Protein 9VK0 (pdb70)

B-factor: mean 62.37, std 23.05, range [13.87, 136.38]

Foldseek 3Di:
DDDPCLVVVLVVVCVVDDLVDLQDPHDRPGVDHPDQADDDCDPLLPVLVVVLVVLVVLLVVLVVLQVQPDVHPHHDVRSVVSLVVSLVCLQPVLLCVLQVRQHAQNSLLVSLLLSLLSSLLSVQVSPADDGVPDDPCQSVVSSLAQASHGPPPADLPDDQDPPPLVVLVVVLVNLVVVLVVLCVPQQVVLFCVCVLVSNLVSLVVSVVSVLCNPQVRVNQSSCRVSVVPSDQQFDPLLLPLAVLSNVCGSGVRVNVSLCCQADDVNCVVPDDDCSRQNVSLLSVLVSQQSSQPSSLNHRPSLSSVLSVVCSVRRVVLVVVCVVDDSVVSSVVVSVCCRNRHDSVSNVVSVSVSSD/DDDPCLVVVLVVVCVVDDLVDLQPPHDRPGVDHPDQADDDCDPLLPVLVVVLVVLVVLLVVLVVLQVCACVHPHHDVRNVVSLVVSLVCLQPPLLCVLQVRQHAQNSLLVSLLLSLVSSLLSVQVSPADDGVPDPPCQSVDSSLAQASHGPPPADLPDDQDPPPLVVLVVVLVNLVSVLVVLCVPQQVVLFCVCVLVSNLVSLLVSVVSVLCNPQVRVNQSSCRVSVRPSDQQFDPLLLQLFVLSNVCGSGVRVNVSLCCQADDVNCPVPDDDCSRQNVSQLSVLVSQQSNQVSSLNDRPSLSSVLSVVVRCSRVVLVVVCVVDDSVVSSVVRSVCCRNRHDSVSNVVSVSVSSD

InterPro domains:
  IPR004299 Membrane bound O-acyl transferase, MBOAT [PF03062] (276-506)
  IPR014371 Sterol O-acyltransferase, ACAT/DAG/ARE types [PIRSF000439] (41-518)
  IPR014371 Sterol O-acyltransferase, ACAT/DAG/ARE types [PTHR10408] (94-516)
  IPR027251 Diacylglycerol O-acyltransferase 1 [PIRSF500231] (1-520)

Sequence (710 aa):
SHAGLFNLCVVVLIAVNSRLIIENLMKYGWLIRTDFWFSSRSLRDWPLFMCCISLSIFPLAAFTVEKLVLQKYISEPVVIFLHIIITMTEVLYPVYVTLRCDSAFLSGVTLMLLTCIVWLKLVSYAHTSYDYYVSLKSLAYFMVAPTLCYQPSYPRSACIRKGWVARQFAKLVIFTGFMGFIIEQYINPIVRIERVLKLSVPNLYVWLCMFYCFFHLWLNILAELLCFGDREFYKDWWNAKSVGDYWRMWNMPVHKWMVRHIYFPCLRSKIPKTLAIIIAFLVSAVFHELCIAVPCRLFKLWAFLGIMFQVPLVFITNYLQERFGSTVGNMIFWFIFCIFGQPMCVLLYYHDLMNSHAGLFNLCVVVLIAVNSRLIIENLMKYGWLIRTDFWFSSRSLRDWPLFMCCISLSIFPLAAFTVEKLVLQKYISEPVVIFLHIIITMTEVLYPVYVTLRCDSAFLSGVTLMLLTCIVWLKLVSYAHTSYDYYVSLKSLAYFMVAPTLCYQPSYPRSACIRKGWVARQFAKLVIFTGFMGFIIEQYINPIVRIERVLKLSVPNLYVWLCMFYCFFHLWLNILAELLCFGDREFYKDWWNAKSVGDYWRMWNMPVHKWMVRHIYFPCLRSKIPKTLAIIIAFLVSAVFHELCIAVPCRLFKLWAFLGIMFQVPLVFITNYLQERFGSTVGNMIFWFIFCIFGQPMCVLLYYHDLMN

GO terms:
  GO:0004144 diacylglycerol O-acyltransferase activity (F, EXP)
  GO:0005515 protein binding (F, IPI)
  GO:0005811 lipid droplet (C, IDA)
  GO:0009941 chloroplast envelope (C, IDA)
  GO:0016020 membrane (C, IDA)
  GO:0004144 diacylglycerol O-acyltransferase activity (F, IDA)
  GO:0019432 triglyceride biosynthetic process (P, IDA)
  GO:0009793 embryo development ending in seed dormancy (P, TAS)
  GO:0019432 triglyceride biosynthetic process (P, TAS)
  GO:0009409 response to cold (P, IMP)
  GO:0009651 response to salt stress (P, IMP)
  GO:0009737 response to abscisic acid (P, IMP)
  GO:0009749 response to glucose (P, IMP)
  GO:0010029 regulation of seed germination (P, IMP)
  GO:0010030 positive regulation of seed germination (P, IMP)
  GO:0019432 triglyceride biosynthetic process (P, IMP)
  GO:0045995 regulation of embryonic development (P, IMP)
  GO:0005975 carbohydrate metabolic process (P, IMP)
  GO:0016020 membrane (C, TAS)
  GO:0004144 diacylglycerol O-acyltransferase activity (F, IMP)

Organism: Arabidopsis thaliana (NCBI:txid3702)

Secondary structure (DSSP, 8-state):
----HHHHHHHHHHHHSS--SS-SSSS-SSSS-S-SS-S-S-SSSHHHHHHHHHTTHHHHHHHHHHTS-TTSS--HHHHHHHHHHHHHHHHHHHHHHHHHS---SHHHHHHHHHHHHHHHHHHHHHSSS----S-SSSHHHHTTSS--SS-------S---HHHHHHHHHHHHHHHHHHHHHIIIIITTT---HHHHHHHHHHHHHHHHHHIIIIIIIHHHHHHHTT----------TT-SSHHHHHTTS-HHHHHHHHHHHSTTSTTS--SSIIIIIHHHHHHHHHHHHHHHHHHT----HHHHHHHHHHHHHHHHHHHHHHS-HHHHHHHHHHHHHSSSTTHHHHHHHHHH--/----HHHHHHHHHHHHSS--SS-SSSS-SSSS-S-SS-S-S-SSSHHHHHHHHHTTHHHHHHHHHHTS-TTSS--HHHHHHHHHHHHHHHHHHHHHHHHHS---SHHHHHHHHHHHHHHHHHHHHHTSS----S-SSSHHHHTTSS--SS-------S----TTHHHHHHHHHHHHHHHHHHIIIIITTT---HHHHHHHHHHHHHHHHHHIIIIIIIHHHHHHHTT----------TT-SSHHHHTTTS-HHHHHHHHHHHSTTSTTS--SSIIIIIHHHHHHHHHHHHHHHHHHT----HHHHHHHHHSHHHHHHHHHHHHS-HHHHHHHHHHHHHSSSTTHHHHHHHHHH--

Nearest PDB structures (foldseek):
  8esm-assembly1_A  TM=8.417E-01  e=1.592E-18  Homo sapiens
  6vz1-assembly1_B  TM=8.465E-01  e=3.439E-18  Homo sapiens
  6vp0-assembly1_E  TM=8.362E-01  e=5.275E-18  Homo sapiens
  6l47-assembly1_B  TM=7.386E-01  e=1.914E-11  Homo sapiens
  7n6q-assembly1_A  TM=7.799E-01  e=3.666E-10  Homo sapiens

Radius of gyration: 30.83 Å; Cα contacts (8 Å, |Δi|>4): 857; chains: 2; bounding box: 68×94×54 Å

Solvent-accessible surface area: 37508 Å² total; per-residue (Å²): 147,106,44,0,34,17,4,12,25,6,17,30,34,58,5,39,18,58,102,99,112,83,102,30,144,143,191,49,61,161,35,12,113,41,44,34,167,126,74,92,225,48,146,127,28,153,46,0,120,102,4,23,120,36,2,38,102,16,11,122,31,0,30,52,7,47,71,50,89,56,182,122,224,23,56,116,99,64,10,70,134,63,5,95,85,16,6,90,60,0,16,96,95,0,17,120,2,0,78,130,21,105,10,22,36,56,7,0,34,46,0,0,69,75,0,6,45,14,34,17,9,2,35,0,24,16,94,46,89,219,126,239,162,142,52,90,155,40,14,42,50,4,68,62,4,10,23,8,37,14,122,50,115,108,90,128,119,66,124,68,115,131,43,89,7,63,78,4,110,52,16,20,80,91,5,37,14,6,19,0,4,2,20,54,56,57,2,37,90,92,13,238,153,38,141,47,3,106,41,0,34,14,6,3,22,2,31,20,1,60,13,32,13,67,16,54,0,105,12,18,9,35,0,8,86,59,12,5,43,34,71,114,6,44,94,57,5,78,15,0,69,2,1,8,21,1,26,114,28,26,11,38,11,33,54,80,4,24,36,38,41,46,117,161,86,17,83,174,57,159,83,118,102,44,13,28,27,48,68,3,22,62,30,21,0,60,21,25,8,20,13,19,0,0,2,11,55,45,97,107,75,68,0,53,94,11,2,43,89,12,6,63,10,12,97,98,4,76,157,53,13,134,174,113,21,48,27,59,2,5,28,60,1,0,54,34,9,5,26,107,9,5,0,23,7,25,5,49,0,38,68,51,68,81,120,149,106,45,0,34,18,4,13,26,7,16,30,33,56,5,38,18,56,100,98,110,83,101,30,144,141,191,52,57,150,33,9,113,44,43,36,165,130,76,94,229,48,147,123,29,154,47,0,118,102,4,23,125,36,4,37,99,16,10,121,31,0,31,54,7,47,69,50,80,55,183,118,223,24,56,115,97,66,9,68,133,63,5,92,84,18,6,89,63,0,15,96,95,0,18,123,2,0,78,132,21,107,10,20,35,53,8,0,34,47,0,0,70,73,0,5,46,15,33,18,10,4,37,0,25,16,91,44,89,219,131,240,158,141,54,89,154,40,14,43,48,4,67,66,4,10,23,7,37,13,122,48,116,104,87,134,119,63,122,64,120,134,45,84,8,65,78,4,108,53,17,20,77,89,5,35,14,4,15,0,4,2,19,42,49,55,4,40,92,96,14,238,153,39,140,48,3,106,37,0,32,16,6,4,21,2,32,19,1,61,12,31,12,65,15,52,0,108,12,18,4,33,0,10,96,46,14,4,46,32,72,105,5,42,89,55,5,77,20,0,74,2,0,9,18,0,23,111,30,27,12,39,10,32,52,77,3,23,35,34,42,44,117,163,94,20,79,168,58,161,75,120,100,42,13,28,25,50,71,4,21,64,26,19,0,60,22,24,8,19,13,19,0,0,2,13,56,48,98,107,72,69,0,54,96,12,0,41,103,1,4,63,12,14,99,98,5,80,159,52,16,139,170,111,23,50,26,59,2,6,31,61,0,0,56,36,0,6,26,112,4,2,0,21,6,24,6,50,0,40,68,49,66,79,123

Structure (mmCIF, N/CA/C/O backbone):
data_9VK0
#
_entry.id   9VK0
#
_cell.length_a   1.00
_cell.length_b   1.00
_cell.length_c   1.00
_cell.angle_alpha   90.00
_cell.angle_beta   90.00
_cell.angle_gamma   90.00
#
_symmetry.space_group_name_H-M   'P 1'
#
loop_
_entity.id
_entity.type
_entity.pdbx_description
1 polymer 'Diacylglycerol O-acyltransferase 1'
2 non-polymer 'OLEIC ACID'
3 non-polymer '2,3-bis[[(Z)-octadec-9-enoyl]oxy]propyl (Z)-octadec-9-enoate'
#
loop_
_atom_site.group_PDB
_atom_site.id
_atom_site.type_symbol
_atom_site.label_atom_id
_atom_site.label_alt_id
_atom_site.label_comp_id
_atom_site.label_asym_id
_atom_site.label_entity_id
_atom_site.label_seq_id
_atom_site.pdbx_PDB_ins_code
_atom_site.Cartn_x
_atom_site.Cartn_y
_atom_site.Cartn_z
_atom_site.occupancy
_atom_site.B_iso_or_equiv
_atom_site.auth_seq_id
_atom_site.auth_comp_id
_atom_site.auth_asym_id
_atom_site.auth_atom_id
_atom_site.pdbx_PDB_model_num
ATOM 1 N N . SER A 1 131 ? 129.349 135.530 141.534 1.00 84.44 131 SER A N 1
ATOM 2 C CA . SER A 1 131 ? 128.039 135.165 142.058 1.00 88.97 131 SER A CA 1
ATOM 3 C C . SER A 1 131 ? 127.011 135.060 140.939 1.00 91.33 131 SER A C 1
ATOM 4 O O . SER A 1 131 ? 126.240 134.104 140.881 1.00 87.60 131 SER A O 1
ATOM 7 N N . HIS A 1 132 ? 127.007 136.046 140.049 1.00 83.31 132 HIS A N 1
ATOM 8 C CA . HIS A 1 132 ? 126.061 136.089 138.945 1.00 80.06 132 HIS A CA 1
ATOM 9 C C . HIS A 1 132 ? 126.587 135.257 137.779 1.00 80.10 132 HIS A C 1
ATOM 10 O O . HIS A 1 132 ? 127.571 134.523 137.900 1.00 79.54 132 HIS A O 1
ATOM 17 N N . ALA A 1 133 ? 125.928 135.372 136.625 1.00 70.41 133 ALA A N 1
ATOM 18 C CA . ALA A 1 133 ? 126.385 134.667 135.433 1.00 64.55 133 ALA A CA 1
ATOM 19 C C . ALA A 1 133 ? 127.647 135.308 134.876 1.00 65.97 133 ALA A C 1
ATOM 20 O O . ALA A 1 133 ? 128.700 134.666 134.788 1.00 71.52 133 ALA A O 1
ATOM 22 N N . GLY A 1 134 ? 127.564 136.578 134.494 1.00 59.22 134 GLY A N 1
ATOM 23 C CA . GLY A 1 134 ? 128.736 137.274 134.013 1.00 54.78 134 GLY A CA 1
ATOM 24 C C . GLY A 1 134 ? 129.002 137.035 132.544 1.00 57.56 134 GLY A C 1
ATOM 25 O O . GLY A 1 134 ? 128.385 137.663 131.681 1.00 59.83 134 GLY A O 1
ATOM 26 N N . LEU A 1 135 ? 129.927 136.119 132.252 1.00 53.11 135 LEU A N 1
ATOM 27 C CA . LEU A 1 135 ? 130.373 135.880 130.886 1.00 57.25 135 LEU A CA 1
ATOM 28 C C . LEU A 1 135 ? 129.351 135.129 130.040 1.00 56.68 135 LEU A C 1
ATOM 29 O O . LEU A 1 135 ? 129.450 135.156 128.808 1.00 57.59 135 LEU A O 1
ATOM 34 N N . PHE A 1 136 ? 128.376 134.462 130.663 1.00 52.97 136 PHE A N 1
ATOM 35 C CA . PHE A 1 136 ? 127.349 133.773 129.886 1.00 58.46 136 PHE A CA 1
ATOM 36 C C . PHE A 1 136 ? 126.445 134.759 129.157 1.00 59.74 136 PHE A C 1
ATOM 37 O O . PHE A 1 136 ? 126.086 134.535 127.995 1.00 57.88 136 PHE A O 1
ATOM 45 N N . ASN A 1 137 ? 126.074 135.858 129.823 1.00 54.78 137 ASN A N 1
ATOM 46 C CA . ASN A 1 137 ? 125.306 136.909 129.164 1.00 50.24 137 ASN A CA 1
ATOM 47 C C . ASN A 1 137 ? 126.114 137.575 128.059 1.00 54.57 137 ASN A C 1
ATOM 48 O O . ASN A 1 137 ? 125.549 137.973 127.032 1.00 62.23 137 ASN A O 1
ATOM 53 N N . LEU A 1 138 ? 127.431 137.680 128.254 1.00 46.04 138 LEU A N 1
ATOM 54 C CA . LEU A 1 138 ? 128.328 138.170 127.213 1.00 52.60 138 LEU A CA 1
ATOM 55 C C . LEU A 1 138 ? 128.304 137.264 125.991 1.00 54.06 138 LEU A C 1
ATOM 56 O O . LEU A 1 138 ? 128.242 137.746 124.855 1.00 50.50 138 LEU A O 1
ATOM 61 N N . CYS A 1 139 ? 128.360 135.947 126.210 1.00 53.64 139 CYS A N 1
ATOM 62 C CA . CYS A 1 139 ? 128.329 134.998 125.098 1.00 49.97 139 CYS A CA 1
ATOM 63 C C . CYS A 1 139 ? 126.993 135.041 124.364 1.00 51.03 139 CYS A C 1
ATOM 64 O O . CYS A 1 139 ? 126.960 134.997 123.125 1.00 59.79 139 CYS A O 1
ATOM 67 N N . VAL A 1 140 ? 125.891 135.160 125.116 1.00 51.14 140 VAL A N 1
ATOM 68 C CA . VAL A 1 140 ? 124.558 135.238 124.516 1.00 53.71 140 VAL A CA 1
ATOM 69 C C . VAL A 1 140 ? 124.423 136.493 123.661 1.00 54.21 140 VAL A C 1
ATOM 70 O O . VAL A 1 140 ? 123.991 136.432 122.501 1.00 48.88 140 VAL A O 1
ATOM 74 N N . VAL A 1 141 ? 124.834 137.645 124.202 1.00 57.29 141 VAL A N 1
ATOM 75 C CA . VAL A 1 141 ? 124.675 138.887 123.454 1.00 54.27 141 VAL A CA 1
ATOM 76 C C . VAL A 1 141 ? 125.674 138.969 122.301 1.00 54.15 141 VAL A C 1
ATOM 77 O O . VAL A 1 141 ? 125.378 139.577 121.267 1.00 54.05 141 VAL A O 1
ATOM 81 N N . VAL A 1 142 ? 126.821 138.289 122.397 1.00 56.14 142 VAL A N 1
ATOM 82 C CA . VAL A 1 142 ? 127.771 138.387 121.298 1.00 56.92 142 V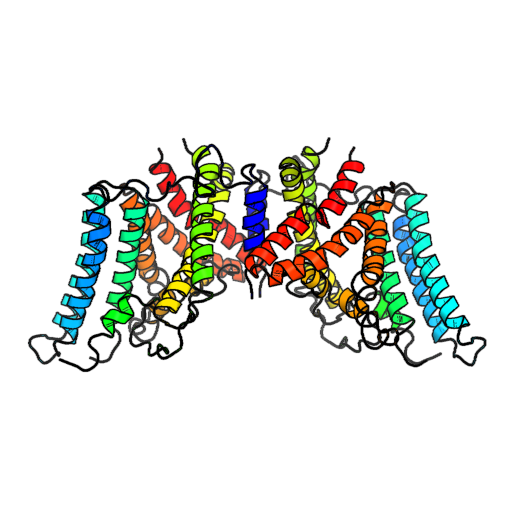AL A CA 1
ATOM 83 C C . VAL A 1 142 ? 127.389 137.435 120.165 1.00 55.68 142 VAL A C 1
ATOM 84 O O . VAL A 1 142 ? 127.641 137.738 118.992 1.00 57.87 142 VAL A O 1
ATOM 88 N N . LEU A 1 143 ? 126.722 136.314 120.468 1.00 56.83 143 LEU A N 1
ATOM 89 C CA . LEU A 1 143 ? 126.208 135.480 119.391 1.00 58.98 143 LEU A CA 1
ATOM 90 C C . LEU A 1 143 ? 124.877 135.985 118.862 1.00 61.55 143 LEU A C 1
ATOM 91 O O . LEU A 1 143 ? 124.461 135.572 117.776 1.00 59.83 143 LEU A O 1
ATOM 96 N N . ILE A 1 144 ? 124.201 136.863 119.603 1.00 67.69 144 ILE A N 1
ATOM 97 C CA . ILE A 1 144 ? 123.128 137.651 119.008 1.00 71.38 144 ILE A CA 1
ATOM 98 C C . ILE A 1 144 ? 123.710 138.681 118.043 1.00 69.24 144 ILE A C 1
ATOM 99 O O . ILE A 1 144 ? 123.214 138.862 116.923 1.00 68.84 144 ILE A O 1
ATOM 104 N N . ALA A 1 145 ? 124.800 139.336 118.447 1.00 59.43 145 ALA A N 1
ATOM 105 C CA . ALA A 1 145 ? 125.370 140.426 117.669 1.00 62.00 145 ALA A CA 1
ATOM 106 C C . ALA A 1 145 ? 126.120 139.961 116.428 1.00 68.42 145 ALA A C 1
ATOM 107 O O . ALA A 1 145 ? 126.263 140.750 115.489 1.00 77.08 145 ALA A O 1
ATOM 109 N N . VAL A 1 146 ? 126.625 138.724 116.410 1.00 62.98 146 VAL A N 1
ATOM 110 C CA . VAL A 1 146 ? 127.376 138.244 115.248 1.00 62.02 146 VAL A CA 1
ATOM 111 C C . VAL A 1 146 ? 126.454 138.081 114.041 1.00 61.90 146 VAL A C 1
ATOM 112 O O . VAL A 1 146 ? 126.772 138.525 112.931 1.00 61.45 146 VAL A O 1
ATOM 116 N N . ASN A 1 147 ? 125.286 137.487 114.247 1.00 70.83 147 ASN A N 1
ATOM 117 C CA . ASN A 1 147 ? 124.371 137.197 113.155 1.00 73.98 147 ASN A CA 1
ATOM 118 C C . ASN A 1 147 ? 123.352 138.318 112.973 1.00 74.10 147 ASN A C 1
ATOM 119 O O . ASN A 1 147 ? 123.106 139.127 113.871 1.00 71.06 147 ASN A O 1
ATOM 124 N N . SER A 1 148 ? 122.753 138.348 111.781 1.00 90.53 148 SER A N 1
ATOM 125 C CA . SER A 1 148 ? 121.935 139.471 111.342 1.00 91.17 148 SER A CA 1
ATOM 126 C C . SER A 1 148 ? 120.500 139.427 111.855 1.00 92.03 148 SER A C 1
ATOM 127 O O . SER A 1 148 ? 119.769 140.404 111.666 1.00 93.02 148 SER A O 1
ATOM 130 N N . ARG A 1 149 ? 120.074 138.337 112.494 1.00 100.88 149 ARG A N 1
ATOM 131 C CA . ARG A 1 149 ? 118.705 138.235 113.001 1.00 101.04 149 ARG A CA 1
ATOM 132 C C . ARG A 1 149 ? 118.637 138.928 114.360 1.00 104.14 149 ARG A C 1
ATOM 133 O O . ARG A 1 149 ? 118.638 138.299 115.421 1.00 104.67 149 ARG A O 1
ATOM 141 N N . LEU A 1 150 ? 118.569 140.261 114.317 1.00 109.13 150 LEU A N 1
ATOM 142 C CA . LEU A 1 150 ? 118.475 141.064 115.530 1.00 109.78 150 LEU A CA 1
ATOM 143 C C . LEU A 1 150 ? 117.057 141.140 116.083 1.00 110.49 150 LEU A C 1
ATOM 144 O O . LEU A 1 150 ? 116.861 141.703 117.166 1.00 109.23 150 LEU A O 1
ATOM 149 N N . ILE A 1 151 ? 116.072 140.590 115.375 1.00 114.27 151 ILE A N 1
ATOM 150 C CA . ILE A 1 151 ? 114.687 140.583 115.820 1.00 112.66 151 ILE A CA 1
ATOM 151 C C . ILE A 1 151 ? 114.166 139.151 115.730 1.00 112.27 151 ILE A C 1
ATOM 152 O O . ILE A 1 151 ? 114.756 138.290 115.073 1.00 110.77 151 ILE A O 1
ATOM 157 N N . ILE A 1 152 ? 113.060 138.896 116.437 1.00 112.94 152 ILE A N 1
ATOM 158 C CA . ILE A 1 152 ? 112.495 137.553 116.502 1.00 112.36 152 ILE A CA 1
ATOM 159 C C . ILE A 1 152 ? 111.872 137.123 115.179 1.00 112.29 152 ILE A C 1
ATOM 160 O O . ILE A 1 152 ? 111.744 135.921 114.923 1.00 111.31 152 ILE A O 1
ATOM 165 N N . GLU A 1 153 ? 111.475 138.069 114.331 1.00 115.68 153 GLU A N 1
ATOM 166 C CA . GLU A 1 153 ? 110.936 137.752 113.010 1.00 116.08 153 GLU A CA 1
ATOM 167 C C . GLU A 1 153 ? 112.107 137.609 112.046 1.00 117.47 153 GLU A C 1
ATOM 168 O O . GLU A 1 153 ? 112.582 138.582 111.459 1.00 117.40 153 GLU A O 1
ATOM 174 N N . ASN A 1 154 ? 112.581 136.372 111.881 1.00 123.47 154 ASN A N 1
ATOM 175 C CA . ASN A 1 154 ? 113.728 136.131 111.011 1.00 122.56 154 ASN A CA 1
ATOM 176 C C . ASN A 1 154 ? 113.331 136.240 109.545 1.00 123.29 154 ASN A C 1
ATOM 177 O O . ASN A 1 154 ? 113.797 137.131 108.826 1.00 121.57 154 ASN A O 1
ATOM 182 N N . LEU A 1 155 ? 112.458 135.343 109.084 1.00 128.96 155 LEU A N 1
ATOM 183 C CA . LEU A 1 155 ? 111.949 135.395 107.718 1.00 128.66 155 LEU A CA 1
ATOM 184 C C . LEU A 1 155 ? 110.538 135.970 107.665 1.00 127.93 155 LEU A C 1
ATOM 185 O O . LEU A 1 155 ? 110.325 137.035 107.075 1.00 127.11 155 LEU A O 1
ATOM 190 N N . MET A 1 156 ? 109.583 135.304 108.317 1.00 134.80 156 MET A N 1
ATOM 191 C CA . MET A 1 156 ? 108.184 135.710 108.369 1.00 136.38 156 MET A CA 1
ATOM 192 C C . MET A 1 156 ? 107.464 134.884 109.426 1.00 135.31 156 MET A C 1
ATOM 193 O O . MET A 1 156 ? 107.708 133.681 109.547 1.00 133.54 156 MET A O 1
ATOM 198 N N . LYS A 1 157 ? 106.612 135.559 110.209 1.00 133.28 157 LYS A N 1
ATOM 199 C CA . LYS A 1 157 ? 105.601 134.941 111.079 1.00 132.72 157 LYS A CA 1
ATOM 200 C C . LYS A 1 157 ? 106.198 134.026 112.149 1.00 133.85 157 LYS A C 1
ATOM 201 O O . LYS A 1 157 ? 105.566 133.050 112.562 1.00 133.63 157 LYS A O 1
ATOM 207 N N . TYR A 1 158 ? 107.408 134.324 112.613 1.00 123.68 158 TYR A N 1
ATOM 208 C CA . TYR A 1 158 ? 108.053 133.525 113.651 1.00 121.27 158 TYR A CA 1
ATOM 209 C C . TYR A 1 158 ? 107.663 134.103 115.006 1.00 119.89 158 TYR A C 1
ATOM 210 O O . TYR A 1 158 ? 108.036 135.234 115.334 1.00 119.14 158 TYR A O 1
ATOM 219 N N . GLY A 1 159 ? 106.890 133.335 115.780 1.00 115.76 159 GLY A N 1
ATOM 220 C CA . GLY A 1 159 ? 106.476 133.797 117.097 1.00 118.20 159 GLY A CA 1
ATOM 221 C C . GLY A 1 159 ? 107.633 133.912 118.071 1.00 118.19 159 GLY A C 1
ATOM 222 O O . GLY A 1 159 ? 107.733 134.891 118.816 1.00 117.13 159 GLY A O 1
ATOM 223 N N . TRP A 1 160 ? 108.518 132.921 118.079 1.00 117.50 160 TRP A N 1
ATOM 224 C CA . TRP A 1 160 ? 109.755 132.978 118.836 1.00 116.18 160 TRP A CA 1
ATOM 225 C C . TRP A 1 160 ? 110.868 133.498 117.935 1.00 117.76 160 TRP A C 1
ATOM 226 O O . TRP A 1 160 ? 110.642 133.917 116.797 1.00 118.61 160 TRP A O 1
ATOM 237 N N . LEU A 1 161 ? 112.094 133.466 118.452 1.00 101.72 161 LEU A N 1
ATOM 238 C CA . LEU A 1 161 ? 113.251 133.848 117.656 1.00 100.38 161 LEU A CA 1
ATOM 239 C C . LEU A 1 161 ? 113.666 132.753 116.681 1.00 97.21 161 LEU A C 1
ATOM 240 O O . LEU A 1 161 ? 114.497 133.007 115.802 1.00 95.11 161 LEU A O 1
ATOM 245 N N . ILE A 1 162 ? 113.113 131.549 116.824 1.00 95.47 162 ILE A N 1
ATOM 246 C CA . ILE A 1 162 ? 113.214 130.489 115.833 1.00 97.45 162 ILE A CA 1
ATOM 247 C C . ILE A 1 162 ? 111.842 129.821 115.760 1.00 98.50 162 ILE A C 1
ATOM 248 O O . ILE A 1 162 ? 111.063 129.849 116.716 1.00 97.26 162 ILE A O 1
ATOM 253 N N . ARG A 1 163 ? 111.528 129.257 114.593 1.00 100.65 163 ARG A N 1
ATOM 254 C CA . ARG A 1 163 ? 110.362 128.399 114.458 1.00 99.40 163 ARG A CA 1
ATOM 255 C C . ARG A 1 163 ? 110.537 127.133 115.293 1.00 100.03 163 ARG A C 1
ATOM 256 O O . ARG A 1 163 ? 111.652 126.731 115.639 1.00 100.16 163 ARG A O 1
ATOM 264 N N . THR A 1 164 ? 109.411 126.505 115.617 1.00 95.70 164 THR A N 1
ATOM 265 C CA . THR A 1 164 ? 109.391 125.346 116.507 1.00 95.52 164 THR A CA 1
ATOM 266 C C . THR A 1 164 ? 109.987 124.143 115.786 1.00 95.96 164 THR A C 1
ATOM 267 O O . THR A 1 164 ? 109.335 123.512 114.952 1.00 94.92 164 THR A O 1
ATOM 271 N N . ASP A 1 165 ? 111.243 123.827 116.109 1.00 94.25 165 ASP A N 1
ATOM 272 C CA . ASP A 1 165 ? 111.961 122.731 115.481 1.00 93.96 165 ASP A CA 1
ATOM 273 C C . ASP A 1 165 ? 112.343 121.617 116.443 1.00 94.31 165 ASP A C 1
ATOM 274 O O . ASP A 1 165 ? 112.828 120.576 115.987 1.00 94.12 165 ASP A O 1
ATOM 279 N N . PHE A 1 166 ? 112.142 121.800 117.749 1.00 87.83 166 PHE A N 1
ATOM 280 C CA . PHE A 1 166 ? 112.577 120.799 118.718 1.00 86.16 166 PHE A CA 1
ATOM 281 C C . PHE A 1 166 ? 111.652 119.588 118.710 1.00 86.54 166 PHE A C 1
ATOM 282 O O . PHE A 1 166 ? 112.091 118.459 118.464 1.00 86.42 166 PHE A O 1
ATOM 290 N N . TRP A 1 167 ? 110.363 119.801 118.973 1.00 95.69 167 TRP A N 1
ATOM 291 C CA . TRP A 1 167 ? 109.381 118.727 118.897 1.00 97.69 167 TRP A CA 1
ATOM 292 C C . TRP A 1 167 ? 108.444 118.901 117.708 1.00 98.05 167 TRP A C 1
ATOM 293 O O . TRP A 1 167 ? 108.335 117.992 116.879 1.00 97.81 167 TRP A O 1
ATOM 304 N N . PHE A 1 168 ? 107.783 120.053 117.606 1.00 110.63 168 PHE A N 1
ATOM 305 C CA . PHE A 1 168 ? 106.799 120.439 116.579 1.00 111.10 168 PHE A CA 1
ATOM 306 C C . PHE A 1 168 ? 105.654 119.417 116.562 1.00 111.49 168 PHE A C 1
ATOM 307 O O . PHE A 1 168 ? 105.360 118.794 117.592 1.00 110.21 168 PHE A O 1
ATOM 315 N N . SER A 1 169 ? 105.014 119.266 115.404 1.00 119.27 169 SER A N 1
ATOM 316 C CA . SER A 1 169 ? 103.876 118.375 115.125 1.00 119.22 169 SER A CA 1
ATOM 317 C C . SER A 1 169 ? 102.729 118.718 116.082 1.00 118.71 169 SER A C 1
ATOM 318 O O . SER A 1 169 ? 102.522 119.888 116.430 1.00 119.20 169 SER A O 1
ATOM 321 N N . SER A 1 170 ? 101.980 117.710 116.509 1.00 118.22 170 SER A N 1
ATOM 322 C CA . SER A 1 170 ? 100.895 117.888 117.466 1.00 119.84 170 SER A CA 1
ATOM 323 C C . SER A 1 170 ? 100.772 116.597 118.268 1.00 120.56 170 SER A C 1
ATOM 324 O O . SER A 1 170 ? 101.690 115.770 118.279 1.00 119.48 170 SER A O 1
ATOM 327 N N . ARG A 1 171 ? 99.637 116.419 118.945 1.00 120.19 171 ARG A N 1
ATOM 328 C CA . ARG A 1 171 ? 99.355 115.184 119.677 1.00 118.18 171 ARG A CA 1
ATOM 329 C C . ARG A 1 171 ? 98.975 114.106 118.666 1.00 117.15 171 ARG A C 1
ATOM 330 O O . ARG A 1 171 ? 97.803 113.793 118.442 1.00 117.21 171 ARG A O 1
ATOM 338 N N . SER A 1 172 ? 99.997 113.527 118.046 1.00 115.48 172 SER A N 1
ATOM 339 C CA . SER A 1 172 ? 99.843 112.528 116.998 1.00 117.85 172 SER A CA 1
ATOM 340 C C . SER A 1 172 ? 100.439 111.204 117.461 1.00 117.59 172 SER A C 1
ATOM 341 O O . SER A 1 172 ? 101.030 111.103 118.537 1.00 115.91 172 SER A O 1
ATOM 344 N N . LEU A 1 173 ? 100.293 110.183 116.615 1.00 108.46 173 LEU A N 1
ATOM 345 C CA . LEU A 1 173 ? 100.726 108.833 116.951 1.00 106.17 173 LEU A CA 1
ATOM 346 C C . LEU A 1 173 ? 102.227 108.626 116.791 1.00 105.48 173 LEU A C 1
ATOM 347 O O . LEU A 1 173 ? 102.721 107.543 117.121 1.00 105.16 173 LEU A O 1
ATOM 352 N N . ARG A 1 174 ? 102.956 109.621 116.282 1.00 92.98 174 ARG A N 1
ATOM 353 C CA . ARG A 1 174 ? 104.403 109.488 116.149 1.00 93.88 174 ARG A CA 1
ATOM 354 C C . ARG A 1 174 ? 105.087 109.552 117.510 1.00 92.88 174 ARG A C 1
ATOM 355 O O . ARG A 1 174 ? 105.978 108.749 117.806 1.00 91.98 174 ARG A O 1
ATOM 363 N N . ASP A 1 175 ? 104.681 110.501 118.352 1.00 93.58 175 ASP A N 1
ATOM 364 C CA . ASP A 1 175 ? 105.258 110.678 119.678 1.00 92.30 175 ASP A CA 1
ATOM 365 C C . ASP A 1 175 ? 104.317 110.229 120.787 1.00 92.07 175 ASP A C 1
ATOM 366 O O . ASP A 1 175 ? 104.582 110.509 121.961 1.00 91.72 175 ASP A O 1
ATOM 371 N N . TRP A 1 176 ? 103.206 109.569 120.437 1.00 95.89 176 TRP A N 1
ATOM 372 C CA . TRP A 1 176 ? 102.244 109.133 121.451 1.00 96.53 176 TRP A CA 1
ATOM 373 C C . TRP A 1 176 ? 102.779 108.071 122.416 1.00 94.16 176 TRP A C 1
ATOM 374 O O . TRP A 1 176 ? 102.607 108.254 123.634 1.00 92.00 176 TRP A O 1
ATOM 385 N N . PRO A 1 177 ? 103.405 106.954 121.985 1.00 83.21 177 PRO A N 1
ATOM 386 C CA . PRO A 1 177 ? 103.858 105.981 122.994 1.00 81.91 177 PRO A CA 1
ATOM 387 C C . PRO A 1 177 ? 105.100 106.409 123.754 1.00 79.09 177 PRO A C 1
ATOM 388 O O . PRO A 1 177 ? 105.383 105.827 124.809 1.00 81.28 177 PRO A O 1
ATOM 392 N N . LEU A 1 178 ? 105.847 107.394 123.255 1.00 64.19 178 LEU A N 1
ATOM 393 C CA . LEU A 1 178 ? 107.080 107.800 123.919 1.00 65.82 178 LEU A CA 1
ATOM 394 C C . LEU A 1 178 ? 106.791 108.596 125.186 1.00 65.50 178 LEU A C 1
ATOM 395 O O . LEU A 1 178 ? 107.401 108.356 126.233 1.00 61.76 178 LEU A O 1
ATOM 400 N N . PHE A 1 179 ? 105.861 109.547 125.115 1.00 81.23 179 PHE A N 1
ATOM 401 C CA . PHE A 1 179 ? 105.515 110.330 126.294 1.00 79.16 179 PHE A CA 1
ATOM 402 C C . PHE A 1 179 ? 104.542 109.606 127.212 1.00 77.30 179 PHE A C 1
ATOM 403 O O . PHE A 1 179 ? 104.417 109.987 128.380 1.00 74.40 179 PHE A O 1
ATOM 411 N N . MET A 1 180 ? 103.849 108.584 126.714 1.00 76.09 180 MET A N 1
ATOM 412 C CA . MET A 1 180 ? 103.024 107.741 127.568 1.00 72.38 180 MET A CA 1
ATOM 413 C C . MET A 1 180 ? 103.835 106.676 128.290 1.00 71.29 180 MET A C 1
ATOM 414 O O . MET A 1 180 ? 103.330 106.071 129.241 1.00 73.15 180 MET A O 1
ATOM 419 N N . CYS A 1 181 ? 105.074 106.435 127.857 1.00 65.82 181 CYS A N 1
ATOM 420 C CA . CYS A 1 181 ? 105.946 105.488 128.537 1.00 66.25 181 CYS A CA 1
ATOM 421 C C . CYS A 1 181 ? 106.529 106.066 129.821 1.00 64.54 181 CYS A C 1
ATOM 422 O O . CYS A 1 181 ? 106.747 105.316 130.780 1.00 64.08 181 CYS A O 1
ATOM 425 N N . CYS A 1 182 ? 106.773 107.384 129.853 1.00 51.85 182 CYS A N 1
ATOM 426 C CA . CYS A 1 182 ? 107.324 108.037 131.040 1.00 49.32 182 CYS A CA 1
ATOM 427 C C . CYS A 1 182 ? 106.379 107.927 132.227 1.00 55.38 182 CYS A C 1
ATOM 428 O O . CYS A 1 182 ? 106.823 107.733 133.366 1.00 61.48 182 CYS A O 1
ATOM 431 N N . ILE A 1 183 ? 105.072 108.042 131.973 1.00 58.16 183 ILE A N 1
ATOM 432 C CA . ILE A 1 183 ? 104.063 107.808 133.005 1.00 57.51 183 ILE A CA 1
ATOM 433 C C . ILE A 1 183 ? 104.148 106.373 133.509 1.00 56.59 183 ILE A C 1
ATOM 434 O O . ILE A 1 183 ? 104.000 106.110 134.711 1.00 58.49 183 ILE A O 1
ATOM 439 N N . SER A 1 184 ? 104.447 105.430 132.602 1.00 55.25 184 SER A N 1
ATOM 440 C CA . SER A 1 184 ? 104.661 104.038 132.987 1.00 57.73 184 SER A CA 1
ATOM 441 C C . SER A 1 184 ? 105.867 103.883 133.901 1.00 60.44 184 SER A C 1
ATOM 442 O O . SER A 1 184 ? 105.895 102.973 134.738 1.00 65.47 184 SER A O 1
ATOM 445 N N . LEU A 1 185 ? 106.833 104.806 133.822 1.00 51.41 185 LEU A N 1
ATOM 446 C CA . LEU A 1 185 ? 107.972 104.778 134.731 1.00 44.83 185 LEU A CA 1
ATOM 447 C C . LEU A 1 185 ? 107.594 105.118 136.165 1.00 46.28 185 LEU A C 1
ATOM 448 O O . LEU A 1 185 ? 108.443 104.993 137.049 1.00 45.24 185 LEU A O 1
ATOM 453 N N . SER A 1 186 ? 106.360 105.564 136.416 1.00 53.13 186 SER A N 1
ATOM 454 C CA . SER A 1 186 ? 105.893 105.692 137.786 1.00 51.62 186 SER A CA 1
ATOM 455 C C . SER A 1 186 ? 105.608 104.344 138.436 1.00 49.32 186 SER A C 1
ATOM 456 O O . SER A 1 186 ? 105.597 104.267 139.668 1.00 48.59 186 SER A O 1
ATOM 459 N N . ILE A 1 187 ? 105.379 103.282 137.655 1.00 50.80 187 ILE A N 1
ATOM 460 C CA . ILE A 1 187 ? 104.937 102.035 138.280 1.00 51.07 187 ILE A CA 1
ATOM 461 C C . ILE A 1 187 ? 106.084 101.255 138.912 1.00 48.58 187 ILE A C 1
ATOM 462 O O . ILE A 1 187 ? 105.833 100.360 139.728 1.00 52.03 187 ILE A O 1
ATOM 467 N N . PHE A 1 188 ? 107.332 101.566 138.566 1.00 47.24 188 PHE A N 1
ATOM 468 C CA . PHE A 1 188 ? 108.500 100.876 139.110 1.00 42.32 188 PHE A CA 1
ATOM 469 C C . PHE A 1 188 ? 108.923 101.359 140.505 1.00 42.85 188 PHE A C 1
ATOM 470 O O . PHE A 1 188 ? 109.388 100.527 141.292 1.00 42.66 188 PHE A O 1
ATOM 478 N N . PRO A 1 189 ? 108.835 102.657 140.863 1.00 45.80 189 PRO A N 1
ATOM 479 C CA . PRO A 1 189 ? 108.823 102.977 142.302 1.00 40.77 189 PRO A CA 1
ATOM 480 C C . PRO A 1 189 ? 107.675 102.321 143.041 1.00 44.18 189 PRO A C 1
ATOM 481 O O . PRO A 1 189 ? 107.856 101.845 144.169 1.00 49.46 189 PRO A O 1
ATOM 485 N N . LEU A 1 190 ? 106.499 102.263 142.404 1.00 45.31 190 LEU A N 1
ATOM 486 C CA . LEU A 1 190 ? 105.319 101.663 143.018 1.00 44.77 190 LEU A CA 1
ATOM 487 C C . LEU A 1 190 ? 105.498 100.170 143.238 1.00 52.89 190 LEU A C 1
ATOM 488 O O . LEU A 1 190 ? 104.866 99.599 144.132 1.00 59.89 190 LEU A O 1
ATOM 493 N N . ALA A 1 191 ? 106.340 99.521 142.434 1.00 48.05 191 ALA A N 1
ATOM 494 C CA . ALA A 1 191 ? 106.727 98.151 142.742 1.00 50.21 191 ALA A CA 1
ATOM 495 C C . ALA A 1 191 ? 107.671 98.104 143.937 1.00 54.77 191 ALA A C 1
ATOM 496 O O . ALA A 1 191 ? 107.485 97.284 144.845 1.00 52.78 191 ALA A O 1
ATOM 498 N N . ALA A 1 192 ? 108.660 99.011 143.972 1.00 51.84 192 ALA A N 1
ATOM 499 C CA . ALA A 1 192 ? 109.767 98.892 144.920 1.00 45.75 192 ALA A CA 1
ATOM 500 C C . ALA A 1 192 ? 109.321 99.160 146.346 1.00 46.72 192 ALA A C 1
ATOM 501 O O . ALA A 1 192 ? 109.809 98.513 147.280 1.00 56.62 192 ALA A O 1
ATOM 503 N N . PHE A 1 193 ? 108.392 100.104 146.530 1.00 47.81 193 PHE A N 1
ATOM 504 C CA . PHE A 1 193 ? 107.781 100.298 147.840 1.00 48.59 193 PHE A CA 1
ATOM 505 C C . PHE A 1 193 ? 107.051 99.043 148.286 1.00 53.84 193 PHE A C 1
ATOM 506 O O . PHE A 1 193 ? 107.171 98.633 149.443 1.00 59.86 193 PHE A O 1
ATOM 514 N N . THR A 1 194 ? 106.383 98.356 147.357 1.00 53.51 194 THR A N 1
ATOM 515 C CA . THR A 1 194 ? 105.748 97.083 147.675 1.00 56.18 194 THR A CA 1
ATOM 516 C C . THR A 1 194 ? 106.737 95.922 147.785 1.00 54.21 194 THR A C 1
ATOM 517 O O . THR A 1 194 ? 106.296 94.771 147.854 1.00 60.68 194 THR A O 1
ATOM 521 N N . VAL A 1 195 ? 108.045 96.182 147.786 1.00 48.28 195 VAL A N 1
ATOM 522 C CA . VAL A 1 195 ? 109.021 95.190 148.218 1.00 50.56 195 VAL A CA 1
ATOM 523 C C . VAL A 1 195 ? 109.411 95.535 149.652 1.00 51.04 195 VAL A C 1
ATOM 524 O O . VAL A 1 195 ? 109.674 94.648 150.471 1.00 51.96 195 VAL A O 1
ATOM 528 N N . GLU A 1 196 ? 109.404 96.827 149.978 1.00 60.34 196 GLU A N 1
ATOM 529 C CA . GLU A 1 196 ? 109.786 97.287 151.308 1.00 59.61 196 GLU A CA 1
ATOM 530 C C . GLU A 1 196 ? 108.608 97.547 152.238 1.00 57.50 196 GLU A C 1
ATOM 531 O O . GLU A 1 196 ? 108.745 97.336 153.447 1.00 58.23 196 GLU A O 1
ATOM 537 N N . LYS A 1 197 ? 107.458 98.007 151.730 1.00 63.77 197 LYS A N 1
ATOM 538 C CA . LYS A 1 197 ? 106.279 98.101 152.587 1.00 66.26 197 LYS A CA 1
ATOM 539 C C . LYS A 1 197 ? 105.697 96.732 152.894 1.00 68.74 197 LYS A C 1
ATOM 540 O O . LYS A 1 197 ? 104.986 96.586 153.893 1.00 69.26 197 LYS A O 1
ATOM 546 N N . LEU A 1 198 ? 105.980 95.735 152.061 1.00 70.61 198 LEU A N 1
ATOM 547 C CA . LEU A 1 198 ? 105.836 94.349 152.478 1.00 72.64 198 LEU A CA 1
ATOM 548 C C . LEU A 1 198 ? 106.913 94.085 153.519 1.00 75.07 198 LEU A C 1
ATOM 549 O O . LEU A 1 198 ? 108.106 94.189 153.216 1.00 75.35 198 LEU A O 1
ATOM 554 N N . VAL A 1 199 ? 106.499 93.797 154.758 1.00 79.61 199 VAL A N 1
ATOM 555 C CA . VAL A 1 199 ? 107.473 93.625 155.828 1.00 79.52 199 VAL A CA 1
ATOM 556 C C . VAL A 1 199 ? 108.249 92.330 155.614 1.00 83.37 199 VAL A C 1
ATOM 557 O O . VAL A 1 199 ? 107.808 91.403 154.922 1.00 82.16 199 VAL A O 1
ATOM 561 N N . LEU A 1 200 ? 109.449 92.285 156.188 1.00 86.08 200 LEU A N 1
ATOM 562 C CA . LEU A 1 200 ? 110.414 91.267 155.798 1.00 85.11 200 LEU A CA 1
ATOM 563 C C . LEU A 1 200 ? 110.129 89.906 156.420 1.00 84.09 200 LEU A C 1
ATOM 564 O O . LEU A 1 200 ? 110.792 88.926 156.062 1.00 83.21 200 LEU A O 1
ATOM 569 N N . GLN A 1 201 ? 109.165 89.823 157.333 1.00 86.24 201 GLN A N 1
ATOM 570 C CA . GLN A 1 201 ? 108.646 88.555 157.820 1.00 88.06 201 GLN A CA 1
ATOM 571 C C . GLN A 1 201 ? 107.395 88.116 157.069 1.00 90.33 201 GLN A C 1
ATOM 572 O O . GLN A 1 201 ? 106.762 87.132 157.465 1.00 89.99 201 GLN A O 1
ATOM 578 N N . LYS A 1 202 ? 107.024 88.821 156.001 1.00 93.02 202 LYS A N 1
ATOM 579 C CA . LYS A 1 202 ? 105.803 88.551 155.245 1.00 91.30 202 LYS A CA 1
ATOM 580 C C . LYS A 1 202 ? 106.181 88.092 153.839 1.00 92.31 202 LYS A C 1
ATOM 581 O O . LYS A 1 202 ? 106.285 88.906 152.919 1.00 91.88 202 LYS A O 1
ATOM 587 N N . TYR A 1 203 ? 106.415 86.785 153.699 1.00 96.60 203 TYR A N 1
ATOM 588 C CA . TYR A 1 203 ? 106.527 86.050 152.439 1.00 96.25 203 TYR A CA 1
ATOM 589 C C . TYR A 1 203 ? 107.719 86.473 151.579 1.00 95.34 203 TYR A C 1
ATOM 590 O O . TYR A 1 203 ? 107.776 86.116 150.397 1.00 94.04 203 TYR A O 1
ATOM 599 N N . ILE A 1 204 ? 108.682 87.211 152.130 1.00 95.14 204 ILE A N 1
ATOM 600 C CA . ILE A 1 204 ? 109.877 87.602 151.389 1.00 96.30 204 ILE A CA 1
ATOM 601 C C . ILE A 1 204 ? 111.100 87.333 152.251 1.00 93.91 204 ILE A C 1
ATOM 602 O O . ILE A 1 204 ? 111.059 87.495 153.476 1.00 91.18 204 ILE A O 1
ATOM 607 N N . SER A 1 205 ? 112.188 86.923 151.609 1.00 87.19 205 SER A N 1
ATOM 608 C CA . SER A 1 205 ? 113.443 86.620 152.279 1.00 86.54 205 SER A CA 1
ATOM 609 C C . SER A 1 205 ? 114.540 87.552 151.772 1.00 85.44 205 SER A C 1
ATOM 610 O O . SER A 1 205 ? 114.290 88.503 151.027 1.00 85.04 205 SER A O 1
ATOM 613 N N . GLU A 1 206 ? 115.772 87.269 152.192 1.00 80.69 206 GLU A N 1
ATOM 614 C CA . GLU A 1 206 ? 116.866 88.207 151.953 1.00 81.36 206 GLU A CA 1
ATOM 615 C C . GLU A 1 206 ? 117.416 88.222 150.521 1.00 80.41 206 GLU A C 1
ATOM 616 O O . GLU A 1 206 ? 117.711 89.327 150.036 1.00 83.16 206 GLU A O 1
ATOM 622 N N . PRO A 1 207 ? 117.607 87.102 149.798 1.00 76.18 207 PRO A N 1
ATOM 623 C CA . PRO A 1 207 ? 117.949 87.253 148.371 1.00 75.14 207 PRO A CA 1
ATOM 624 C C . PRO A 1 207 ? 116.762 87.613 147.495 1.00 76.62 207 PRO A C 1
ATOM 625 O O . PRO A 1 207 ? 116.969 88.150 146.397 1.00 78.94 207 PRO A O 1
ATOM 629 N N . VAL A 1 208 ? 115.535 87.340 147.948 1.00 78.58 208 VAL A N 1
ATOM 630 C CA . VAL A 1 208 ? 114.350 87.578 147.128 1.00 79.21 208 VAL A CA 1
ATOM 631 C C . VAL A 1 208 ? 114.129 89.069 146.911 1.00 78.70 208 VAL A C 1
ATOM 632 O O . VAL A 1 208 ? 113.788 89.498 145.804 1.00 84.41 208 VAL A O 1
ATOM 636 N N . VAL A 1 209 ? 114.344 89.883 147.949 1.00 70.62 209 VAL A N 1
ATOM 637 C CA . VAL A 1 209 ? 114.127 91.322 147.826 1.00 70.82 209 VAL A CA 1
ATOM 638 C C . VAL A 1 209 ? 115.165 91.952 146.897 1.00 67.62 209 VAL A C 1
ATOM 639 O O . VAL A 1 209 ? 114.840 92.842 146.099 1.00 71.20 209 VAL A O 1
ATOM 643 N N . ILE A 1 210 ? 116.406 91.458 146.936 1.00 61.32 210 ILE A N 1
ATOM 644 C CA . ILE A 1 210 ? 117.439 91.951 146.030 1.00 64.16 210 ILE A CA 1
ATOM 645 C C . ILE A 1 210 ? 117.143 91.520 144.598 1.00 63.95 210 ILE A C 1
ATOM 646 O O . ILE A 1 210 ? 117.366 92.283 143.649 1.00 65.99 210 ILE A O 1
ATOM 651 N N . PHE A 1 211 ? 116.624 90.299 144.420 1.00 65.05 211 PHE A N 1
ATOM 652 C CA . PHE A 1 211 ? 116.261 89.829 143.085 1.00 67.11 211 PHE A CA 1
ATOM 653 C C . PHE A 1 211 ? 115.092 90.621 142.506 1.00 70.03 211 PHE A C 1
ATOM 654 O O . PHE A 1 211 ? 115.082 90.935 141.309 1.00 70.24 211 PHE A O 1
ATOM 662 N N . LEU A 1 212 ? 114.105 90.958 143.342 1.00 64.33 212 LEU A N 1
ATOM 663 C CA . LEU A 1 212 ? 113.008 91.803 142.882 1.00 55.42 212 LEU A CA 1
ATOM 664 C C . LEU A 1 212 ? 113.495 93.201 142.533 1.00 55.12 212 LEU A C 1
ATOM 665 O O . LEU A 1 212 ? 113.018 93.794 141.561 1.00 58.98 212 LEU A O 1
ATOM 670 N N . HIS A 1 213 ? 114.448 93.739 143.306 1.00 54.21 213 HIS A N 1
ATOM 671 C CA . HIS A 1 213 ? 115.015 95.050 142.989 1.00 53.80 213 HIS A CA 1
ATOM 672 C C . HIS A 1 213 ? 115.756 95.043 141.655 1.00 55.23 213 HIS A C 1
ATOM 673 O O . HIS A 1 213 ? 115.582 95.959 140.836 1.00 59.75 213 HIS A O 1
ATOM 680 N N . ILE A 1 214 ? 116.551 93.996 141.406 1.00 47.93 214 ILE A N 1
ATOM 681 C CA . ILE A 1 214 ? 117.281 93.876 140.144 1.00 41.40 214 ILE A CA 1
ATOM 682 C C . ILE A 1 214 ? 116.316 93.723 138.973 1.00 48.65 214 ILE A C 1
ATOM 683 O O . ILE A 1 214 ? 116.497 94.348 137.919 1.00 57.95 214 ILE A O 1
ATOM 688 N N . ILE A 1 215 ? 115.247 92.939 139.157 1.00 53.80 215 ILE A N 1
ATOM 689 C CA . ILE A 1 215 ? 114.286 92.714 138.077 1.00 54.83 215 ILE A CA 1
ATOM 690 C C . ILE A 1 215 ? 113.499 93.987 137.765 1.00 48.49 215 ILE A C 1
ATOM 691 O O . ILE A 1 215 ? 113.338 94.355 136.593 1.00 45.01 215 ILE A O 1
ATOM 696 N N . ILE A 1 216 ? 113.029 94.702 138.794 1.00 41.17 216 ILE A N 1
ATOM 697 C CA . ILE A 1 216 ? 112.254 95.914 138.538 1.00 40.43 216 ILE A CA 1
ATOM 698 C C . ILE A 1 216 ? 113.115 97.096 138.131 1.00 41.25 216 ILE A C 1
ATOM 699 O O . ILE A 1 216 ? 112.568 98.121 137.711 1.00 50.18 216 ILE A O 1
ATOM 704 N N . THR A 1 217 ? 114.438 97.004 138.253 1.00 49.26 217 THR A N 1
ATOM 705 C CA . THR A 1 217 ? 115.270 97.984 137.565 1.00 57.03 217 THR A CA 1
ATOM 706 C C . THR A 1 217 ? 115.580 97.581 136.125 1.00 54.66 217 THR A C 1
ATOM 707 O O . THR A 1 217 ? 115.659 98.450 135.241 1.00 53.38 217 THR A O 1
ATOM 711 N N . MET A 1 218 ? 115.725 96.280 135.859 1.00 51.84 218 MET A N 1
ATOM 712 C CA . MET A 1 218 ? 116.087 95.848 134.514 1.00 47.68 218 MET A CA 1
ATOM 713 C C . MET A 1 218 ? 114.929 96.005 133.538 1.00 50.68 218 MET A C 1
ATOM 714 O O . MET A 1 218 ? 115.142 96.410 132.390 1.00 54.12 218 MET A O 1
ATOM 719 N N . THR A 1 219 ? 113.693 95.711 133.964 1.00 46.95 219 THR A N 1
ATOM 720 C CA . THR A 1 219 ? 112.576 95.955 133.049 1.00 49.17 219 THR A CA 1
ATOM 721 C C . THR A 1 219 ? 112.317 97.447 132.887 1.00 49.25 219 THR A C 1
ATOM 722 O O . THR A 1 219 ? 111.862 97.882 131.821 1.00 52.38 219 THR A O 1
ATOM 726 N N . GLU A 1 220 ? 112.659 98.236 133.910 1.00 43.32 220 GLU A N 1
ATOM 727 C CA . GLU A 1 220 ? 112.553 99.687 133.835 1.00 41.37 220 GLU A CA 1
ATOM 728 C C . GLU A 1 220 ? 113.506 100.258 132.796 1.00 37.71 220 GLU A C 1
ATOM 729 O O . GLU A 1 220 ? 113.184 101.250 132.139 1.00 39.24 220 GLU A O 1
ATOM 735 N N . VAL A 1 221 ? 114.701 99.683 132.664 1.00 45.11 221 VAL A N 1
ATOM 736 C CA . VAL A 1 221 ? 115.579 100.100 131.570 1.00 48.47 221 VAL A CA 1
ATOM 737 C C . VAL A 1 221 ? 115.074 99.557 130.235 1.00 50.24 221 VAL A C 1
ATOM 738 O O . VAL A 1 221 ? 114.961 100.300 129.253 1.00 49.86 221 VAL A O 1
ATOM 742 N N . LEU A 1 222 ? 114.727 98.266 130.183 1.00 49.06 222 LEU A N 1
ATOM 743 C CA . LEU A 1 222 ? 114.515 97.596 128.902 1.00 46.95 222 LEU A CA 1
ATOM 744 C C . LEU A 1 222 ? 113.195 97.939 128.219 1.00 53.24 222 LEU A C 1
ATOM 745 O O . LEU A 1 222 ? 113.082 97.731 127.007 1.00 55.36 222 LEU A O 1
ATOM 750 N N . TYR A 1 223 ? 112.199 98.448 128.939 1.00 51.12 223 TYR A N 1
ATOM 751 C CA . TYR A 1 223 ? 110.950 98.763 128.248 1.00 51.70 223 TYR A CA 1
ATOM 752 C C . TYR A 1 223 ? 110.994 100.046 127.400 1.00 56.45 223 TYR A C 1
ATOM 753 O O . TYR A 1 223 ? 110.521 99.997 126.255 1.00 62.25 223 TYR A O 1
ATOM 762 N N . PRO A 1 224 ? 111.516 101.201 127.868 1.00 44.32 224 PRO A N 1
ATOM 763 C CA . PRO A 1 224 ? 111.574 102.363 126.966 1.00 44.28 224 PRO A CA 1
ATOM 764 C C . PRO A 1 224 ? 112.556 102.220 125.819 1.00 44.95 224 PRO A C 1
ATOM 765 O O . PRO A 1 224 ? 112.370 102.890 124.799 1.00 51.62 224 PRO A O 1
ATOM 769 N N . VAL A 1 225 ? 113.579 101.370 125.942 1.00 42.99 225 VAL A N 1
ATOM 770 C CA . VAL A 1 225 ? 114.457 101.089 124.808 1.00 49.61 225 VAL A CA 1
ATOM 771 C C . VAL A 1 225 ? 113.682 100.394 123.698 1.00 49.83 225 VAL A C 1
ATOM 772 O O . VAL A 1 225 ? 113.799 100.754 122.519 1.00 56.46 225 VAL A O 1
ATOM 776 N N . TYR A 1 226 ? 112.852 99.411 124.062 1.00 49.54 226 TYR A N 1
ATOM 777 C CA . TYR A 1 226 ? 112.005 98.739 123.081 1.00 56.57 226 TYR A CA 1
ATOM 778 C C . TYR A 1 226 ? 110.951 99.680 122.513 1.00 60.94 226 TYR A C 1
ATOM 779 O O . TYR A 1 226 ? 110.626 99.602 121.322 1.00 58.58 226 TYR A O 1
ATOM 788 N N . VAL A 1 227 ? 110.410 100.572 123.349 1.00 61.83 227 VAL A N 1
ATOM 789 C CA . VAL A 1 227 ? 109.416 101.540 122.883 1.00 55.55 227 VAL A CA 1
ATOM 790 C C . VAL A 1 227 ? 110.031 102.504 121.870 1.00 55.87 227 VAL A C 1
ATOM 791 O O . VAL A 1 227 ? 109.447 102.769 120.813 1.00 62.45 227 VAL A O 1
ATOM 795 N N . THR A 1 228 ? 111.234 103.005 122.154 1.00 51.23 228 THR A N 1
ATOM 796 C CA . THR A 1 228 ? 111.873 103.961 121.255 1.00 54.62 228 THR A CA 1
ATOM 797 C C . THR A 1 228 ? 112.369 103.292 119.979 1.00 55.91 228 THR A C 1
ATOM 798 O O . THR A 1 228 ? 112.320 103.895 118.902 1.00 61.15 228 THR A O 1
ATOM 802 N N . LEU A 1 229 ? 112.858 102.054 120.072 1.00 57.04 229 LEU A N 1
ATOM 803 C CA . LEU A 1 229 ? 113.375 101.386 118.883 1.00 58.14 229 LEU A CA 1
ATOM 804 C C . LEU A 1 229 ? 112.257 100.880 117.979 1.00 61.88 229 LEU A C 1
ATOM 805 O O . LEU A 1 229 ? 112.372 100.959 116.751 1.00 63.56 229 LEU A O 1
ATOM 810 N N . ARG A 1 230 ? 111.180 100.347 118.560 1.00 72.95 230 ARG A N 1
ATOM 811 C CA . ARG A 1 230 ? 110.080 99.833 117.750 1.00 74.89 230 ARG A CA 1
ATOM 812 C C . ARG A 1 230 ? 109.296 100.966 117.098 1.00 76.26 230 ARG A C 1
ATOM 813 O O . ARG A 1 230 ? 109.018 100.930 115.894 1.00 75.78 230 ARG A O 1
ATOM 821 N N . CYS A 1 231 ? 108.949 101.990 117.873 1.00 81.78 231 CYS A N 1
ATOM 822 C CA . CYS A 1 231 ? 108.158 103.111 117.378 1.00 80.66 231 CYS A CA 1
ATOM 823 C C . CYS A 1 231 ? 109.098 104.169 116.813 1.00 80.90 231 CYS A C 1
ATOM 824 O O . CYS A 1 231 ? 109.816 104.835 117.565 1.00 79.19 231 CYS A O 1
ATOM 827 N N . ASP A 1 232 ? 109.097 104.317 115.489 1.00 85.08 232 ASP A N 1
ATOM 828 C CA . ASP A 1 232 ? 109.906 105.342 114.840 1.00 85.32 232 ASP A CA 1
ATOM 829 C C . ASP A 1 232 ? 109.343 106.722 115.154 1.00 88.34 232 ASP A C 1
ATOM 830 O O . ASP A 1 232 ? 108.155 106.981 114.942 1.00 87.85 232 ASP A O 1
ATOM 835 N N . SER A 1 233 ? 110.194 107.609 115.655 1.00 81.52 233 SER A N 1
ATOM 836 C CA . SER A 1 233 ? 109.730 108.906 116.131 1.00 81.33 233 SER A CA 1
ATOM 837 C C . SER A 1 233 ? 110.841 109.930 115.925 1.00 78.48 233 SER A C 1
ATOM 838 O O . SER A 1 233 ? 111.816 109.674 115.212 1.00 76.48 233 SER A O 1
ATOM 841 N N . ALA A 1 234 ? 110.695 111.090 116.559 1.00 74.00 234 ALA A N 1
ATOM 842 C CA . ALA A 1 234 ? 111.629 112.195 116.400 1.00 72.65 234 ALA A CA 1
ATOM 843 C C . ALA A 1 234 ? 112.828 112.003 117.327 1.00 70.35 234 ALA A C 1
ATOM 844 O O . ALA A 1 234 ? 113.028 110.941 117.921 1.00 72.30 234 ALA A O 1
ATOM 846 N N . PHE A 1 235 ? 113.645 113.045 117.461 1.00 61.28 235 PHE A N 1
ATOM 847 C CA . PHE A 1 235 ? 114.861 112.963 118.258 1.00 60.96 235 PHE A CA 1
ATOM 848 C C . PHE A 1 235 ? 114.638 113.360 119.713 1.00 63.46 235 PHE A C 1
ATOM 849 O O . PHE A 1 235 ? 115.037 112.623 120.618 1.00 65.01 235 PHE A O 1
ATOM 857 N N . LEU A 1 236 ? 114.002 114.508 119.958 1.00 64.09 236 LEU A N 1
ATOM 858 C CA . LEU A 1 236 ? 113.953 115.039 121.319 1.00 65.17 236 LEU A CA 1
ATOM 859 C C . LEU A 1 236 ? 112.980 114.282 122.212 1.00 60.95 236 LEU A C 1
ATOM 860 O O . LEU A 1 236 ? 113.183 114.241 123.429 1.00 60.43 236 LEU A O 1
ATOM 865 N N . SER A 1 237 ? 111.924 113.696 121.643 1.00 54.16 237 SER A N 1
ATOM 866 C CA . SER A 1 237 ? 110.993 112.908 122.447 1.00 54.83 237 SER A CA 1
ATOM 867 C C . SER A 1 237 ? 111.654 111.641 122.976 1.00 58.97 237 SER A C 1
ATOM 868 O O . SER A 1 237 ? 111.487 111.286 124.152 1.00 62.70 237 SER A O 1
ATOM 871 N N . GLY A 1 238 ? 112.431 110.964 122.128 1.00 52.28 238 GLY A N 1
ATOM 872 C CA . GLY A 1 238 ? 113.212 109.834 122.597 1.00 49.52 238 GLY A CA 1
ATOM 873 C C . GLY A 1 238 ? 114.275 110.240 123.596 1.00 44.35 238 GLY A C 1
ATOM 874 O O . GLY A 1 238 ? 114.562 109.499 124.538 1.00 46.66 238 GLY A O 1
ATOM 875 N N . VAL A 1 239 ? 114.863 111.426 123.408 1.00 42.63 239 VAL A N 1
ATOM 876 C CA . VAL A 1 239 ? 115.899 111.920 124.313 1.00 43.52 239 VAL A CA 1
ATOM 877 C C . VAL A 1 239 ? 115.323 112.165 125.702 1.00 49.22 239 VAL A C 1
ATOM 878 O O . VAL A 1 239 ? 115.903 111.742 126.709 1.00 51.18 239 VAL A O 1
ATOM 882 N N . THR A 1 240 ? 114.149 112.805 125.781 1.00 48.17 240 THR A N 1
ATOM 883 C CA . THR A 1 240 ? 113.586 113.072 127.102 1.00 46.19 240 THR A CA 1
ATOM 884 C C . THR A 1 240 ? 113.020 111.811 127.747 1.00 41.54 240 THR A C 1
ATOM 885 O O . THR A 1 240 ? 113.129 111.662 128.970 1.00 49.82 240 THR A O 1
ATOM 889 N N . LEU A 1 241 ? 112.473 110.873 126.954 1.00 32.75 241 LEU A N 1
ATOM 890 C CA . LEU A 1 241 ? 112.038 109.596 127.518 1.00 36.33 241 LEU A CA 1
ATOM 891 C C . LEU A 1 241 ? 113.216 108.801 128.063 1.00 35.80 241 LEU A C 1
ATOM 892 O O . LEU A 1 241 ? 113.141 108.248 129.168 1.00 37.84 241 LEU A O 1
ATOM 897 N N . MET A 1 242 ? 114.325 108.771 127.325 1.00 35.68 242 MET A N 1
ATOM 898 C CA . MET A 1 242 ? 115.469 107.992 127.767 1.00 32.66 242 MET A CA 1
ATOM 899 C C . MET A 1 242 ? 116.154 108.646 128.960 1.00 35.64 242 MET A C 1
ATOM 900 O O . MET A 1 242 ? 116.577 107.949 129.883 1.00 36.42 242 MET A O 1
ATOM 905 N N . LEU A 1 243 ? 116.222 109.981 128.982 1.00 36.65 243 LEU A N 1
ATOM 906 C CA . LEU A 1 243 ? 116.769 110.696 130.131 1.00 29.78 243 LEU A CA 1
ATOM 907 C C . LEU A 1 243 ? 115.934 110.466 131.382 1.00 26.84 243 LEU A C 1
ATOM 908 O O . LEU A 1 243 ? 116.485 110.264 132.473 1.00 40.68 243 LEU A O 1
ATOM 913 N N . LEU A 1 244 ? 114.605 110.468 131.240 1.00 27.80 244 LEU A N 1
ATOM 914 C CA . LEU A 1 244 ? 113.742 110.158 132.373 1.00 25.38 244 LEU A CA 1
ATOM 915 C C . LEU A 1 244 ? 113.931 108.723 132.837 1.00 36.26 244 LEU A C 1
ATOM 916 O O . LEU A 1 244 ? 113.906 108.454 134.040 1.00 43.59 244 LEU A O 1
ATOM 921 N N . THR A 1 245 ? 114.144 107.797 131.897 1.00 30.58 245 THR A N 1
ATOM 922 C CA . THR A 1 245 ? 114.390 106.400 132.252 1.00 18.85 245 THR A CA 1
ATOM 923 C C . THR A 1 245 ? 115.675 106.240 133.056 1.00 23.87 245 THR A C 1
ATOM 924 O O . THR A 1 245 ? 115.694 105.534 134.073 1.00 33.52 245 THR A O 1
ATOM 928 N N . CYS A 1 246 ? 116.743 106.927 132.641 1.00 26.81 246 CYS A N 1
ATOM 929 C CA . CYS A 1 246 ? 118.012 106.857 133.365 1.00 19.33 246 CYS A CA 1
ATOM 930 C C . CYS A 1 246 ? 117.905 107.469 134.758 1.00 15.49 246 CYS A C 1
ATOM 931 O O . CYS A 1 246 ? 118.406 106.891 135.732 1.00 34.21 246 CYS A O 1
ATOM 934 N N . ILE A 1 247 ? 117.231 108.620 134.873 1.00 22.96 247 ILE A N 1
ATOM 935 C CA . ILE A 1 247 ? 117.064 109.279 136.170 1.00 13.87 247 ILE A CA 1
ATOM 936 C C . ILE A 1 247 ? 116.227 108.420 137.116 1.00 16.63 247 ILE A C 1
ATOM 937 O O . ILE A 1 247 ? 116.568 108.261 138.298 1.00 20.52 247 ILE A O 1
ATOM 942 N N . VAL A 1 248 ? 115.142 107.826 136.602 1.00 18.80 248 VAL A N 1
ATOM 943 C CA . VAL A 1 248 ? 114.280 106.976 137.420 1.00 18.75 248 VAL A CA 1
ATOM 944 C C . VAL A 1 248 ? 115.021 105.712 137.852 1.00 34.16 248 VAL A C 1
ATOM 945 O O . VAL A 1 248 ? 114.865 105.251 138.991 1.00 44.59 248 VAL A O 1
ATOM 949 N N . TRP A 1 249 ? 115.896 105.178 136.988 1.00 31.30 249 TRP A N 1
ATOM 950 C CA . TRP A 1 249 ? 116.729 104.034 137.365 1.00 25.84 249 TRP A CA 1
ATOM 951 C C . TRP A 1 249 ? 117.684 104.368 138.510 1.00 32.58 249 TRP A C 1
ATOM 952 O O . TRP A 1 249 ? 117.828 103.580 139.459 1.00 28.94 249 TRP A O 1
ATOM 963 N N . LEU A 1 250 ? 118.378 105.512 138.414 1.00 35.52 250 LEU A N 1
ATOM 964 C CA . LEU A 1 250 ? 119.310 105.905 139.472 1.00 18.86 250 LEU A CA 1
ATOM 965 C C . LEU A 1 250 ? 118.579 106.143 140.787 1.00 21.10 250 LEU A C 1
ATOM 966 O O . LEU A 1 250 ? 119.071 105.760 141.858 1.00 31.81 250 LEU A O 1
ATOM 971 N N . LYS A 1 251 ? 117.386 106.743 140.713 1.00 26.91 251 LYS A N 1
ATOM 972 C CA . LYS A 1 251 ? 116.548 106.924 141.896 1.00 22.40 251 LYS A CA 1
ATOM 973 C C . LYS A 1 251 ? 116.136 105.588 142.505 1.00 32.37 251 LYS A C 1
ATOM 974 O O . LYS A 1 251 ? 116.131 105.431 143.732 1.00 40.68 251 LYS A O 1
ATOM 980 N N . LEU A 1 252 ? 115.808 104.610 141.654 1.00 29.00 252 LEU A N 1
ATOM 981 C CA . LEU A 1 252 ? 115.379 103.296 142.125 1.00 25.22 252 LEU A CA 1
ATOM 982 C C . LEU A 1 252 ? 116.506 102.552 142.826 1.00 35.02 252 LEU A C 1
ATOM 983 O O . LEU A 1 252 ? 116.291 101.942 143.883 1.00 39.45 252 LEU A O 1
ATOM 988 N N . VAL A 1 253 ? 117.712 102.590 142.249 1.00 35.14 253 VAL A N 1
ATOM 989 C CA . VAL A 1 253 ? 118.858 101.917 142.859 1.00 25.38 253 VAL A CA 1
ATOM 990 C C . VAL A 1 253 ? 119.245 102.592 144.172 1.00 27.00 253 VAL A C 1
ATOM 991 O O . VAL A 1 253 ? 119.559 101.920 145.161 1.00 25.48 253 VAL A O 1
ATOM 995 N N . SER A 1 254 ? 119.171 103.926 144.224 1.00 42.77 254 SER A N 1
ATOM 996 C CA . SER A 1 254 ? 119.409 104.625 145.481 1.00 30.86 254 SER A CA 1
ATOM 997 C C . SER A 1 254 ? 118.323 104.380 146.519 1.00 32.17 254 SER A C 1
ATOM 998 O O . SER A 1 254 ? 118.593 104.525 147.712 1.00 36.76 254 SER A O 1
ATOM 1001 N N . TYR A 1 255 ? 117.096 104.061 146.106 1.00 39.21 255 TYR A N 1
ATOM 1002 C CA . TYR A 1 255 ? 116.100 103.703 147.110 1.00 37.86 255 TYR A CA 1
ATOM 1003 C C . TYR A 1 255 ? 116.311 102.287 147.623 1.00 39.24 255 TYR A C 1
ATOM 1004 O O . TYR A 1 255 ? 116.115 102.030 148.817 1.00 39.05 255 TYR A O 1
ATOM 1013 N N . ALA A 1 256 ? 116.710 101.369 146.735 1.00 54.05 256 ALA A N 1
ATOM 1014 C CA . ALA A 1 256 ? 116.712 99.945 147.063 1.00 60.91 256 ALA A CA 1
ATOM 1015 C C . ALA A 1 256 ? 117.693 99.610 148.180 1.00 62.05 256 ALA A C 1
ATOM 1016 O O . ALA A 1 256 ? 117.363 98.842 149.091 1.00 62.69 256 ALA A O 1
ATOM 1018 N N . HIS A 1 257 ? 118.889 100.205 148.156 1.00 62.15 257 HIS A N 1
ATOM 1019 C CA . HIS A 1 257 ? 119.929 99.905 149.143 1.00 61.32 257 HIS A CA 1
ATOM 1020 C C . HIS A 1 257 ? 120.366 101.207 149.805 1.00 55.65 257 HIS A C 1
ATOM 1021 O O . HIS A 1 257 ? 121.367 101.807 149.411 1.00 48.43 257 HIS A O 1
ATOM 1028 N N . THR A 1 258 ? 119.600 101.640 150.815 1.00 62.11 258 THR A N 1
ATOM 1029 C CA . THR A 1 258 ? 119.915 102.867 151.535 1.00 64.44 258 THR A CA 1
ATOM 1030 C C . THR A 1 258 ? 119.600 102.854 153.027 1.00 63.64 258 THR A C 1
ATOM 1031 O O . THR A 1 258 ? 119.758 103.896 153.670 1.00 57.82 258 THR A O 1
ATOM 1035 N N . SER A 1 259 ? 119.150 101.742 153.600 1.00 81.02 259 SER A N 1
ATOM 1036 C CA . SER A 1 259 ? 118.669 101.760 154.976 1.00 82.79 259 SER A CA 1
ATOM 1037 C C . SER A 1 259 ? 119.064 100.458 155.664 1.00 83.22 259 SER A C 1
ATOM 1038 O O . SER A 1 259 ? 119.882 99.683 155.160 1.00 81.07 259 SER A O 1
ATOM 1041 N N . TYR A 1 260 ? 118.472 100.232 156.838 1.00 94.79 260 TYR A N 1
ATOM 1042 C CA . TYR A 1 260 ? 118.762 99.041 157.629 1.00 96.49 260 TYR A CA 1
ATOM 1043 C C . TYR A 1 260 ? 117.967 97.839 157.126 1.00 96.67 260 TYR A C 1
ATOM 1044 O O . TYR A 1 260 ? 118.545 96.839 156.688 1.00 94.37 260 TYR A O 1
ATOM 1053 N N . ASP A 1 261 ? 116.640 97.921 157.183 1.00 98.57 261 ASP A N 1
ATOM 1054 C CA . ASP A 1 261 ? 115.782 96.870 156.636 1.00 97.99 261 ASP A CA 1
ATOM 1055 C C . ASP A 1 261 ? 114.480 97.464 156.105 1.00 97.99 261 ASP A C 1
ATOM 1056 O O . ASP A 1 261 ? 113.770 96.832 155.323 1.00 95.94 261 ASP A O 1
ATOM 1061 N N . TYR A 1 278 ? 101.002 99.025 155.214 1.00 89.62 278 TYR A N 1
ATOM 1062 C CA . TYR A 1 278 ? 100.593 100.153 156.043 1.00 90.99 278 TYR A CA 1
ATOM 1063 C C . TYR A 1 278 ? 101.756 100.650 156.894 1.00 90.96 278 TYR A C 1
ATOM 1064 O O . TYR A 1 278 ? 102.336 99.894 157.672 1.00 91.43 278 TYR A O 1
ATOM 1073 N N . TYR A 1 279 ? 102.091 101.927 156.737 1.00 87.95 279 TYR A N 1
ATOM 1074 C CA . TYR A 1 279 ? 103.200 102.536 157.458 1.00 88.25 279 TYR A CA 1
ATOM 1075 C C . TYR A 1 279 ? 102.874 104.009 157.676 1.00 88.16 279 TYR A C 1
ATOM 1076 O O . TYR A 1 279 ? 101.736 104.447 157.484 1.00 87.98 279 TYR A O 1
ATOM 1085 N N . VAL A 1 280 ? 103.883 104.778 158.077 1.00 88.97 280 VAL A N 1
ATOM 1086 C CA . VAL A 1 280 ? 103.729 106.211 158.303 1.00 88.48 280 VAL A CA 1
ATOM 1087 C C . VAL A 1 280 ? 104.383 107.052 157.218 1.00 86.88 280 VAL A C 1
ATOM 1088 O O . VAL A 1 280 ? 104.151 108.272 157.180 1.00 85.77 280 VAL A O 1
ATOM 1092 N N . SER A 1 281 ? 105.186 106.453 156.339 1.00 75.75 281 SER A N 1
ATOM 1093 C CA . SER A 1 281 ? 105.840 107.163 155.240 1.00 71.88 281 SER A CA 1
ATOM 1094 C C . SER A 1 281 ? 105.537 106.399 153.954 1.00 70.01 281 SER A C 1
ATOM 1095 O O . SER A 1 281 ? 106.324 105.556 153.518 1.00 68.30 281 SER A O 1
ATOM 1098 N N . LEU A 1 282 ? 104.392 106.705 153.346 1.00 65.12 282 LEU A N 1
ATOM 1099 C CA . LEU A 1 282 ? 103.974 106.080 152.103 1.00 61.30 282 LEU A CA 1
ATOM 1100 C C . LEU A 1 282 ? 104.099 107.004 150.902 1.00 59.13 282 LEU A C 1
ATOM 1101 O O . LEU A 1 282 ? 104.000 106.530 149.766 1.00 55.88 282 LEU A O 1
ATOM 1106 N N . LYS A 1 283 ? 104.299 108.302 151.122 1.00 56.09 283 LYS A N 1
ATOM 1107 C CA . LYS A 1 283 ? 104.463 109.272 150.049 1.00 54.38 283 LYS A CA 1
ATOM 1108 C C . LYS A 1 283 ? 105.873 109.846 150.004 1.00 48.10 283 LYS A C 1
ATOM 1109 O O . LYS A 1 283 ? 106.099 110.868 149.349 1.00 45.43 283 LYS A O 1
ATOM 1115 N N . SER A 1 284 ? 106.822 109.221 150.699 1.00 56.54 284 SER A N 1
ATOM 1116 C CA . SER A 1 284 ? 108.209 109.658 150.609 1.00 58.41 284 SER A CA 1
ATOM 1117 C C . SER A 1 284 ? 108.822 109.265 149.273 1.00 55.64 284 SER A C 1
ATOM 1118 O O . SER A 1 284 ? 109.641 110.005 148.720 1.00 63.88 284 SER A O 1
ATOM 1121 N N . LEU A 1 285 ? 108.443 108.101 148.741 1.00 44.79 285 LEU A N 1
ATOM 1122 C CA . LEU A 1 285 ? 108.938 107.692 147.430 1.00 48.28 285 LEU A CA 1
ATOM 1123 C C . LEU A 1 285 ? 108.291 108.495 146.309 1.00 49.69 285 LEU A C 1
ATOM 1124 O O . LEU A 1 285 ? 108.880 108.637 145.232 1.00 54.90 285 LEU A O 1
ATOM 1129 N N . ALA A 1 286 ? 107.090 109.025 146.535 1.00 43.80 286 ALA A N 1
ATOM 1130 C CA . ALA A 1 286 ? 106.438 109.853 145.532 1.00 46.33 286 ALA A CA 1
ATOM 1131 C C . ALA A 1 286 ? 106.935 111.291 145.540 1.00 46.07 286 ALA A C 1
ATOM 1132 O O . ALA A 1 286 ? 106.575 112.056 144.639 1.00 45.51 286 ALA A O 1
ATOM 1134 N N . TYR A 1 287 ? 107.731 111.680 146.536 1.00 47.07 287 TYR A N 1
ATOM 1135 C CA . TYR A 1 287 ? 108.441 112.951 146.498 1.00 49.68 287 TYR A CA 1
ATOM 1136 C C . TYR A 1 287 ? 109.874 112.806 146.019 1.00 48.80 287 TYR A C 1
ATOM 1137 O O . TYR A 1 287 ? 110.385 113.713 145.359 1.00 49.70 287 TYR A O 1
ATOM 1146 N N . PHE A 1 288 ? 110.525 111.682 146.332 1.00 43.49 288 PHE A N 1
ATOM 1147 C CA . PHE A 1 288 ? 111.858 111.391 145.820 1.00 30.75 288 PHE A CA 1
ATOM 1148 C C . PHE A 1 288 ? 111.863 111.188 144.317 1.00 36.65 288 PHE A C 1
ATOM 1149 O O . PHE A 1 288 ? 112.899 111.402 143.680 1.00 41.34 288 PHE A O 1
ATOM 1157 N N . MET A 1 289 ? 110.730 110.783 143.741 1.00 43.45 289 MET A N 1
ATOM 1158 C CA . MET A 1 289 ? 110.640 110.590 142.298 1.00 47.96 289 MET A CA 1
ATOM 1159 C C . MET A 1 289 ? 110.782 111.913 141.549 1.00 48.83 289 MET A C 1
ATOM 1160 O O . MET A 1 289 ? 111.380 111.961 140.467 1.00 49.53 289 MET A O 1
ATOM 1165 N N . VAL A 1 290 ? 110.275 113.006 142.119 1.00 35.88 290 VAL A N 1
ATOM 1166 C CA . VAL A 1 290 ? 110.298 114.286 141.422 1.00 38.16 290 VAL A CA 1
ATOM 1167 C C . VAL A 1 290 ? 111.194 115.204 142.271 1.00 42.47 290 VAL A C 1
ATOM 1168 O O . VAL A 1 290 ? 110.973 116.414 142.386 1.00 47.52 290 VAL A O 1
ATOM 1172 N N . ALA A 1 291 ? 112.209 114.618 142.914 1.00 45.63 291 ALA A N 1
ATOM 1173 C CA . ALA A 1 291 ? 113.208 115.412 143.625 1.00 42.38 291 ALA A CA 1
ATOM 1174 C C . ALA A 1 291 ? 114.552 115.344 142.902 1.00 45.42 291 ALA A C 1
ATOM 1175 O O . ALA A 1 291 ? 114.879 114.320 142.294 1.00 44.34 291 ALA A O 1
ATOM 1177 N N . PRO A 1 292 ? 115.345 116.421 142.933 1.00 35.75 292 PRO A N 1
ATOM 1178 C CA . PRO A 1 292 ? 116.602 116.420 142.171 1.00 26.81 292 PRO A CA 1
ATOM 1179 C C . PRO A 1 292 ? 117.659 115.481 142.708 1.00 33.19 292 PRO A C 1
ATOM 1180 O O . PRO A 1 292 ? 118.501 115.024 141.927 1.00 39.57 292 PRO A O 1
ATOM 1184 N N . THR A 1 293 ? 117.654 115.181 144.003 1.00 46.17 293 THR A N 1
ATOM 1185 C CA . THR A 1 293 ? 118.704 114.347 144.566 1.00 45.79 293 THR A CA 1
ATOM 1186 C C . THR A 1 293 ? 118.509 112.886 144.176 1.00 43.28 293 THR A C 1
ATOM 1187 O O . THR A 1 293 ? 117.422 112.455 143.786 1.00 48.89 293 THR A O 1
ATOM 1191 N N . LEU A 1 294 ? 119.600 112.132 144.257 1.00 33.37 294 LEU A N 1
ATOM 1192 C CA . LEU A 1 294 ? 119.558 110.692 144.061 1.00 32.77 294 LEU A CA 1
ATOM 1193 C C . LEU A 1 294 ? 120.060 110.010 145.327 1.00 35.94 294 LEU A C 1
ATOM 1194 O O . LEU A 1 294 ? 120.880 109.092 145.269 1.00 37.45 294 LEU A O 1
ATOM 1199 N N . CYS A 1 295 ? 119.600 110.483 146.476 1.00 48.60 295 CYS A N 1
ATOM 1200 C CA . CYS A 1 295 ? 119.910 109.869 147.755 1.00 52.88 295 CYS A CA 1
ATOM 1201 C C . CYS A 1 295 ? 118.641 109.876 148.586 1.00 54.31 295 CYS A C 1
ATOM 1202 O O . CYS A 1 295 ? 117.903 110.864 148.584 1.00 53.18 295 CYS A O 1
ATOM 1205 N N . TYR A 1 296 ? 118.378 108.779 149.283 1.00 53.39 296 TYR A N 1
ATOM 1206 C CA . TYR A 1 296 ? 117.105 108.636 149.969 1.00 49.75 296 TYR A CA 1
ATOM 1207 C C . TYR A 1 296 ? 117.193 109.124 151.410 1.00 52.98 296 TYR A C 1
ATOM 1208 O O . TYR A 1 296 ? 118.271 109.263 151.991 1.00 60.93 296 TYR A O 1
ATOM 1217 N N . GLN A 1 297 ? 116.008 109.365 151.982 1.00 64.29 297 GLN A N 1
ATOM 1218 C CA . GLN A 1 297 ? 115.729 110.052 153.238 1.00 68.18 297 GLN A CA 1
ATOM 1219 C C . GLN A 1 297 ? 116.476 111.380 153.310 1.00 72.20 297 GLN A C 1
ATOM 1220 O O . GLN A 1 297 ? 117.424 111.507 154.096 1.00 71.16 297 GLN A O 1
ATOM 1226 N N . PRO A 1 298 ? 116.095 112.393 152.501 1.00 82.02 298 PRO A N 1
ATOM 1227 C CA . PRO A 1 298 ? 116.836 113.661 152.523 1.00 81.08 298 PRO A CA 1
ATOM 1228 C C . PRO A 1 298 ? 116.574 114.468 153.783 1.00 81.47 298 PRO A C 1
ATOM 1229 O O . PRO A 1 298 ? 117.514 114.991 154.393 1.00 78.60 298 PRO A O 1
ATOM 1233 N N . SER A 1 299 ? 115.290 114.566 154.159 1.00 84.67 299 SER A N 1
ATOM 1234 C CA . SER A 1 299 ? 114.796 115.377 155.283 1.00 84.77 299 SER A CA 1
ATOM 1235 C C . SER A 1 299 ? 115.211 116.843 155.156 1.00 83.13 299 SER A C 1
ATOM 1236 O O . SER A 1 299 ? 115.432 117.533 156.153 1.00 83.45 299 SER A O 1
ATOM 1239 N N . TYR A 1 300 ? 115.314 117.321 153.920 1.00 70.41 300 TYR A N 1
ATOM 1240 C CA . TYR A 1 300 ? 115.624 118.700 153.595 1.00 71.49 300 TYR A CA 1
ATOM 1241 C C . TYR A 1 300 ? 114.331 119.513 153.613 1.00 70.42 300 TYR A C 1
ATOM 1242 O O . TYR A 1 300 ? 113.281 119.012 153.202 1.00 70.03 300 TYR A O 1
ATOM 1251 N N . PRO A 1 301 ? 114.373 120.777 154.095 1.00 79.22 301 PRO A N 1
ATOM 1252 C CA . PRO A 1 301 ? 113.140 121.447 154.540 1.00 83.78 301 PRO A CA 1
ATOM 1253 C C . PRO A 1 301 ? 112.224 121.836 153.389 1.00 83.34 301 PRO A C 1
ATOM 1254 O O . PRO A 1 301 ? 112.475 122.805 152.665 1.00 80.03 301 PRO A O 1
ATOM 1258 N N . ARG A 1 302 ? 111.148 121.068 153.222 1.00 70.36 302 ARG A N 1
ATOM 1259 C CA . ARG A 1 302 ? 110.058 121.438 152.334 1.00 69.26 302 ARG A CA 1
ATOM 1260 C C . ARG A 1 302 ? 109.149 122.496 152.946 1.00 70.53 302 ARG A C 1
ATOM 1261 O O . ARG A 1 302 ? 108.534 123.270 152.207 1.00 71.33 302 ARG A O 1
ATOM 1269 N N . SER A 1 303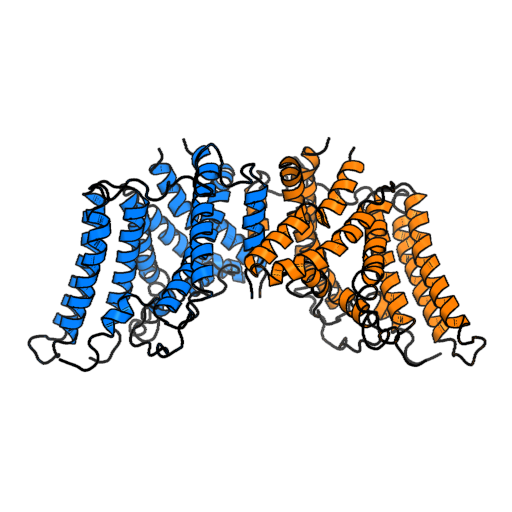 ? 109.057 122.552 154.275 1.00 75.71 303 SER A N 1
ATOM 1270 C CA . SER A 1 303 ? 108.160 123.479 154.966 1.00 78.18 303 SER A CA 1
ATOM 1271 C C . SER A 1 303 ? 108.765 124.880 154.916 1.00 78.10 303 SER A C 1
ATOM 1272 O O . SER A 1 303 ? 109.397 125.363 155.859 1.00 76.03 303 SER A O 1
ATOM 1275 N N . ALA A 1 304 ? 108.558 125.544 153.781 1.00 85.32 304 ALA A N 1
ATOM 1276 C CA . ALA A 1 304 ? 109.090 126.880 153.552 1.00 87.21 304 ALA A CA 1
ATOM 1277 C C . ALA A 1 304 ? 108.179 127.610 152.580 1.00 87.04 304 ALA A C 1
ATOM 1278 O O . ALA A 1 304 ? 107.392 126.978 151.870 1.00 83.99 304 ALA A O 1
ATOM 1280 N N . CYS A 1 305 ? 108.285 128.934 152.560 1.00 101.91 305 CYS A N 1
ATOM 1281 C CA . CYS A 1 305 ? 107.473 129.738 151.659 1.00 102.14 305 CYS A CA 1
ATOM 1282 C C . CYS A 1 305 ? 107.983 129.576 150.235 1.00 100.22 305 CYS A C 1
ATOM 1283 O O . CYS A 1 305 ? 109.146 129.879 149.949 1.00 97.70 305 CYS A O 1
ATOM 1286 N N . ILE A 1 306 ? 107.120 129.087 149.346 1.00 106.81 306 ILE A N 1
ATOM 1287 C CA . ILE A 1 306 ? 107.490 128.947 147.943 1.00 108.55 306 ILE A CA 1
ATOM 1288 C C . ILE A 1 306 ? 107.530 130.328 147.311 1.00 108.74 306 ILE A C 1
ATOM 1289 O O . ILE A 1 306 ? 106.555 131.085 147.378 1.00 107.67 306 ILE A O 1
ATOM 1294 N N . ARG A 1 307 ? 108.658 130.666 146.698 1.00 116.18 307 ARG A N 1
ATOM 1295 C CA . ARG A 1 307 ? 108.766 131.914 145.952 1.00 116.53 307 ARG A CA 1
ATOM 1296 C C . ARG A 1 307 ? 108.155 131.686 144.577 1.00 116.54 307 ARG A C 1
ATOM 1297 O O . ARG A 1 307 ? 108.791 131.118 143.687 1.00 114.18 307 ARG A O 1
ATOM 1305 N N . LYS A 1 308 ? 106.906 132.125 144.405 1.00 120.40 308 LYS A N 1
ATOM 1306 C CA . LYS A 1 308 ? 106.262 132.012 143.070 1.00 120.03 308 LYS A CA 1
ATOM 1307 C C . LYS A 1 308 ? 107.018 132.938 142.106 1.00 121.74 308 LYS A C 1
ATOM 1308 O O . LYS A 1 308 ? 106.893 132.744 140.876 1.00 122.97 308 LYS A O 1
ATOM 1314 N N . GLY A 1 309 ? 107.771 133.901 142.648 1.00 112.03 309 GLY A N 1
ATOM 1315 C CA . GLY A 1 309 ? 108.581 134.804 141.806 1.00 109.67 309 GLY A CA 1
ATOM 1316 C C . GLY A 1 309 ? 109.963 134.224 141.581 1.00 109.63 309 GLY A C 1
ATOM 1317 O O . GLY A 1 309 ? 110.234 133.139 142.139 1.00 107.79 309 GLY A O 1
ATOM 1318 N N . TRP A 1 310 ? 110.801 134.900 140.785 1.00 102.46 310 TRP A N 1
ATOM 1319 C CA . TRP A 1 310 ? 112.173 134.414 140.478 1.00 99.54 310 TRP A CA 1
ATOM 1320 C C . TRP A 1 310 ? 112.098 133.146 139.621 1.00 100.10 310 TRP A C 1
ATOM 1321 O O . TRP A 1 310 ? 112.677 133.137 138.516 1.00 97.78 310 TRP A O 1
ATOM 1332 N N . VAL A 1 311 ? 111.410 132.113 140.116 1.00 91.65 311 VAL A N 1
ATOM 1333 C CA . VAL A 1 311 ? 111.283 130.829 139.364 1.00 86.83 311 VAL A CA 1
ATOM 1334 C C . VAL A 1 311 ? 110.549 131.110 138.043 1.00 85.96 311 VAL A C 1
ATOM 1335 O O . VAL A 1 311 ? 110.903 130.475 137.026 1.00 87.14 311 VAL A O 1
ATOM 1339 N N . ALA A 1 312 ? 109.571 132.021 138.055 1.00 85.44 312 ALA A N 1
ATOM 1340 C CA . ALA A 1 312 ? 108.883 132.404 136.799 1.00 84.80 312 ALA A CA 1
ATOM 1341 C C . ALA A 1 312 ? 109.910 133.041 135.862 1.00 86.57 312 ALA A C 1
ATOM 1342 O O . ALA A 1 312 ? 109.951 132.673 134.668 1.00 88.56 312 ALA A O 1
ATOM 1344 N N . ARG A 1 313 ? 110.720 133.964 136.390 1.00 83.26 313 ARG A N 1
ATOM 1345 C CA . ARG A 1 313 ? 111.799 134.579 135.575 1.00 81.70 313 ARG A CA 1
ATOM 1346 C C . ARG A 1 313 ? 112.721 133.456 135.082 1.00 78.80 313 ARG A C 1
ATOM 1347 O O . ARG A 1 313 ? 113.148 133.506 133.908 1.00 81.38 313 ARG A O 1
ATOM 1355 N N . GLN A 1 314 ? 113.000 132.475 135.946 1.00 73.09 314 GLN A N 1
ATOM 1356 C CA . GLN A 1 314 ? 113.861 131.363 135.558 1.00 76.11 314 GLN A CA 1
ATOM 1357 C C . GLN A 1 314 ? 113.246 130.544 134.432 1.00 74.18 314 GLN A C 1
ATOM 1358 O O . GLN A 1 314 ? 113.970 130.055 133.559 1.00 73.67 314 GLN A O 1
ATOM 1364 N N . PHE A 1 315 ? 111.919 130.402 134.421 1.00 68.75 315 PHE A N 1
ATOM 1365 C CA . PHE A 1 315 ? 111.262 129.709 133.316 1.00 67.48 315 PHE A CA 1
ATOM 1366 C C . PHE A 1 315 ? 111.369 130.495 132.014 1.00 67.74 315 PHE A C 1
ATOM 1367 O O . PHE A 1 315 ? 111.530 129.899 130.942 1.00 68.54 315 PHE A O 1
ATOM 1375 N N . ALA A 1 316 ? 111.280 131.828 132.087 1.00 71.95 316 ALA A N 1
ATOM 1376 C CA . ALA A 1 316 ? 111.465 132.664 130.902 1.00 74.21 316 ALA A CA 1
ATOM 1377 C C . ALA A 1 316 ? 112.890 132.569 130.367 1.00 75.08 316 ALA A C 1
ATOM 1378 O O . ALA A 1 316 ? 113.101 132.488 129.146 1.00 74.57 316 ALA A O 1
ATOM 1380 N N . LYS A 1 317 ? 113.874 132.565 131.276 1.00 70.70 317 LYS A N 1
ATOM 1381 C CA . LYS A 1 317 ? 115.264 132.330 130.892 1.00 68.69 317 LYS A CA 1
ATOM 1382 C C . LYS A 1 317 ? 115.433 130.959 130.254 1.00 70.45 317 LYS A C 1
ATOM 1383 O O . LYS A 1 317 ? 116.171 130.809 129.276 1.00 66.12 317 LYS A O 1
ATOM 1389 N N . LEU A 1 318 ? 114.721 129.959 130.776 1.00 66.72 318 LEU A N 1
ATOM 1390 C CA . LEU A 1 318 ? 114.806 128.600 130.256 1.00 61.49 318 LEU A CA 1
ATOM 1391 C C . LEU A 1 318 ? 114.268 128.498 128.832 1.00 62.86 318 LEU A C 1
ATOM 1392 O O . LEU A 1 318 ? 114.910 127.890 127.966 1.00 67.55 318 LEU A O 1
ATOM 1397 N N . VAL A 1 319 ? 113.098 129.091 128.565 1.00 64.03 319 VAL A N 1
ATOM 1398 C CA . VAL A 1 319 ? 112.540 128.965 127.217 1.00 62.69 319 VAL A CA 1
ATOM 1399 C C . VAL A 1 319 ? 113.349 129.807 126.229 1.00 64.18 319 VAL A C 1
ATOM 1400 O O . VAL A 1 319 ? 113.599 129.369 125.095 1.00 65.44 319 VAL A O 1
ATOM 1404 N N . ILE A 1 320 ? 113.841 130.982 126.649 1.00 71.42 320 ILE A N 1
ATOM 1405 C CA . ILE A 1 320 ? 114.626 131.792 125.718 1.00 71.48 320 ILE A CA 1
ATOM 1406 C C . ILE A 1 320 ? 116.008 131.176 125.464 1.00 70.70 320 ILE A C 1
ATOM 1407 O O . ILE A 1 320 ? 116.537 131.276 124.350 1.00 72.20 320 ILE A O 1
ATOM 1412 N N . PHE A 1 321 ? 116.574 130.444 126.431 1.00 66.43 321 PHE A N 1
ATOM 1413 C CA . PHE A 1 321 ? 117.859 129.809 126.169 1.00 69.35 321 PHE A CA 1
ATOM 1414 C C . PHE A 1 321 ? 117.701 128.503 125.404 1.00 68.61 321 PHE A C 1
ATOM 1415 O O . PHE A 1 321 ? 118.608 128.122 124.658 1.00 66.96 321 PHE A O 1
ATOM 1423 N N . THR A 1 322 ? 116.558 127.825 125.538 1.00 71.45 322 THR A N 1
ATOM 1424 C CA . THR A 1 322 ? 116.272 126.701 124.652 1.00 68.27 322 THR A CA 1
ATOM 1425 C C . THR A 1 322 ? 116.066 127.170 123.215 1.00 72.98 322 THR A C 1
ATOM 1426 O O . THR A 1 322 ? 116.504 126.503 122.267 1.00 79.41 322 THR A O 1
ATOM 1430 N N . GLY A 1 323 ? 115.423 128.327 123.034 1.00 68.14 323 GLY A N 1
ATOM 1431 C CA . GLY A 1 323 ? 115.319 128.907 121.703 1.00 67.77 323 GLY A CA 1
ATOM 1432 C C . GLY A 1 323 ? 116.663 129.328 121.137 1.00 67.43 323 GLY A C 1
ATOM 1433 O O . GLY A 1 323 ? 116.916 129.180 119.936 1.00 72.23 323 GLY A O 1
ATOM 1434 N N . PHE A 1 324 ? 117.548 129.841 121.996 1.00 63.49 324 PHE A N 1
ATOM 1435 C CA . PHE A 1 324 ? 118.901 130.177 121.560 1.00 69.32 324 PHE A CA 1
ATOM 1436 C C . PHE A 1 324 ? 119.697 128.928 121.181 1.00 71.79 324 PHE A C 1
ATOM 1437 O O . PHE A 1 324 ? 120.481 128.956 120.222 1.00 72.15 324 PHE A O 1
ATOM 1445 N N . MET A 1 325 ? 119.504 127.832 121.926 1.00 72.39 325 MET A N 1
ATOM 1446 C CA . MET A 1 325 ? 120.081 126.537 121.564 1.00 68.37 325 MET A CA 1
ATOM 1447 C C . MET A 1 325 ? 119.612 126.090 120.189 1.00 65.74 325 MET A C 1
ATOM 1448 O O . MET A 1 325 ? 120.413 125.636 119.362 1.00 63.95 325 MET A O 1
ATOM 1453 N N . GLY A 1 326 ? 118.308 126.218 119.937 1.00 69.86 326 GLY A N 1
ATOM 1454 C CA . GLY A 1 326 ? 117.767 125.856 118.638 1.00 72.17 326 GLY A CA 1
ATOM 1455 C C . GLY A 1 326 ? 118.311 126.714 117.513 1.00 70.89 326 GLY A C 1
ATOM 1456 O O .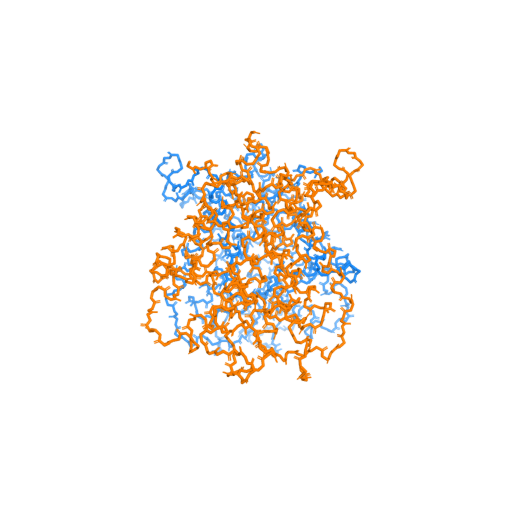 GLY A 1 326 ? 118.556 126.221 116.410 1.00 72.29 326 GLY A O 1
ATOM 1457 N N . PHE A 1 327 ? 118.541 128.001 117.787 1.00 70.75 327 PHE A N 1
ATOM 1458 C CA . PHE A 1 327 ? 119.057 128.896 116.754 1.00 73.34 327 PHE A CA 1
ATOM 1459 C C . PHE A 1 327 ? 120.504 128.553 116.418 1.00 75.92 327 PHE A C 1
ATOM 1460 O O . PHE A 1 327 ? 120.888 128.535 115.240 1.00 79.07 327 PHE A O 1
ATOM 1468 N N . ILE A 1 328 ? 121.324 128.292 117.444 1.00 68.42 328 ILE A N 1
ATOM 1469 C CA . ILE A 1 328 ? 122.723 127.937 117.210 1.00 66.60 328 ILE A CA 1
ATOM 1470 C C . ILE A 1 328 ? 122.821 126.598 116.485 1.00 71.70 328 ILE A C 1
ATOM 1471 O O . ILE A 1 328 ? 123.639 126.436 115.569 1.00 72.74 328 ILE A O 1
ATOM 1476 N N . ILE A 1 329 ? 121.949 125.644 116.838 1.00 72.04 329 ILE A N 1
ATOM 1477 C CA . ILE A 1 329 ? 121.914 124.348 116.160 1.00 68.54 329 ILE A CA 1
ATOM 1478 C C . ILE A 1 329 ? 121.501 124.506 114.699 1.00 70.12 329 ILE A C 1
ATOM 1479 O O . ILE A 1 329 ? 122.135 123.943 113.797 1.00 72.20 329 ILE A O 1
ATOM 1484 N N . GLU A 1 330 ? 120.465 125.308 114.437 1.00 74.85 330 GLU A N 1
ATOM 1485 C CA . GLU A 1 330 ? 119.922 125.405 113.087 1.00 76.45 330 GLU A CA 1
ATOM 1486 C C . GLU A 1 330 ? 120.839 126.181 112.151 1.00 80.13 330 GLU A C 1
ATOM 1487 O O . GLU A 1 330 ? 120.968 125.824 110.975 1.00 83.55 330 GLU A O 1
ATOM 1493 N N . GLN A 1 331 ? 121.481 127.249 112.633 1.00 76.79 331 GLN A N 1
ATOM 1494 C CA . GLN A 1 331 ? 122.257 128.092 111.729 1.00 75.07 331 GLN A CA 1
ATOM 1495 C C . GLN A 1 331 ? 123.748 128.107 112.048 1.00 75.18 331 GLN A C 1
ATOM 1496 O O . GLN A 1 331 ? 124.455 129.013 111.597 1.00 77.25 331 GLN A O 1
ATOM 1502 N N . TYR A 1 332 ? 124.256 127.132 112.802 1.00 71.78 332 TYR A N 1
ATOM 1503 C CA . TYR A 1 332 ? 125.699 127.061 112.991 1.00 70.14 332 TYR A CA 1
ATOM 1504 C C . TYR A 1 332 ? 126.241 125.657 112.747 1.00 70.39 332 TYR A C 1
ATOM 1505 O O . TYR A 1 332 ? 127.394 125.501 112.335 1.00 68.47 332 TYR A O 1
ATOM 1514 N N . ILE A 1 333 ? 125.428 124.633 112.997 1.00 74.75 333 ILE A N 1
ATOM 1515 C CA . ILE A 1 333 ? 125.840 123.246 112.838 1.00 72.56 333 ILE A CA 1
ATOM 1516 C C . ILE A 1 333 ? 125.183 122.595 111.627 1.00 71.28 333 ILE A C 1
ATOM 1517 O O . ILE A 1 333 ? 125.825 121.823 110.911 1.00 71.91 333 ILE A O 1
ATOM 1522 N N . ASN A 1 334 ? 123.900 122.877 111.399 1.00 72.73 334 ASN A N 1
ATOM 1523 C CA . ASN A 1 334 ? 123.190 122.307 110.254 1.00 72.44 334 ASN A CA 1
ATOM 1524 C C . ASN A 1 334 ? 123.736 122.706 108.878 1.00 72.10 334 ASN A C 1
ATOM 1525 O O . ASN A 1 334 ? 123.693 121.850 107.977 1.00 71.75 334 ASN A O 1
ATOM 1530 N N . PRO A 1 335 ? 124.202 123.943 108.613 1.00 84.38 335 PRO A N 1
ATOM 1531 C CA . PRO A 1 335 ? 124.903 124.167 107.334 1.00 87.48 335 PRO A CA 1
ATOM 1532 C C . PRO A 1 335 ? 126.199 123.385 107.175 1.00 85.40 335 PRO A C 1
ATOM 1533 O O . PRO A 1 335 ? 126.614 123.138 106.035 1.00 83.48 335 PRO A O 1
ATOM 1537 N N . ILE A 1 336 ? 126.859 123.006 108.273 1.00 81.45 336 ILE A N 1
ATOM 1538 C CA . ILE A 1 336 ? 128.131 122.292 108.168 1.00 84.08 336 ILE A CA 1
ATOM 1539 C C . ILE A 1 336 ? 127.911 120.871 107.662 1.00 81.34 336 ILE A C 1
ATOM 1540 O O . ILE A 1 336 ? 128.617 120.399 106.762 1.00 80.14 336 ILE A O 1
ATOM 1545 N N . VAL A 1 337 ? 126.924 120.172 108.219 1.00 82.95 337 VAL A N 1
ATOM 1546 C CA . VAL A 1 337 ? 126.589 118.845 107.723 1.00 83.66 337 VAL A CA 1
ATOM 1547 C C . VAL A 1 337 ? 125.778 118.967 106.437 1.00 88.16 337 VAL A C 1
ATOM 1548 O O . VAL A 1 337 ? 125.223 120.019 106.111 1.00 87.23 337 VAL A O 1
ATOM 1552 N N . ARG A 1 338 ? 125.726 117.874 105.686 1.00 95.47 338 ARG A N 1
ATOM 1553 C CA . ARG A 1 338 ? 125.018 117.869 104.413 1.00 93.11 338 ARG A CA 1
ATOM 1554 C C . ARG A 1 338 ? 123.732 117.055 104.502 1.00 93.70 338 ARG A C 1
ATOM 1555 O O . ARG A 1 338 ? 122.676 117.584 104.849 1.00 93.39 338 ARG A O 1
ATOM 1563 N N . ILE A 1 352 ? 141.485 117.373 110.637 1.00 92.99 352 ILE A N 1
ATOM 1564 C CA . ILE A 1 352 ? 142.428 118.042 111.524 1.00 98.27 352 ILE A CA 1
ATOM 1565 C C . ILE A 1 352 ? 141.750 119.234 112.193 1.00 99.58 352 ILE A C 1
ATOM 1566 O O . ILE A 1 352 ? 141.087 119.085 113.217 1.00 98.20 352 ILE A O 1
ATOM 1571 N N . GLU A 1 353 ? 141.919 120.420 111.607 1.00 98.38 353 GLU A N 1
ATOM 1572 C CA . GLU A 1 353 ? 141.268 121.618 112.119 1.00 95.19 353 GLU A CA 1
ATOM 1573 C C . GLU A 1 353 ? 139.811 121.729 111.691 1.00 96.56 353 GLU A C 1
ATOM 1574 O O . GLU A 1 353 ? 139.072 122.532 112.273 1.00 95.91 353 GLU A O 1
ATOM 1580 N N . ARG A 1 354 ? 139.384 120.946 110.694 1.00 91.92 354 ARG A N 1
ATOM 1581 C CA . ARG A 1 354 ? 137.983 120.955 110.286 1.00 90.93 354 ARG A CA 1
ATOM 1582 C C . ARG A 1 354 ? 137.091 120.338 111.352 1.00 90.49 354 ARG A C 1
ATOM 1583 O O . ARG A 1 354 ? 135.925 120.726 111.482 1.00 85.78 354 ARG A O 1
ATOM 1591 N N . VAL A 1 355 ? 137.627 119.395 112.131 1.00 83.01 355 VAL A N 1
ATOM 1592 C CA . VAL A 1 355 ? 136.888 118.834 113.258 1.00 82.04 355 VAL A CA 1
ATOM 1593 C C . VAL A 1 355 ? 136.648 119.897 114.325 1.00 81.43 355 VAL A C 1
ATOM 1594 O O . VAL A 1 355 ? 135.553 119.991 114.887 1.00 74.45 355 VAL A O 1
ATOM 1598 N N . LEU A 1 356 ? 137.655 120.731 114.601 1.00 81.78 356 LEU A N 1
ATOM 1599 C CA . LEU A 1 356 ? 137.476 121.815 115.564 1.00 78.47 356 LEU A CA 1
ATOM 1600 C C . LEU A 1 356 ? 136.570 122.913 115.020 1.00 76.26 356 LEU A C 1
ATOM 1601 O O . LEU A 1 356 ? 135.830 123.539 115.787 1.00 75.26 356 LEU A O 1
ATOM 1606 N N . LYS A 1 357 ? 136.602 123.150 113.705 1.00 80.16 357 LYS A N 1
ATOM 1607 C CA . LYS A 1 357 ? 135.651 124.072 113.090 1.00 79.28 357 LYS A CA 1
ATOM 1608 C C . LYS A 1 357 ? 134.224 123.531 113.147 1.00 81.92 357 LYS A C 1
ATOM 1609 O O . LYS A 1 357 ? 133.268 124.311 113.220 1.00 82.53 357 LYS A O 1
ATOM 1615 N N . LEU A 1 358 ? 134.062 122.207 113.108 1.00 72.79 358 LEU A N 1
ATOM 1616 C CA . LEU A 1 358 ? 132.747 121.600 113.280 1.00 71.83 358 LEU A CA 1
ATOM 1617 C C . LEU A 1 358 ? 132.317 121.623 114.744 1.00 69.93 358 LEU A C 1
ATOM 1618 O O . LEU A 1 358 ? 131.124 121.745 115.035 1.00 66.46 358 LEU A O 1
ATOM 1623 N N . SER A 1 359 ? 133.271 121.523 115.669 1.00 61.27 359 SER A N 1
ATOM 1624 C CA . SER A 1 359 ? 132.987 121.342 117.086 1.00 62.05 359 SER A CA 1
ATOM 1625 C C . SER A 1 359 ? 133.021 122.628 117.901 1.00 61.00 359 SER A C 1
ATOM 1626 O O . SER A 1 359 ? 132.779 122.575 119.109 1.00 58.27 359 SER A O 1
ATOM 1629 N N . VAL A 1 360 ? 133.357 123.770 117.295 1.00 63.26 360 VAL A N 1
ATOM 1630 C CA . VAL A 1 360 ? 133.220 125.047 118.007 1.00 58.20 360 VAL A CA 1
ATOM 1631 C C . VAL A 1 360 ? 131.787 125.424 118.391 1.00 55.94 360 VAL A C 1
ATOM 1632 O O . VAL A 1 360 ? 131.588 125.834 119.545 1.00 54.29 360 VAL A O 1
ATOM 1636 N N . PRO A 1 361 ? 130.734 125.282 117.548 1.00 55.97 361 PRO A N 1
ATOM 1637 C CA . PRO A 1 361 ? 129.413 125.694 118.047 1.00 56.41 361 PRO A CA 1
ATOM 1638 C C . PRO A 1 361 ? 128.775 124.702 119.003 1.00 55.50 361 PRO A C 1
ATOM 1639 O O . PRO A 1 361 ? 127.972 125.122 119.847 1.00 59.55 361 PRO A O 1
ATOM 1643 N N . ASN A 1 362 ? 129.108 123.411 118.923 1.00 47.78 362 ASN A N 1
ATOM 1644 C CA . ASN A 1 362 ? 128.481 122.448 119.818 1.00 48.20 362 ASN A CA 1
ATOM 1645 C C . ASN A 1 362 ? 128.995 122.536 121.245 1.00 53.86 362 ASN A C 1
ATOM 1646 O O . ASN A 1 362 ? 128.289 122.107 122.161 1.00 59.24 362 ASN A O 1
ATOM 1651 N N . LEU A 1 363 ? 130.186 123.091 121.463 1.00 42.72 363 LEU A N 1
ATOM 1652 C CA . LEU A 1 363 ? 130.611 123.368 122.830 1.00 35.01 363 LEU A CA 1
ATOM 1653 C C . LEU A 1 363 ? 129.752 124.456 123.459 1.00 42.77 363 LEU A C 1
ATOM 1654 O O . LEU A 1 363 ? 129.389 124.367 124.638 1.00 53.90 363 LEU A O 1
ATOM 1659 N N . TYR A 1 364 ? 129.395 125.478 122.682 1.00 45.97 364 TYR A N 1
ATOM 1660 C CA . TYR A 1 364 ? 128.458 126.476 123.178 1.00 44.32 364 TYR A CA 1
ATOM 1661 C C . TYR A 1 364 ? 127.060 125.898 123.345 1.00 44.89 364 TYR A C 1
ATOM 1662 O O . TYR A 1 364 ? 126.324 126.308 124.252 1.00 45.34 364 TYR A O 1
ATOM 1671 N N . VAL A 1 365 ? 126.686 124.947 122.485 1.00 42.10 365 VAL A N 1
ATOM 1672 C CA . VAL A 1 365 ? 125.404 124.259 122.628 1.00 42.94 365 VAL A CA 1
ATOM 1673 C C . VAL A 1 365 ? 125.364 123.462 123.931 1.00 52.82 365 VAL A C 1
ATOM 1674 O O . VAL A 1 365 ? 124.363 123.486 124.656 1.00 64.21 365 VAL A O 1
ATOM 1678 N N . TRP A 1 366 ? 126.466 122.790 124.280 1.00 33.11 366 TRP A N 1
ATOM 1679 C CA . TRP A 1 366 ? 126.521 122.064 125.548 1.00 32.39 366 TRP A CA 1
ATOM 1680 C C . TRP A 1 366 ? 126.556 123.008 126.742 1.00 34.41 366 TRP A C 1
ATOM 1681 O O . TRP A 1 366 ? 126.009 122.683 127.803 1.00 39.91 366 TRP A O 1
ATOM 1692 N N . LEU A 1 367 ? 127.227 124.156 126.607 1.00 40.72 367 LEU A N 1
ATOM 1693 C CA . LEU A 1 367 ? 127.233 125.145 127.684 1.00 41.27 367 LEU A CA 1
ATOM 1694 C C . LEU A 1 367 ? 125.832 125.678 127.948 1.00 42.99 367 LEU A C 1
ATOM 1695 O O . LEU A 1 367 ? 125.415 125.823 129.106 1.00 50.46 367 LEU A O 1
ATOM 1700 N N . CYS A 1 368 ? 125.080 125.940 126.880 1.00 49.94 368 CYS A N 1
ATOM 1701 C CA . CYS A 1 368 ? 123.696 126.364 127.030 1.00 49.78 368 CYS A CA 1
ATOM 1702 C C . CYS A 1 368 ? 122.809 125.235 127.547 1.00 47.53 368 CYS A C 1
ATOM 1703 O O . CYS A 1 368 ? 121.845 125.500 128.268 1.00 54.60 368 CYS A O 1
ATOM 1706 N N . MET A 1 369 ? 123.125 123.979 127.208 1.00 36.79 369 MET A N 1
ATOM 1707 C CA . MET A 1 369 ? 122.413 122.836 127.782 1.00 36.62 369 MET A CA 1
ATOM 1708 C C . MET A 1 369 ? 122.616 122.746 129.288 1.00 45.92 369 MET A C 1
ATOM 1709 O O . MET A 1 369 ? 121.665 122.486 130.033 1.00 55.33 369 MET A O 1
ATOM 1714 N N . PHE A 1 370 ? 123.860 122.923 129.748 1.00 28.48 370 PHE A N 1
ATOM 1715 C CA . PHE A 1 370 ? 124.137 122.889 131.182 1.00 23.77 370 PHE A CA 1
ATOM 1716 C C . PHE A 1 370 ? 123.480 124.060 131.895 1.00 38.03 370 PHE A C 1
ATOM 1717 O O . PHE A 1 370 ? 123.003 123.908 133.025 1.00 42.94 370 PHE A O 1
ATOM 1725 N N . TYR A 1 371 ? 123.469 125.238 131.270 1.00 49.43 371 TYR A N 1
ATOM 1726 C CA . TYR A 1 371 ? 122.768 126.360 131.883 1.00 44.42 371 TYR A CA 1
ATOM 1727 C C . TYR A 1 371 ? 121.264 126.130 131.917 1.00 49.99 371 TYR A C 1
ATOM 1728 O O . TYR A 1 371 ? 120.599 126.559 132.864 1.00 60.99 371 TYR A O 1
ATOM 1737 N N . CYS A 1 372 ? 120.719 125.439 130.915 1.00 44.84 372 CYS A N 1
ATOM 1738 C CA . CYS A 1 372 ? 119.287 125.172 130.880 1.00 33.93 372 CYS A CA 1
ATOM 1739 C C . CYS A 1 372 ? 118.881 124.140 131.927 1.00 34.01 372 CYS A C 1
ATOM 1740 O O . CYS A 1 372 ? 117.882 124.318 132.630 1.00 44.91 372 CYS A O 1
ATOM 1743 N N . PHE A 1 373 ? 119.641 123.054 132.051 1.00 25.74 373 PHE A N 1
ATOM 1744 C CA . PHE A 1 373 ? 119.204 121.968 132.922 1.00 30.06 373 PHE A CA 1
ATOM 1745 C C . PHE A 1 373 ? 119.583 122.212 134.378 1.00 34.75 373 PHE A C 1
ATOM 1746 O O . PHE A 1 373 ? 118.716 122.256 135.255 1.00 40.87 373 PHE A O 1
ATOM 1754 N N . PHE A 1 374 ? 120.875 122.370 134.656 1.00 31.47 374 PHE A N 1
ATOM 1755 C CA . PHE A 1 374 ? 121.336 122.315 136.038 1.00 27.58 374 PHE A CA 1
ATOM 1756 C C . PHE A 1 374 ? 121.139 123.619 136.789 1.00 41.45 374 PHE A C 1
ATOM 1757 O O . PHE A 1 374 ? 120.879 123.593 137.997 1.00 43.11 374 PHE A O 1
ATOM 1765 N N . HIS A 1 375 ? 121.274 124.758 136.120 1.00 38.75 375 HIS A N 1
ATOM 1766 C CA . HIS A 1 375 ? 121.025 126.002 136.830 1.00 35.15 375 HIS A CA 1
ATOM 1767 C C . HIS A 1 375 ? 119.575 126.450 136.726 1.00 40.81 375 HIS A C 1
ATOM 1768 O O . HIS A 1 375 ? 119.025 126.971 137.700 1.00 51.24 375 HIS A O 1
ATOM 1775 N N . LEU A 1 376 ? 118.933 126.258 135.575 1.00 34.16 376 LEU A N 1
ATOM 1776 C CA . LEU A 1 376 ? 117.585 126.786 135.400 1.00 33.37 376 LEU A CA 1
ATOM 1777 C C . LEU A 1 376 ? 116.512 125.756 135.742 1.00 45.08 376 LEU A C 1
ATOM 1778 O O . LEU A 1 376 ? 115.720 125.976 136.662 1.00 54.36 376 LEU A O 1
ATOM 1783 N N . TRP A 1 377 ? 116.483 124.628 135.018 1.00 36.56 377 TRP A N 1
ATOM 1784 C CA . TRP A 1 377 ? 115.441 123.618 135.219 1.00 39.64 377 TRP A CA 1
ATOM 1785 C C . TRP A 1 377 ? 115.512 122.971 136.590 1.00 36.43 377 TRP A C 1
ATOM 1786 O O . TRP A 1 377 ? 114.476 122.720 137.211 1.00 47.06 377 TRP A O 1
ATOM 1797 N N . LEU A 1 378 ? 116.713 122.676 137.075 1.00 24.07 378 LEU A N 1
ATOM 1798 C CA . LEU A 1 378 ? 116.805 121.977 138.348 1.00 34.79 378 LEU A CA 1
ATOM 1799 C C . LEU A 1 378 ? 116.480 122.901 139.515 1.00 34.53 378 LEU A C 1
ATOM 1800 O O . LEU A 1 378 ? 115.915 122.452 140.516 1.00 36.38 378 LEU A O 1
ATOM 1805 N N . ASN A 1 379 ? 116.740 124.201 139.373 1.00 43.01 379 ASN A N 1
ATOM 1806 C CA . ASN A 1 379 ? 116.290 125.150 140.387 1.00 43.51 379 ASN A CA 1
ATOM 1807 C C . ASN A 1 379 ? 114.792 125.424 140.298 1.00 45.98 379 ASN A C 1
ATOM 1808 O O . ASN A 1 379 ? 114.152 125.630 141.332 1.00 49.07 379 ASN A O 1
ATOM 1813 N N . ILE A 1 380 ? 114.216 125.410 139.091 1.00 34.56 380 ILE A N 1
ATOM 1814 C CA . ILE A 1 380 ? 112.763 125.516 138.940 1.00 35.78 380 ILE A CA 1
ATOM 1815 C C . ILE A 1 380 ? 112.070 124.317 139.580 1.00 41.27 380 ILE A C 1
ATOM 1816 O O . ILE A 1 380 ? 111.065 124.463 140.286 1.00 49.40 380 ILE A O 1
ATOM 1821 N N . LEU A 1 381 ? 112.614 123.119 139.359 1.00 43.78 381 LEU A N 1
ATOM 1822 C CA . LEU A 1 381 ? 112.072 121.908 139.966 1.00 49.34 381 LEU A CA 1
ATOM 1823 C C . LEU A 1 381 ? 112.242 121.915 141.482 1.00 46.36 381 LEU A C 1
ATOM 1824 O O . LEU A 1 381 ? 111.330 121.520 142.218 1.00 50.20 381 LEU A O 1
ATOM 1829 N N . ALA A 1 382 ? 113.390 122.383 141.972 1.00 38.41 382 ALA A N 1
ATOM 1830 C CA . ALA A 1 382 ? 113.592 122.467 143.408 1.00 43.89 382 ALA A CA 1
ATOM 1831 C C . ALA A 1 382 ? 112.802 123.603 144.045 1.00 54.55 382 ALA A C 1
ATOM 1832 O O . ALA A 1 382 ? 112.660 123.624 145.271 1.00 61.37 382 ALA A O 1
ATOM 1834 N N . GLU A 1 383 ? 112.298 124.548 143.252 1.00 54.23 383 GLU A N 1
ATOM 1835 C CA . GLU A 1 383 ? 111.498 125.640 143.792 1.00 57.49 383 GLU A CA 1
ATOM 1836 C C . GLU A 1 383 ? 109.999 125.359 143.769 1.00 65.27 383 GLU A C 1
ATOM 1837 O O . GLU A 1 383 ? 109.312 125.686 144.742 1.00 74.58 383 GLU A O 1
ATOM 1843 N N . LEU A 1 384 ? 109.479 124.780 142.676 1.00 53.77 384 LEU A N 1
ATOM 1844 C CA . LEU A 1 384 ? 108.039 124.535 142.546 1.00 51.59 384 LEU A CA 1
ATOM 1845 C C . LEU A 1 384 ? 107.535 123.561 143.600 1.00 46.43 384 LEU A C 1
ATOM 1846 O O . LEU A 1 384 ? 106.465 123.760 144.185 1.00 56.57 384 LEU A O 1
ATOM 1851 N N . LEU A 1 385 ? 108.294 122.507 143.864 1.00 47.38 385 LEU A N 1
ATOM 1852 C CA . LEU A 1 385 ? 107.971 121.595 144.946 1.00 60.41 385 LEU A CA 1
ATOM 1853 C C . LEU A 1 385 ? 108.705 121.952 146.230 1.00 60.36 385 LEU A C 1
ATOM 1854 O O . LEU A 1 385 ? 108.683 121.156 147.178 1.00 61.59 385 LEU A O 1
ATOM 1859 N N . CYS A 1 386 ? 109.327 123.137 146.260 1.00 60.25 386 CYS A N 1
ATOM 1860 C CA . CYS A 1 386 ? 110.066 123.751 147.374 1.00 64.92 386 CYS A CA 1
ATOM 1861 C C . CYS A 1 386 ? 111.003 122.761 148.071 1.00 62.97 386 CYS A C 1
ATOM 1862 O O . CYS A 1 386 ? 110.880 122.455 149.255 1.00 64.26 386 CYS A O 1
ATOM 1865 N N . PHE A 1 387 ? 111.947 122.263 147.278 1.00 49.73 387 PHE A N 1
ATOM 1866 C CA . PHE A 1 387 ? 113.024 121.430 147.790 1.00 52.04 387 PHE A CA 1
ATOM 1867 C C . PHE A 1 387 ? 114.066 122.233 148.551 1.00 51.92 387 PHE A C 1
ATOM 1868 O O . PHE A 1 387 ? 114.527 121.798 149.610 1.00 52.44 387 PHE A O 1
ATOM 1876 N N . GLY A 1 388 ? 114.435 123.405 148.043 1.00 56.87 388 GLY A N 1
ATOM 1877 C CA . GLY A 1 388 ? 115.380 124.261 148.728 1.00 60.16 388 GLY A CA 1
ATOM 1878 C C . GLY A 1 388 ? 116.373 124.943 147.811 1.00 60.38 388 GLY A C 1
ATOM 1879 O O . GLY A 1 388 ? 117.107 125.832 148.258 1.00 58.04 388 GLY A O 1
ATOM 1880 N N . ASP A 1 389 ? 116.378 124.540 146.530 1.00 69.60 389 ASP A N 1
ATOM 1881 C CA . ASP A 1 389 ? 117.317 125.013 145.501 1.00 71.90 389 ASP A CA 1
ATOM 1882 C C . ASP A 1 389 ? 118.767 124.813 145.939 1.00 71.92 389 ASP A C 1
ATOM 1883 O O . ASP A 1 389 ? 119.538 125.763 146.085 1.00 69.91 389 ASP A O 1
ATOM 1888 N N . ARG A 1 390 ? 119.135 123.552 146.144 1.00 64.18 390 ARG A N 1
ATOM 1889 C CA . ARG A 1 390 ? 120.398 123.208 146.784 1.00 60.52 390 ARG A CA 1
ATOM 1890 C C . ARG A 1 390 ? 121.549 123.209 145.783 1.00 62.75 390 ARG A C 1
ATOM 1891 O O . ARG A 1 390 ? 121.377 123.616 144.629 1.00 60.15 390 ARG A O 1
ATOM 1899 N N . GLU A 1 391 ? 122.727 122.770 146.221 1.00 67.30 391 GLU A N 1
ATOM 1900 C CA . GLU A 1 391 ? 123.907 122.671 145.367 1.00 60.47 391 GLU A CA 1
ATOM 1901 C C . GLU A 1 391 ? 123.726 121.476 144.447 1.00 59.67 391 GLU A C 1
ATOM 1902 O O . GLU A 1 391 ? 123.784 120.325 144.881 1.00 58.85 391 GLU A O 1
ATOM 1908 N N . PHE A 1 392 ? 123.490 121.750 143.169 1.00 48.55 392 PHE A N 1
ATOM 1909 C CA . PHE A 1 392 ? 123.255 120.719 142.170 1.00 47.88 392 PHE A CA 1
ATOM 1910 C C . PHE A 1 392 ? 124.454 120.520 141.261 1.00 44.75 392 PHE A C 1
ATOM 1911 O O . PHE A 1 392 ? 124.440 119.615 140.422 1.00 37.65 392 PHE A O 1
ATOM 1919 N N . TYR A 1 393 ? 125.475 121.357 141.415 1.00 45.89 393 TYR A N 1
ATOM 1920 C CA . TYR A 1 393 ? 126.784 121.249 140.789 1.00 41.87 393 TYR A CA 1
ATOM 1921 C C . TYR A 1 393 ? 127.701 122.221 141.509 1.00 35.76 393 TYR A C 1
ATOM 1922 O O . TYR A 1 393 ? 127.243 123.104 142.238 1.00 37.83 393 TYR A O 1
ATOM 1931 N N . LYS A 1 394 ? 128.994 122.047 141.303 1.00 40.08 394 LYS A N 1
ATOM 1932 C CA . LYS A 1 394 ? 129.983 123.025 141.724 1.00 40.75 394 LYS A CA 1
ATOM 1933 C C . LYS A 1 394 ? 130.704 123.529 140.478 1.00 44.99 394 LYS A C 1
ATOM 1934 O O . LYS A 1 394 ? 130.298 123.250 139.347 1.00 45.22 394 LYS A O 1
ATOM 1940 N N . ASP A 1 395 ? 131.780 124.279 140.693 1.00 48.54 395 ASP A N 1
ATOM 1941 C CA . ASP A 1 395 ? 132.489 124.968 139.616 1.00 42.84 395 ASP A CA 1
ATOM 1942 C C . ASP A 1 395 ? 133.271 123.967 138.766 1.00 42.92 395 ASP A C 1
ATOM 1943 O O . ASP A 1 395 ? 134.475 123.760 138.925 1.00 49.44 395 ASP A O 1
ATOM 1948 N N . TRP A 1 396 ? 132.559 123.337 137.827 1.00 35.34 396 TRP A N 1
ATOM 1949 C CA . TRP A 1 396 ? 133.184 122.423 136.879 1.00 30.84 396 TRP A CA 1
ATOM 1950 C C . TRP A 1 396 ? 133.884 123.137 135.738 1.00 33.20 396 TRP A C 1
ATOM 1951 O O . TRP A 1 396 ? 134.692 122.510 135.050 1.00 24.97 396 TRP A O 1
ATOM 1962 N N . TRP A 1 397 ? 133.555 124.407 135.488 1.00 43.74 397 TRP A N 1
ATOM 1963 C CA . TRP A 1 397 ? 134.113 125.108 134.336 1.00 36.10 397 TRP A CA 1
ATOM 1964 C C . TRP A 1 397 ? 135.595 125.377 134.520 1.00 46.12 397 TRP A C 1
ATOM 1965 O O . TRP A 1 397 ? 136.336 125.452 133.534 1.00 46.99 397 TRP A O 1
ATOM 1976 N N . ASN A 1 398 ? 136.040 125.526 135.762 1.00 51.09 398 ASN A N 1
ATOM 1977 C CA . ASN A 1 398 ? 137.465 125.513 136.078 1.00 43.51 398 ASN A CA 1
ATOM 1978 C C . ASN A 1 398 ? 137.880 124.141 136.609 1.00 40.57 398 ASN A C 1
ATOM 1979 O O . ASN A 1 398 ? 138.320 123.982 137.744 1.00 42.41 398 ASN A O 1
ATOM 1984 N N . ALA A 1 399 ? 137.733 123.135 135.753 1.00 38.57 399 ALA A N 1
ATOM 1985 C CA . ALA A 1 399 ? 138.165 121.784 136.081 1.00 35.92 399 ALA A CA 1
ATOM 1986 C C . ALA A 1 399 ? 139.662 121.670 135.854 1.00 38.25 399 ALA A C 1
ATOM 1987 O O . ALA A 1 399 ? 140.133 121.819 134.723 1.00 42.06 399 ALA A O 1
ATOM 1989 N N . LYS A 1 400 ? 140.407 121.411 136.930 1.00 46.83 400 LYS A N 1
ATOM 1990 C CA . LYS A 1 400 ? 141.837 121.161 136.794 1.00 44.19 400 LYS A CA 1
ATOM 1991 C C . LYS A 1 400 ? 142.101 119.859 136.048 1.00 45.19 400 LYS A C 1
ATOM 1992 O O . LYS A 1 400 ? 143.063 119.768 135.277 1.00 42.09 400 LYS A O 1
ATOM 1998 N N . SER A 1 401 ? 141.252 118.857 136.251 1.00 47.16 401 SER A N 1
ATOM 1999 C CA . SER A 1 401 ? 141.314 117.598 135.528 1.00 48.11 401 SER A CA 1
ATOM 2000 C C . SER A 1 401 ? 139.900 117.211 135.130 1.00 42.32 401 SER A C 1
ATOM 2001 O O . SER A 1 401 ? 138.921 117.774 135.624 1.00 39.95 401 SER A O 1
ATOM 2004 N N . VAL A 1 402 ? 139.788 116.240 134.222 1.00 45.73 402 VAL A N 1
ATOM 2005 C CA . VAL A 1 402 ? 138.463 115.746 133.880 1.00 45.67 402 VAL A CA 1
ATOM 2006 C C . VAL A 1 402 ? 137.914 114.865 134.996 1.00 48.81 402 VAL A C 1
ATOM 2007 O O . VAL A 1 402 ? 136.691 114.772 135.163 1.00 57.92 402 VAL A O 1
ATOM 2011 N N . GLY A 1 403 ? 138.786 114.265 135.810 1.00 36.32 403 GLY A N 1
ATOM 2012 C CA . GLY A 1 403 ? 138.320 113.578 136.999 1.00 39.38 403 GLY A CA 1
ATOM 2013 C C . GLY A 1 403 ? 137.804 114.535 138.050 1.00 47.73 403 GLY A C 1
ATOM 2014 O O . GLY A 1 403 ? 136.962 114.164 138.872 1.00 49.38 403 GLY A O 1
ATOM 2015 N N . ASP A 1 404 ? 138.307 115.771 138.049 1.00 47.38 404 ASP A N 1
ATOM 2016 C CA . ASP A 1 404 ? 137.711 116.821 138.865 1.00 39.19 404 ASP A CA 1
ATOM 2017 C C . ASP A 1 404 ? 136.426 117.347 138.245 1.00 41.16 404 ASP A C 1
ATOM 2018 O O . ASP A 1 404 ? 135.546 117.813 138.969 1.00 47.20 404 ASP A O 1
ATOM 2023 N N . TYR A 1 405 ? 136.312 117.288 136.914 1.00 33.10 405 TYR A N 1
ATOM 2024 C CA . TYR A 1 405 ? 135.076 117.676 136.243 1.00 25.60 405 TYR A CA 1
ATOM 2025 C C . TYR A 1 405 ? 133.938 116.736 136.598 1.00 31.25 405 TYR A C 1
ATOM 2026 O O . TYR A 1 405 ? 132.799 117.176 136.779 1.00 34.96 405 TYR A O 1
ATOM 2035 N N . TRP A 1 406 ? 134.222 115.437 136.697 1.00 35.11 406 TRP A N 1
ATOM 2036 C CA . TRP A 1 406 ? 133.147 114.483 136.944 1.00 37.29 406 TRP A CA 1
ATOM 2037 C C . TRP A 1 406 ? 132.608 114.524 138.368 1.00 42.17 406 TRP A C 1
ATOM 2038 O O . TRP A 1 406 ? 131.491 114.048 138.595 1.00 44.85 406 TRP A O 1
ATOM 2049 N N . ARG A 1 407 ? 133.343 115.084 139.322 1.00 39.59 407 ARG A N 1
ATOM 2050 C CA . ARG A 1 407 ? 132.896 115.101 140.706 1.00 40.37 407 ARG A CA 1
ATOM 2051 C C . ARG A 1 407 ? 132.190 116.393 141.095 1.00 38.67 407 ARG A C 1
ATOM 2052 O O . ARG A 1 407 ? 131.752 116.520 142.242 1.00 44.81 407 ARG A O 1
ATOM 2060 N N . MET A 1 408 ? 132.051 117.348 140.175 1.00 37.28 408 MET A N 1
ATOM 2061 C CA . MET A 1 408 ? 131.334 118.577 140.475 1.00 38.29 408 MET A CA 1
ATOM 2062 C C . MET A 1 408 ? 130.416 119.047 139.360 1.00 38.85 408 MET A C 1
ATOM 2063 O O . MET A 1 408 ? 129.785 120.097 139.508 1.00 45.08 408 MET A O 1
ATOM 2068 N N . TRP A 1 409 ? 130.334 118.327 138.246 1.00 34.84 409 TRP A N 1
ATOM 2069 C CA . TRP A 1 409 ? 129.347 118.681 137.236 1.00 33.39 409 TRP A CA 1
ATOM 2070 C C . TRP A 1 409 ? 127.948 118.278 137.669 1.00 36.90 409 TRP A C 1
ATOM 2071 O O . TRP A 1 409 ? 126.965 118.873 137.221 1.00 26.63 409 TRP A O 1
ATOM 2082 N N . ASN A 1 410 ? 127.842 117.286 138.552 1.00 41.19 410 ASN A N 1
ATOM 2083 C CA . ASN A 1 410 ? 126.553 116.699 138.909 1.00 33.85 410 ASN A CA 1
ATOM 2084 C C . ASN A 1 410 ? 126.623 116.323 140.388 1.00 40.41 410 ASN A C 1
ATOM 2085 O O . ASN A 1 410 ? 127.077 115.234 140.737 1.00 28.92 410 ASN A O 1
ATOM 2090 N N . MET A 1 411 ? 126.168 117.220 141.240 1.00 47.28 411 MET A N 1
ATOM 2091 C CA . MET A 1 411 ? 126.085 116.900 142.659 1.00 42.64 411 MET A CA 1
ATOM 2092 C C . MET A 1 411 ? 124.963 115.913 143.009 1.00 47.37 411 MET A C 1
ATOM 2093 O O . MET A 1 411 ? 125.098 115.209 144.017 1.00 50.65 411 MET A O 1
ATOM 2098 N N . PRO A 1 412 ? 123.829 115.845 142.281 1.00 45.11 412 PRO A N 1
ATOM 2099 C CA . PRO A 1 412 ? 122.974 114.655 142.444 1.00 38.81 412 PRO A CA 1
ATOM 2100 C C . PRO A 1 412 ? 123.645 113.333 142.088 1.00 37.15 412 PRO A C 1
ATOM 2101 O O . PRO A 1 412 ? 123.509 112.368 142.851 1.00 37.39 412 PRO A O 1
ATOM 2105 N N . VAL A 1 413 ? 124.357 113.252 140.959 1.00 28.35 413 VAL A N 1
ATOM 2106 C CA . VAL A 1 413 ? 124.967 111.983 140.565 1.00 24.59 413 VAL A CA 1
ATOM 2107 C C . VAL A 1 413 ? 126.156 111.651 141.462 1.00 38.11 413 VAL A C 1
ATOM 2108 O O . VAL A 1 413 ? 126.375 110.480 141.794 1.00 47.56 413 VAL A O 1
ATOM 2112 N N . HIS A 1 414 ? 126.906 112.664 141.914 1.00 32.12 414 HIS A N 1
ATOM 2113 C CA . HIS A 1 414 ? 128.060 112.411 142.778 1.00 34.54 414 HIS A CA 1
ATOM 2114 C C . HIS A 1 414 ? 127.643 111.839 144.129 1.00 36.19 414 HIS A C 1
ATOM 2115 O O . HIS A 1 414 ? 128.328 110.974 144.681 1.00 44.12 414 HIS A O 1
ATOM 2122 N N . LYS A 1 415 ? 126.519 112.293 144.674 1.00 41.57 415 LYS A N 1
ATOM 2123 C CA . LYS A 1 415 ? 126.010 111.664 145.884 1.00 41.93 415 LYS A CA 1
ATOM 2124 C C . LYS A 1 415 ? 125.385 110.302 145.604 1.00 41.83 415 LYS A C 1
ATOM 2125 O O . LYS A 1 415 ? 125.271 109.486 146.525 1.00 46.65 415 LYS A O 1
ATOM 2131 N N . TRP A 1 416 ? 124.972 110.038 144.362 1.00 36.77 416 TRP A N 1
ATOM 2132 C CA . TRP A 1 416 ? 124.643 108.679 143.952 1.00 36.48 416 TRP A CA 1
ATOM 2133 C C . TRP A 1 416 ? 125.894 107.833 143.769 1.00 43.12 416 TRP A C 1
ATOM 2134 O O . TRP A 1 416 ? 125.807 106.604 143.810 1.00 62.57 416 TRP A O 1
ATOM 2145 N N . MET A 1 417 ? 127.056 108.463 143.588 1.00 27.51 417 MET A N 1
ATOM 2146 C CA . MET A 1 417 ? 128.317 107.749 143.451 1.00 34.75 417 MET A CA 1
ATOM 2147 C C . MET A 1 417 ? 128.974 107.427 144.786 1.00 38.40 417 MET A C 1
ATOM 2148 O O . MET A 1 417 ? 129.797 106.509 144.844 1.00 39.79 417 MET A O 1
ATOM 2153 N N . VAL A 1 418 ? 128.657 108.178 145.846 1.00 46.81 418 VAL A N 1
ATOM 2154 C CA . VAL A 1 418 ? 129.347 108.011 147.123 1.00 52.73 418 VAL A CA 1
ATOM 2155 C C . VAL A 1 418 ? 128.944 106.697 147.783 1.00 56.98 418 VAL A C 1
ATOM 2156 O O . VAL A 1 418 ? 129.786 105.990 148.350 1.00 60.10 418 VAL A O 1
ATOM 2160 N N . ARG A 1 419 ? 127.666 106.318 147.675 1.00 48.90 419 ARG A N 1
ATOM 2161 C CA . ARG A 1 419 ? 127.251 104.979 148.090 1.00 54.13 419 ARG A CA 1
ATOM 2162 C C . ARG A 1 419 ? 127.892 103.892 147.235 1.00 60.30 419 ARG A C 1
ATOM 2163 O O . ARG A 1 419 ? 128.048 102.753 147.691 1.00 55.55 419 ARG A O 1
ATOM 2171 N N . HIS A 1 420 ? 128.231 104.218 145.990 1.00 57.37 420 HIS A N 1
ATOM 2172 C CA . HIS A 1 420 ? 128.896 103.321 145.061 1.00 50.75 420 HIS A CA 1
ATOM 2173 C C . HIS A 1 420 ? 130.413 103.337 145.209 1.00 57.99 420 HIS A C 1
ATOM 2174 O O . HIS A 1 420 ? 131.088 102.488 144.620 1.00 66.57 420 HIS A O 1
ATOM 2181 N N . ILE A 1 421 ? 130.968 104.267 145.990 1.00 62.24 421 ILE A N 1
ATOM 2182 C CA . ILE A 1 421 ? 132.407 104.368 146.210 1.00 65.39 421 ILE A CA 1
ATOM 2183 C C . ILE A 1 421 ? 132.761 104.190 147.683 1.00 68.42 421 ILE A C 1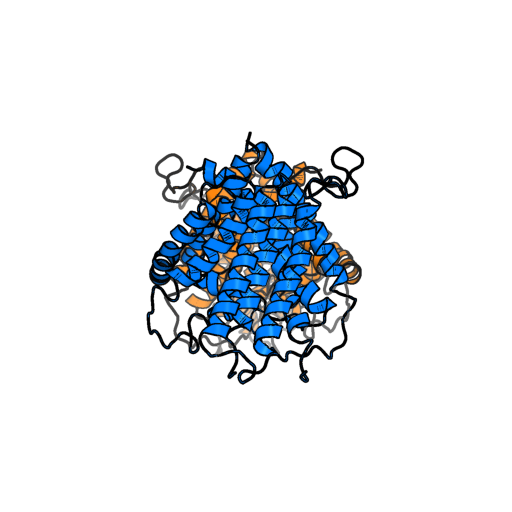
ATOM 2184 O O . ILE A 1 421 ? 133.558 103.320 148.041 1.00 72.33 421 ILE A O 1
ATOM 2189 N N . TYR A 1 422 ? 132.158 104.995 148.556 1.00 79.87 422 TYR A N 1
ATOM 2190 C CA . TYR A 1 422 ? 132.494 105.004 149.977 1.00 82.40 422 TYR A CA 1
ATOM 2191 C C . TYR A 1 422 ? 131.731 103.918 150.728 1.00 81.41 422 TYR A C 1
ATOM 2192 O O . TYR A 1 422 ? 131.222 102.985 150.103 1.00 78.74 422 TYR A O 1
ATOM 2201 N N . PHE A 1 423 ? 131.656 104.047 152.072 1.00 91.82 423 PHE A N 1
ATOM 2202 C CA . PHE A 1 423 ? 131.305 103.058 153.103 1.00 94.08 423 PHE A CA 1
ATOM 2203 C C . PHE A 1 423 ? 130.198 102.044 152.778 1.00 93.87 423 PHE A C 1
ATOM 2204 O O . PHE A 1 423 ? 130.306 100.901 153.243 1.00 94.54 423 PHE A O 1
ATOM 2212 N N . PRO A 1 424 ? 129.112 102.381 152.056 1.00 88.70 424 PRO A N 1
ATOM 2213 C CA . PRO A 1 424 ? 128.264 101.296 151.529 1.00 90.99 424 PRO A CA 1
ATOM 2214 C C . PRO A 1 424 ? 128.974 100.361 150.560 1.00 89.89 424 PRO A C 1
ATOM 2215 O O . PRO A 1 424 ? 128.664 99.164 150.539 1.00 90.08 424 PRO A O 1
ATOM 2219 N N . CYS A 1 425 ? 129.920 100.858 149.763 1.00 84.34 425 CYS A N 1
ATOM 2220 C CA . CYS A 1 425 ? 130.654 100.018 148.823 1.00 86.53 425 CYS A CA 1
ATOM 2221 C C . CYS A 1 425 ? 132.132 99.887 149.178 1.00 85.74 425 CYS A C 1
ATOM 2222 O O . CYS A 1 425 ? 132.924 99.457 148.335 1.00 82.94 425 CYS A O 1
ATOM 2225 N N . LEU A 1 426 ? 132.524 100.237 150.403 1.00 90.70 426 LEU A N 1
ATOM 2226 C CA . LEU A 1 426 ? 133.905 100.063 150.839 1.00 91.13 426 LEU A CA 1
ATOM 2227 C C . LEU A 1 426 ? 134.186 98.658 151.349 1.00 88.74 426 LEU A C 1
ATOM 2228 O O . LEU A 1 426 ? 135.304 98.387 151.794 1.00 87.33 426 LEU A O 1
ATOM 2233 N N . ARG A 1 427 ? 133.200 97.763 151.301 1.00 95.14 427 ARG A N 1
ATOM 2234 C CA . ARG A 1 427 ? 133.409 96.381 151.709 1.00 97.03 427 ARG A CA 1
ATOM 2235 C C . ARG A 1 427 ? 134.199 95.574 150.683 1.00 97.96 427 ARG A C 1
ATOM 2236 O O . ARG A 1 427 ? 134.668 94.479 151.008 1.00 99.08 427 ARG A O 1
ATOM 2244 N N . SER A 1 428 ? 134.358 96.082 149.461 1.00 99.76 428 SER A N 1
ATOM 2245 C CA . SER A 1 428 ? 135.099 95.372 148.426 1.00 100.26 428 SER A CA 1
ATOM 2246 C C . SER A 1 428 ? 136.556 95.795 148.325 1.00 100.14 428 SER A C 1
ATOM 2247 O O . SER A 1 428 ? 137.392 94.973 147.932 1.00 100.66 428 SER A O 1
ATOM 2250 N N . LYS A 1 429 ? 136.859 97.058 148.651 1.00 90.16 429 LYS A N 1
ATOM 2251 C CA . LYS A 1 429 ? 138.219 97.599 148.779 1.00 91.93 429 LYS A CA 1
ATOM 2252 C C . LYS A 1 429 ? 139.017 97.492 147.475 1.00 91.67 429 LYS A C 1
ATOM 2253 O O . LYS A 1 429 ? 140.054 96.830 147.403 1.00 89.96 429 LYS A O 1
ATOM 2259 N N . ILE A 1 430 ? 138.519 98.160 146.440 1.00 86.51 430 ILE A N 1
ATOM 2260 C CA . ILE A 1 430 ? 139.261 98.267 145.184 1.00 85.14 430 ILE A CA 1
ATOM 2261 C C . ILE A 1 430 ? 139.267 99.729 144.737 1.00 83.31 430 ILE A C 1
ATOM 2262 O O . ILE A 1 430 ? 138.236 100.413 144.809 1.00 81.91 430 ILE A O 1
ATOM 2267 N N . PRO A 1 431 ? 140.434 100.287 144.389 1.00 84.26 431 PRO A N 1
ATOM 2268 C CA . PRO A 1 431 ? 140.492 101.717 144.053 1.00 82.84 431 PRO A CA 1
ATOM 2269 C C . PRO A 1 431 ? 140.086 102.056 142.627 1.00 80.00 431 PRO A C 1
ATOM 2270 O O . PRO A 1 431 ? 139.413 103.064 142.398 1.00 79.05 431 PRO A O 1
ATOM 2274 N N . LYS A 1 432 ? 140.481 101.229 141.661 1.00 77.50 432 LYS A N 1
ATOM 2275 C CA . LYS A 1 432 ? 140.429 101.652 140.266 1.00 76.15 432 LYS A CA 1
ATOM 2276 C C . LYS A 1 432 ? 139.093 101.348 139.601 1.00 78.46 432 LYS A C 1
ATOM 2277 O O . LYS A 1 432 ? 138.492 102.238 138.996 1.00 77.76 432 LYS A O 1
ATOM 2283 N N . THR A 1 433 ? 138.627 100.098 139.676 1.00 81.93 433 THR A N 1
ATOM 2284 C CA . THR A 1 433 ? 137.373 99.741 139.018 1.00 74.71 433 THR A CA 1
ATOM 2285 C C . THR A 1 433 ? 136.178 100.386 139.707 1.00 72.70 433 THR A C 1
ATOM 2286 O O . THR A 1 433 ? 135.228 100.809 139.042 1.00 74.22 433 THR A O 1
ATOM 2290 N N . LEU A 1 434 ? 136.229 100.512 141.034 1.00 74.29 434 LEU A N 1
ATOM 2291 C CA . LEU A 1 434 ? 135.114 101.048 141.807 1.00 72.22 434 LEU A CA 1
ATOM 2292 C C . LEU A 1 434 ? 134.920 102.547 141.628 1.00 69.49 434 LEU A C 1
ATOM 2293 O O . LEU A 1 434 ? 133.906 103.078 142.091 1.00 68.56 434 LEU A O 1
ATOM 2298 N N . ALA A 1 435 ? 135.854 103.242 140.985 1.00 65.83 435 ALA A N 1
ATOM 2299 C CA . ALA A 1 435 ? 135.736 104.682 140.820 1.00 63.48 435 ALA A CA 1
ATOM 2300 C C . ALA A 1 435 ? 135.838 105.093 139.358 1.00 62.91 435 ALA A C 1
ATOM 2301 O O . ALA A 1 435 ? 135.202 106.064 138.940 1.00 58.13 435 ALA A O 1
ATOM 2303 N N . ILE A 1 436 ? 136.635 104.369 138.573 1.00 69.34 436 ILE A N 1
ATOM 2304 C CA . ILE A 1 436 ? 136.959 104.793 137.221 1.00 66.39 436 ILE A CA 1
ATOM 2305 C C . ILE A 1 436 ? 136.339 103.894 136.152 1.00 63.90 436 ILE A C 1
ATOM 2306 O O . ILE A 1 436 ? 136.107 104.361 135.031 1.00 69.18 436 ILE A O 1
ATOM 2311 N N . ILE A 1 437 ? 136.033 102.634 136.456 1.00 61.97 437 ILE A N 1
ATOM 2312 C CA . ILE A 1 437 ? 135.537 101.750 135.406 1.00 61.18 437 ILE A CA 1
ATOM 2313 C C . ILE A 1 437 ? 134.032 101.532 135.504 1.00 64.59 437 ILE A C 1
ATOM 2314 O O . ILE A 1 437 ? 133.292 101.912 134.592 1.00 68.16 437 ILE A O 1
ATOM 2319 N N . ILE A 1 438 ? 133.558 100.925 136.597 1.00 50.02 438 ILE A N 1
ATOM 2320 C CA . ILE A 1 438 ? 132.150 100.529 136.633 1.00 48.05 438 ILE A CA 1
ATOM 2321 C C . ILE A 1 438 ? 131.248 101.699 137.019 1.00 46.48 438 ILE A C 1
ATOM 2322 O O . ILE A 1 438 ? 130.108 101.784 136.542 1.00 50.95 438 ILE A O 1
ATOM 2327 N N . ALA A 1 439 ? 131.740 102.632 137.841 1.00 42.44 439 ALA A N 1
ATOM 2328 C CA . ALA A 1 439 ? 131.002 103.860 138.101 1.00 40.45 439 ALA A CA 1
ATOM 2329 C C . ALA A 1 439 ? 130.917 104.725 136.858 1.00 42.02 439 ALA A C 1
ATOM 2330 O O . ALA A 1 439 ? 129.961 105.488 136.708 1.00 37.47 439 ALA A O 1
ATOM 2332 N N . PHE A 1 440 ? 131.880 104.602 135.954 1.00 41.01 440 PHE A N 1
ATOM 2333 C CA . PHE A 1 440 ? 131.762 105.228 134.653 1.00 31.16 440 PHE A CA 1
ATOM 2334 C C . PHE A 1 440 ? 131.127 104.326 133.608 1.00 30.95 440 PHE A C 1
ATOM 2335 O O . PHE A 1 440 ? 130.664 104.835 132.589 1.00 40.79 440 PHE A O 1
ATOM 2343 N N . LEU A 1 441 ? 131.079 103.009 133.835 1.00 37.15 441 LEU A N 1
ATOM 2344 C CA . LEU A 1 441 ? 130.281 102.145 132.966 1.00 39.59 441 LEU A CA 1
ATOM 2345 C C . LEU A 1 441 ? 128.802 102.448 133.118 1.00 35.64 441 LEU A C 1
ATOM 2346 O O . LEU A 1 441 ? 128.042 102.368 132.145 1.00 40.59 441 LEU A O 1
ATOM 2351 N N . VAL A 1 442 ? 128.383 102.796 134.339 1.00 32.77 442 VAL A N 1
ATOM 2352 C CA . VAL A 1 442 ? 127.017 103.253 134.575 1.00 25.57 442 VAL A CA 1
ATOM 2353 C C . VAL A 1 442 ? 126.725 104.501 133.749 1.00 37.60 442 VAL A C 1
ATOM 2354 O O . VAL A 1 442 ? 125.754 104.547 132.986 1.00 44.12 442 VAL A O 1
ATOM 2358 N N . SER A 1 443 ? 127.607 105.501 133.835 1.00 36.69 443 SER A N 1
ATOM 2359 C CA . SER A 1 443 ? 127.400 106.746 133.103 1.00 29.92 443 SER A CA 1
ATOM 2360 C C . SER A 1 443 ? 127.514 106.547 131.596 1.00 30.63 443 SER A C 1
ATOM 2361 O O . SER A 1 443 ? 126.811 107.212 130.837 1.00 23.46 443 SER A O 1
ATOM 2364 N N . ALA A 1 444 ? 128.338 105.601 131.146 1.00 36.32 444 ALA A N 1
ATOM 2365 C CA . ALA A 1 444 ? 128.435 105.323 129.718 1.00 31.80 444 ALA A CA 1
ATOM 2366 C C . ALA A 1 444 ? 127.184 104.640 129.191 1.00 36.86 444 ALA A C 1
ATOM 2367 O O . ALA A 1 444 ? 126.736 104.941 128.081 1.00 50.08 444 ALA A O 1
ATOM 2369 N N . VAL A 1 445 ? 126.617 103.705 129.963 1.00 31.65 445 VAL A N 1
ATOM 2370 C CA . VAL A 1 445 ? 125.375 103.049 129.558 1.00 25.61 445 VAL A CA 1
ATOM 2371 C C . VAL A 1 445 ? 124.241 104.061 129.493 1.00 32.85 445 VAL A C 1
ATOM 2372 O O . VAL A 1 445 ? 123.484 104.108 128.514 1.00 40.14 445 VAL A O 1
ATOM 2376 N N . PHE A 1 446 ? 124.148 104.931 130.492 1.00 39.06 446 PHE A N 1
ATOM 2377 C CA . PHE A 1 446 ? 123.078 105.914 130.483 1.00 41.49 446 PHE A CA 1
ATOM 2378 C C . PHE A 1 446 ? 123.421 107.186 129.708 1.00 34.27 446 PHE A C 1
ATOM 2379 O O . PHE A 1 446 ? 122.632 108.132 129.729 1.00 31.90 446 PHE A O 1
ATOM 2387 N N . HIS A 1 447 ? 124.574 107.235 129.036 1.00 36.36 447 HIS A N 1
ATOM 2388 C CA . HIS A 1 447 ? 124.805 108.160 127.927 1.00 34.27 447 HIS A CA 1
ATOM 2389 C C . HIS A 1 447 ? 124.445 107.542 126.580 1.00 36.37 447 HIS A C 1
ATOM 2390 O O . HIS A 1 447 ? 123.856 108.212 125.722 1.00 40.63 447 HIS A O 1
ATOM 2397 N N . GLU A 1 448 ? 124.819 106.275 126.386 1.00 36.39 448 GLU A N 1
ATOM 2398 C CA . GLU A 1 448 ? 124.550 105.567 125.139 1.00 31.82 448 GLU A CA 1
ATOM 2399 C C . GLU A 1 448 ? 123.059 105.382 124.915 1.00 34.90 448 GLU A C 1
ATOM 2400 O O . GLU A 1 448 ? 122.575 105.507 123.785 1.00 38.36 448 GLU A O 1
ATOM 2406 N N . LEU A 1 449 ? 122.314 105.093 125.985 1.00 38.38 449 LEU A N 1
ATOM 2407 C CA . LEU A 1 449 ? 120.863 105.002 125.874 1.00 31.40 449 LEU A CA 1
ATOM 2408 C C . LEU A 1 449 ? 120.236 106.356 125.576 1.00 37.07 449 LEU A C 1
ATOM 2409 O O . LEU A 1 449 ? 119.274 106.432 124.808 1.00 46.25 449 LEU A O 1
ATOM 2414 N N . CYS A 1 450 ? 120.776 107.432 126.143 1.00 37.22 450 CYS A N 1
ATOM 2415 C CA . CYS A 1 450 ? 120.204 108.753 125.929 1.00 31.88 450 CYS A CA 1
ATOM 2416 C C . CYS A 1 450 ? 120.482 109.314 124.545 1.00 37.70 450 CYS A C 1
ATOM 2417 O O . CYS A 1 450 ? 119.658 110.077 124.033 1.00 38.98 450 CYS A O 1
ATOM 2420 N N . ILE A 1 451 ? 121.610 108.973 123.926 1.00 44.73 451 ILE A N 1
ATOM 2421 C CA . ILE A 1 451 ? 121.940 109.611 122.654 1.00 39.93 451 ILE A CA 1
ATOM 2422 C C . ILE A 1 451 ? 121.716 108.678 121.465 1.00 36.29 451 ILE A C 1
ATOM 2423 O O . ILE A 1 451 ? 121.339 109.131 120.379 1.00 48.62 451 ILE A O 1
ATOM 2428 N N . ALA A 1 452 ? 121.901 107.372 121.648 1.00 34.73 452 ALA A N 1
ATOM 2429 C CA . ALA A 1 452 ? 121.900 106.491 120.484 1.00 45.72 452 ALA A CA 1
ATOM 2430 C C . ALA A 1 452 ? 120.534 105.910 120.160 1.00 46.62 452 ALA A C 1
ATOM 2431 O O . ALA A 1 452 ? 120.195 105.766 118.981 1.00 55.48 452 ALA A O 1
ATOM 2433 N N . VAL A 1 453 ? 119.779 105.513 121.186 1.00 41.81 453 VAL A N 1
ATOM 2434 C CA . VAL A 1 453 ? 118.406 105.039 120.963 1.00 48.75 453 VAL A CA 1
ATOM 2435 C C . VAL A 1 453 ? 117.488 106.060 120.295 1.00 48.97 453 VAL A C 1
ATOM 2436 O O . VAL A 1 453 ? 116.702 105.654 119.426 1.00 49.42 453 VAL A O 1
ATOM 2440 N N . PRO A 1 454 ? 117.488 107.366 120.641 1.00 45.00 454 PRO A N 1
ATOM 2441 C CA . PRO A 1 454 ? 116.641 108.294 119.865 1.00 46.87 454 PRO A CA 1
ATOM 2442 C C . PRO A 1 454 ? 117.046 108.467 118.408 1.00 48.88 454 PRO A C 1
ATOM 2443 O O . PRO A 1 454 ? 116.184 108.788 117.581 1.00 54.84 454 PRO A O 1
ATOM 2447 N N . CYS A 1 455 ? 118.315 108.267 118.061 1.00 54.68 455 CYS A N 1
ATOM 2448 C CA . CYS A 1 455 ? 118.720 108.336 116.662 1.00 53.88 455 CYS A CA 1
ATOM 2449 C C . CYS A 1 455 ? 118.437 107.053 115.896 1.00 53.06 455 CYS A C 1
ATOM 2450 O O . CYS A 1 455 ? 118.608 107.045 114.672 1.00 57.48 455 CYS A O 1
ATOM 2453 N N . ARG A 1 456 ? 118.036 105.986 116.598 1.00 48.70 456 ARG A N 1
ATOM 2454 C CA . ARG A 1 456 ? 117.644 104.695 116.021 1.00 54.59 456 ARG A CA 1
ATOM 2455 C C . ARG A 1 456 ? 118.768 104.057 115.207 1.00 54.64 456 ARG A C 1
ATOM 2456 O O . ARG A 1 456 ? 118.526 103.377 114.209 1.00 55.06 456 ARG A O 1
ATOM 2464 N N . LEU A 1 457 ? 120.010 104.284 115.630 1.00 60.65 457 LEU A N 1
ATOM 2465 C CA . LEU A 1 457 ? 121.143 103.523 115.127 1.00 62.53 457 LEU A CA 1
ATOM 2466 C C . LEU A 1 457 ? 122.124 103.303 116.268 1.00 58.52 457 LEU A C 1
ATOM 2467 O O . LEU A 1 457 ? 122.339 104.190 117.098 1.00 53.26 457 LEU A O 1
ATOM 2472 N N . PHE A 1 458 ? 122.694 102.104 116.318 1.00 57.38 458 PHE A N 1
ATOM 2473 C CA . PHE A 1 458 ? 123.543 101.672 117.422 1.00 61.64 458 PHE A CA 1
ATOM 2474 C C . PHE A 1 458 ? 124.966 101.517 116.899 1.00 64.89 458 PHE A C 1
ATOM 2475 O O . PHE A 1 458 ? 125.372 100.426 116.491 1.00 63.70 458 PHE A O 1
ATOM 2483 N N . LYS A 1 459 ? 125.719 102.613 116.906 1.00 58.02 459 LYS A N 1
ATOM 2484 C CA . LYS A 1 459 ? 127.135 102.581 116.573 1.00 56.39 459 LYS A CA 1
ATOM 2485 C C . LYS A 1 459 ? 128.023 102.653 117.807 1.00 55.17 459 LYS A C 1
ATOM 2486 O O . LYS A 1 459 ? 129.249 102.709 117.663 1.00 56.35 459 LYS A O 1
ATOM 2492 N N . LEU A 1 460 ? 127.420 102.680 119.003 1.00 48.05 460 LEU A N 1
ATOM 2493 C CA . LEU A 1 460 ? 128.100 102.594 120.305 1.00 51.49 460 LEU A CA 1
ATOM 2494 C C . LEU A 1 460 ? 129.068 103.753 120.537 1.00 50.47 460 LEU A C 1
ATOM 2495 O O . LEU A 1 460 ? 130.018 103.631 121.313 1.00 43.28 460 LEU A O 1
ATOM 2500 N N . TRP A 1 461 ? 128.816 104.896 119.891 1.00 53.11 461 TRP A N 1
ATOM 2501 C CA . TRP A 1 461 ? 129.770 106.001 119.903 1.00 50.95 461 TRP A CA 1
ATOM 2502 C C . TRP A 1 461 ? 129.758 106.772 121.218 1.00 57.17 461 TRP A C 1
ATOM 2503 O O . TRP A 1 461 ? 130.807 107.238 121.662 1.00 63.14 461 TRP A O 1
ATOM 2514 N N . ALA A 1 462 ? 128.593 106.943 121.846 1.00 48.19 462 ALA A N 1
ATOM 2515 C CA . ALA A 1 462 ? 128.556 107.629 123.136 1.00 48.92 462 ALA A CA 1
ATOM 2516 C C . ALA A 1 462 ? 129.123 106.750 124.246 1.00 52.29 462 ALA A C 1
ATOM 2517 O O . ALA A 1 462 ? 129.819 107.241 125.148 1.00 55.75 462 ALA A O 1
ATOM 2519 N N . PHE A 1 463 ? 128.844 105.445 124.179 1.00 54.20 463 PHE A N 1
ATOM 2520 C CA . PHE A 1 463 ? 129.413 104.488 125.121 1.00 50.88 463 PHE A CA 1
ATOM 2521 C C . PHE A 1 463 ? 130.931 104.441 125.005 1.00 51.55 463 PHE A C 1
ATOM 2522 O O . PHE A 1 463 ? 131.642 104.539 126.012 1.00 57.08 463 PHE A O 1
ATOM 2530 N N . LEU A 1 464 ? 131.449 104.321 123.776 1.00 49.58 464 LEU A N 1
ATOM 2531 C CA . LEU A 1 464 ? 132.895 104.322 123.598 1.00 54.66 464 LEU A CA 1
ATOM 2532 C C . LEU A 1 464 ? 133.497 105.695 123.852 1.00 51.83 464 LEU A C 1
ATOM 2533 O O . LEU A 1 464 ? 134.669 105.775 124.214 1.00 56.69 464 LEU A O 1
ATOM 2538 N N . GLY A 1 465 ? 132.717 106.765 123.698 1.00 45.77 465 GLY A N 1
ATOM 2539 C CA . GLY A 1 465 ? 133.208 108.087 124.044 1.00 49.64 465 GLY A CA 1
ATOM 2540 C C . GLY A 1 465 ? 133.444 108.250 125.531 1.00 50.38 465 GLY A C 1
ATOM 2541 O O . GLY A 1 465 ? 134.481 108.768 125.947 1.00 54.61 465 GLY A O 1
ATOM 2542 N N . ILE A 1 466 ? 132.505 107.780 126.353 1.00 44.95 466 ILE A N 1
ATOM 2543 C CA . ILE A 1 466 ? 132.710 107.831 127.800 1.00 46.81 466 ILE A CA 1
ATOM 2544 C C . ILE A 1 466 ? 133.791 106.836 128.231 1.00 45.20 466 ILE A C 1
ATOM 2545 O O . ILE A 1 466 ? 134.621 107.134 129.101 1.00 46.66 466 ILE A O 1
ATOM 2550 N N . MET A 1 467 ? 133.839 105.659 127.600 1.00 53.38 467 MET A N 1
ATOM 2551 C CA . MET A 1 467 ? 134.860 104.682 127.965 1.00 57.70 467 MET A CA 1
ATOM 2552 C C . MET A 1 467 ? 136.253 105.047 127.456 1.00 62.18 467 MET A C 1
ATOM 2553 O O . MET A 1 467 ? 137.236 104.492 127.954 1.00 62.79 467 MET A O 1
ATOM 2558 N N . PHE A 1 468 ? 136.364 105.939 126.471 1.00 59.89 468 PHE A N 1
ATOM 2559 C CA . PHE A 1 468 ? 137.640 106.532 126.093 1.00 54.18 468 PHE A CA 1
ATOM 2560 C C . PHE A 1 468 ? 137.936 107.773 126.922 1.00 49.01 468 PHE A C 1
ATOM 2561 O O . PHE A 1 468 ? 139.101 108.147 127.093 1.00 54.50 468 PHE A O 1
ATOM 2569 N N . GLN A 1 469 ? 136.898 108.393 127.474 1.00 46.59 469 GLN A N 1
ATOM 2570 C CA . GLN A 1 469 ? 137.075 109.461 128.442 1.00 58.76 469 GLN A CA 1
ATOM 2571 C C . GLN A 1 469 ? 137.551 108.916 129.787 1.00 57.70 469 GLN A C 1
ATOM 2572 O O . GLN A 1 469 ? 138.043 109.680 130.622 1.00 57.73 469 GLN A O 1
ATOM 2578 N N . VAL A 1 470 ? 137.395 107.610 130.011 1.00 53.77 470 VAL A N 1
ATOM 2579 C CA . VAL A 1 470 ? 137.918 106.991 131.236 1.00 50.36 470 VAL A CA 1
ATOM 2580 C C . VAL A 1 470 ? 139.447 107.027 131.336 1.00 57.40 470 VAL A C 1
ATOM 2581 O O . VAL A 1 470 ? 139.958 107.405 132.404 1.00 61.87 470 VAL A O 1
ATOM 2585 N N . PRO A 1 471 ? 140.237 106.677 130.293 1.00 56.99 471 PRO A N 1
ATOM 2586 C CA . PRO A 1 471 ? 141.689 106.941 130.388 1.00 57.30 471 PRO A CA 1
ATOM 2587 C C . PRO A 1 471 ? 142.065 108.415 130.441 1.00 59.37 471 PRO A C 1
ATOM 2588 O O . PRO A 1 471 ? 143.193 108.734 130.852 1.00 65.70 471 PRO A O 1
ATOM 2592 N N . LEU A 1 472 ? 141.168 109.319 130.038 1.00 51.99 472 LEU A N 1
ATOM 2593 C CA . LEU A 1 472 ? 141.460 110.743 130.134 1.00 51.40 472 LEU A CA 1
ATOM 2594 C C . LEU A 1 472 ? 141.549 111.206 131.580 1.00 51.05 472 LEU A C 1
ATOM 2595 O O . LEU A 1 472 ? 142.238 112.186 131.853 1.00 60.64 472 LEU A O 1
ATOM 2600 N N . VAL A 1 473 ? 140.887 110.512 132.512 1.00 45.92 473 VAL A N 1
ATOM 2601 C CA . VAL A 1 473 ? 141.019 110.840 133.932 1.00 50.67 473 VAL A CA 1
ATOM 2602 C C . VAL A 1 473 ? 142.450 110.605 134.398 1.00 53.93 473 VAL A C 1
ATOM 2603 O O . VAL A 1 473 ? 143.072 111.473 135.028 1.00 60.28 473 VAL A O 1
ATOM 2607 N N . PHE A 1 474 ? 143.007 109.446 134.040 1.00 60.58 474 PHE A N 1
ATOM 2608 C CA . PHE A 1 474 ? 144.369 109.099 134.428 1.00 65.66 474 PHE A CA 1
ATOM 2609 C C . PHE A 1 474 ? 145.403 109.954 133.710 1.00 61.43 474 PHE A C 1
ATOM 2610 O O . PHE A 1 474 ? 146.458 110.253 134.281 1.00 58.49 474 PHE A O 1
ATOM 2618 N N . ILE A 1 475 ? 145.137 110.335 132.459 1.00 57.03 475 ILE A N 1
ATOM 2619 C CA . ILE A 1 475 ? 146.063 111.221 131.760 1.00 57.34 475 ILE A CA 1
ATOM 2620 C C . ILE A 1 475 ? 146.005 112.633 132.345 1.00 56.94 475 ILE A C 1
ATOM 2621 O O . ILE A 1 475 ? 147.042 113.227 132.661 1.00 60.74 475 ILE A O 1
ATOM 2626 N N . THR A 1 476 ? 144.795 113.173 132.548 1.00 56.00 476 THR A N 1
ATOM 2627 C CA . THR A 1 476 ? 144.647 114.575 132.921 1.00 56.62 476 THR A CA 1
ATOM 2628 C C . THR A 1 476 ? 144.969 114.850 134.382 1.00 54.24 476 THR A C 1
ATOM 2629 O O . THR A 1 476 ? 145.376 115.969 134.694 1.00 58.18 476 THR A O 1
ATOM 2633 N N . ASN A 1 477 ? 144.807 113.881 135.292 1.00 57.90 477 ASN A N 1
ATOM 2634 C CA . ASN A 1 477 ? 145.255 114.127 136.663 1.00 61.16 477 ASN A CA 1
ATOM 2635 C C . ASN A 1 477 ? 146.773 114.240 136.741 1.00 66.27 477 ASN A C 1
ATOM 2636 O O . ASN A 1 477 ? 147.305 115.138 137.408 1.00 67.04 477 ASN A O 1
ATOM 2641 N N . TYR A 1 478 ? 147.488 113.360 136.035 1.00 71.01 478 TYR A N 1
ATOM 2642 C CA . TYR A 1 478 ? 148.942 113.457 136.010 1.00 69.69 478 TYR A CA 1
ATOM 2643 C C . TYR A 1 478 ? 149.412 114.671 135.225 1.00 67.34 478 TYR A C 1
ATOM 2644 O O . TYR A 1 478 ? 150.428 115.273 135.580 1.00 71.45 478 TYR A O 1
ATOM 2653 N N . LEU A 1 479 ? 148.687 115.064 134.176 1.00 54.39 479 LEU A N 1
ATOM 2654 C CA . LEU A 1 479 ? 149.072 116.258 133.432 1.00 53.16 479 LEU A CA 1
ATOM 2655 C C . LEU A 1 479 ? 148.736 117.527 134.206 1.00 55.72 479 LEU A C 1
ATOM 2656 O O . LEU A 1 479 ? 149.377 118.561 134.004 1.00 57.36 479 LEU A O 1
ATOM 2661 N N . GLN A 1 480 ? 147.750 117.461 135.102 1.00 59.11 480 GLN A N 1
ATOM 2662 C CA . GLN A 1 480 ? 147.483 118.560 136.021 1.00 59.65 480 GLN A CA 1
ATOM 2663 C C . GLN A 1 480 ? 148.563 118.651 137.091 1.00 60.01 480 GLN A C 1
ATOM 2664 O O . GLN A 1 480 ? 148.929 119.750 137.522 1.00 59.98 480 GLN A O 1
ATOM 2670 N N . GLU A 1 481 ? 149.079 117.506 137.540 1.00 71.30 481 GLU A N 1
ATOM 2671 C CA . GLU A 1 481 ? 150.203 117.537 138.472 1.00 74.10 481 GLU A CA 1
ATOM 2672 C C . GLU A 1 481 ? 151.489 118.006 137.795 1.00 73.86 481 GLU A C 1
ATOM 2673 O O . GLU A 1 481 ? 152.305 118.690 138.422 1.00 73.03 481 GLU A O 1
ATOM 2679 N N . ARG A 1 482 ? 151.677 117.655 136.523 1.00 66.80 482 ARG A N 1
ATOM 2680 C CA . ARG A 1 482 ? 152.885 118.010 135.785 1.00 60.63 482 ARG A CA 1
ATOM 2681 C C . ARG A 1 482 ? 152.880 119.479 135.381 1.00 61.14 482 ARG A C 1
ATOM 2682 O O . ARG A 1 482 ? 153.755 120.250 135.787 1.00 63.79 482 ARG A O 1
ATOM 2690 N N . PHE A 1 483 ? 151.898 119.883 134.580 1.00 62.14 483 PHE A N 1
ATOM 2691 C CA . PHE A 1 483 ? 151.755 121.264 134.150 1.00 61.45 483 PHE A CA 1
ATOM 2692 C C . PHE A 1 483 ? 150.959 122.036 135.200 1.00 62.09 483 PHE A C 1
ATOM 2693 O O . PHE A 1 483 ? 150.780 121.583 136.332 1.00 64.96 483 PHE A O 1
ATOM 2701 N N . GLY A 1 484 ? 150.493 123.231 134.848 1.00 53.72 484 GLY A N 1
ATOM 2702 C CA . GLY A 1 484 ? 149.790 124.072 135.790 1.00 55.41 484 GLY A CA 1
ATOM 2703 C C . GLY A 1 484 ? 148.294 123.820 135.818 1.00 55.81 484 GLY A C 1
ATOM 2704 O O . GLY A 1 484 ? 147.749 122.992 135.090 1.00 50.91 484 GLY A O 1
ATOM 2705 N N . SER A 1 485 ? 147.621 124.567 136.697 1.00 63.22 485 SER A N 1
ATOM 2706 C CA . SER A 1 485 ? 146.165 124.570 136.723 1.00 60.56 485 SER A CA 1
ATOM 2707 C C . SER A 1 485 ? 145.579 125.357 135.562 1.00 56.97 485 SER A C 1
ATOM 2708 O O . SER A 1 485 ? 144.397 125.187 135.247 1.00 58.35 485 SER A O 1
ATOM 2711 N N . THR A 1 486 ? 146.371 126.223 134.930 1.00 63.66 486 THR A N 1
ATOM 2712 C CA . THR A 1 486 ? 145.913 126.892 133.721 1.00 63.39 486 THR A CA 1
ATOM 2713 C C . THR A 1 486 ? 145.899 125.930 132.542 1.00 62.36 486 THR A C 1
ATOM 2714 O O . THR A 1 486 ? 144.860 125.741 131.903 1.00 60.30 486 THR A O 1
ATOM 2718 N N . VAL A 1 487 ? 147.038 125.289 132.259 1.00 63.91 487 VAL A N 1
ATOM 2719 C CA . VAL A 1 487 ? 147.133 124.358 131.136 1.00 57.00 487 VAL A CA 1
ATOM 2720 C C . VAL A 1 487 ? 146.310 123.100 131.398 1.00 63.23 487 VAL A C 1
ATOM 2721 O O . VAL A 1 487 ? 145.873 122.428 130.455 1.00 70.26 487 VAL A O 1
ATOM 2725 N N . GLY A 1 488 ? 146.069 122.769 132.670 1.00 60.50 488 GLY A N 1
ATOM 2726 C CA . GLY A 1 488 ? 145.133 121.701 132.982 1.00 58.35 488 GLY A CA 1
ATOM 2727 C C . GLY A 1 488 ? 143.715 122.024 132.553 1.00 57.34 488 GLY A C 1
ATOM 2728 O O . GLY A 1 488 ? 143.031 121.188 131.960 1.00 64.42 488 GLY A O 1
ATOM 2729 N N . ASN A 1 489 ? 143.271 123.258 132.801 1.00 45.62 489 ASN A N 1
ATOM 2730 C CA . ASN A 1 489 ? 141.929 123.649 132.385 1.00 41.16 489 ASN A CA 1
ATOM 2731 C C . ASN A 1 489 ? 141.837 123.834 130.876 1.00 46.79 489 ASN A C 1
ATOM 2732 O O . ASN A 1 489 ? 140.797 123.538 130.278 1.00 52.35 489 ASN A O 1
ATOM 2737 N N . MET A 1 490 ? 142.909 124.324 130.242 1.00 53.12 490 MET A N 1
ATOM 2738 C CA . MET A 1 490 ? 142.919 124.436 128.785 1.00 46.50 490 MET A CA 1
ATOM 2739 C C . MET A 1 490 ? 142.870 123.066 128.124 1.00 48.39 490 MET A C 1
ATOM 2740 O O . MET A 1 490 ? 142.160 122.876 127.129 1.00 64.66 490 MET A O 1
ATOM 2745 N N . ILE A 1 491 ? 143.599 122.091 128.673 1.00 36.51 491 ILE A N 1
ATOM 2746 C CA . ILE A 1 491 ? 143.564 120.762 128.079 1.00 44.51 491 ILE A CA 1
ATOM 2747 C C . ILE A 1 491 ? 142.250 120.059 128.409 1.00 46.58 491 ILE A C 1
ATOM 2748 O O . ILE A 1 491 ? 141.772 119.245 127.611 1.00 42.59 491 ILE A O 1
ATOM 2753 N N . PHE A 1 492 ? 141.607 120.406 129.538 1.00 46.84 492 PHE A N 1
ATOM 2754 C CA . PHE A 1 492 ? 140.253 119.922 129.794 1.00 34.23 492 PHE A CA 1
ATOM 2755 C C . PHE A 1 492 ? 139.273 120.477 128.777 1.00 41.71 492 PHE A C 1
ATOM 2756 O O . PHE A 1 492 ? 138.415 119.743 128.287 1.00 58.38 492 PHE A O 1
ATOM 2764 N N . TRP A 1 493 ? 139.379 121.766 128.454 1.00 37.45 493 TRP A N 1
ATOM 2765 C CA . TRP A 1 493 ? 138.438 122.360 127.511 1.00 29.87 493 TRP A CA 1
ATOM 2766 C C . TRP A 1 493 ? 138.648 121.831 126.098 1.00 36.45 493 TRP A C 1
ATOM 2767 O O . TRP A 1 493 ? 137.675 121.576 125.382 1.00 45.07 493 TRP A O 1
ATOM 2778 N N . PHE A 1 494 ? 139.902 121.618 125.692 1.00 40.82 494 PHE A N 1
ATOM 2779 C CA . PHE A 1 494 ? 140.151 121.047 124.369 1.00 39.76 494 PHE A CA 1
ATOM 2780 C C . PHE A 1 494 ? 139.718 119.585 124.293 1.00 49.65 494 PHE A C 1
ATOM 2781 O O . PHE A 1 494 ? 139.096 119.169 123.306 1.00 54.84 494 PHE A O 1
ATOM 2789 N N . ILE A 1 495 ? 140.021 118.790 125.327 1.00 53.00 495 ILE A N 1
ATOM 2790 C CA . ILE A 1 495 ? 139.631 117.383 125.331 1.00 54.05 495 ILE A CA 1
ATOM 2791 C C . ILE A 1 495 ? 138.148 117.198 125.606 1.00 49.09 495 ILE A C 1
ATOM 2792 O O . ILE A 1 495 ? 137.610 116.117 125.350 1.00 53.21 495 ILE A O 1
ATOM 2797 N N . PHE A 1 496 ? 137.471 118.228 126.106 1.00 32.91 496 PHE A N 1
ATOM 2798 C CA . PHE A 1 496 ? 136.025 118.218 126.226 1.00 29.76 496 PHE A CA 1
ATOM 2799 C C . PHE A 1 496 ? 135.365 118.665 124.935 1.00 36.15 496 PHE A C 1
ATOM 2800 O O . PHE A 1 496 ? 134.250 118.237 124.629 1.00 42.94 496 PHE A O 1
ATOM 2808 N N . CYS A 1 497 ? 136.044 119.513 124.164 1.00 39.74 497 CYS A N 1
ATOM 2809 C CA . CYS A 1 497 ? 135.497 119.963 122.892 1.00 43.76 497 CYS A CA 1
ATOM 2810 C C . CYS A 1 497 ? 135.601 118.878 121.830 1.00 39.67 497 CYS A C 1
ATOM 2811 O O . CYS A 1 497 ? 134.587 118.418 121.296 1.00 37.23 497 CYS A O 1
ATOM 2814 N N . ILE A 1 498 ? 136.824 118.446 121.512 1.00 52.78 498 ILE A N 1
ATOM 2815 C CA . ILE A 1 498 ? 136.980 117.666 120.288 1.00 57.25 498 ILE A CA 1
ATOM 2816 C C . ILE A 1 498 ? 136.636 116.186 120.495 1.00 59.21 498 ILE A C 1
ATOM 2817 O O . ILE A 1 498 ? 136.060 115.558 119.602 1.00 58.19 498 ILE A O 1
ATOM 2822 N N . PHE A 1 499 ? 136.944 115.596 121.656 1.00 54.51 499 PHE A N 1
ATOM 2823 C CA . PHE A 1 499 ? 136.625 114.187 121.913 1.00 53.40 499 PHE A CA 1
ATOM 2824 C C . PHE A 1 499 ? 135.960 114.085 123.279 1.00 57.36 499 PHE A C 1
ATOM 2825 O O . PHE A 1 499 ? 136.596 113.707 124.263 1.00 58.53 499 PHE A O 1
ATOM 2833 N N . GLY A 1 500 ? 134.665 114.349 123.320 1.00 45.98 500 GLY A N 1
ATOM 2834 C CA . GLY A 1 500 ? 133.970 114.400 124.583 1.00 41.78 500 GLY A CA 1
ATOM 2835 C C . GLY A 1 500 ? 132.477 114.452 124.386 1.00 43.34 500 GLY A C 1
ATOM 2836 O O . GLY A 1 500 ? 131.963 114.068 123.335 1.00 44.88 500 GLY A O 1
ATOM 2837 N N . GLN A 1 501 ? 131.794 114.940 125.421 1.00 41.25 501 GLN A N 1
ATOM 2838 C CA . GLN A 1 501 ? 130.331 114.958 125.431 1.00 43.91 501 GLN A CA 1
ATOM 2839 C C . GLN A 1 501 ? 129.669 115.813 124.342 1.00 45.08 501 GLN A C 1
ATOM 2840 O O . GLN A 1 501 ? 128.624 115.375 123.832 1.00 45.99 501 GLN A O 1
ATOM 2846 N N . PRO A 1 502 ? 130.144 117.023 123.976 1.00 37.47 502 PRO A N 1
ATOM 2847 C CA . PRO A 1 502 ? 129.557 117.676 122.787 1.00 35.86 502 PRO A CA 1
ATOM 2848 C C . PRO A 1 502 ? 129.769 116.927 121.478 1.00 37.53 502 PRO A C 1
ATOM 2849 O O . PRO A 1 502 ? 128.861 116.869 120.640 1.00 48.19 502 PRO A O 1
ATOM 2853 N N . MET A 1 503 ? 130.947 116.345 121.268 1.00 43.86 503 MET A N 1
ATOM 2854 C CA . MET A 1 503 ? 131.163 115.608 120.031 1.00 38.24 503 MET A CA 1
ATOM 2855 C C . MET A 1 503 ? 130.403 114.286 120.063 1.00 45.45 503 MET A C 1
ATOM 2856 O O . MET A 1 503 ? 129.986 113.776 119.014 1.00 51.73 503 MET A O 1
ATOM 2861 N N . CYS A 1 504 ? 130.131 113.773 121.270 1.00 51.50 504 CYS A N 1
ATOM 2862 C CA . CYS A 1 504 ? 129.322 112.572 121.450 1.00 50.89 504 CYS A CA 1
ATOM 2863 C C . CYS A 1 504 ? 127.863 112.764 121.054 1.00 51.69 504 CYS A C 1
ATOM 2864 O O . CYS A 1 504 ? 127.141 111.772 120.948 1.00 51.22 504 CYS A O 1
ATOM 2867 N N . VAL A 1 505 ? 127.394 113.997 120.871 1.00 49.08 505 VAL A N 1
ATOM 2868 C CA . VAL A 1 505 ? 126.119 114.225 120.207 1.00 47.70 505 VAL A CA 1
ATOM 2869 C C . VAL A 1 505 ? 126.294 114.800 118.805 1.00 46.17 505 VAL A C 1
ATOM 2870 O O . VAL A 1 505 ? 125.352 114.712 118.002 1.00 49.62 505 VAL A O 1
ATOM 2874 N N . LEU A 1 506 ? 127.467 115.359 118.477 1.00 47.68 506 LEU A N 1
ATOM 2875 C CA . LEU A 1 506 ? 127.749 115.764 117.098 1.00 47.20 506 LEU A CA 1
ATOM 2876 C C . LEU A 1 506 ? 127.758 114.587 116.131 1.00 49.33 506 LEU A C 1
ATOM 2877 O O . LEU A 1 506 ? 127.254 114.708 115.007 1.00 54.76 506 LEU A O 1
ATOM 2882 N N . LEU A 1 507 ? 128.358 113.456 116.532 1.00 43.27 507 LEU A N 1
ATOM 2883 C CA . LEU A 1 507 ? 128.375 112.281 115.653 1.00 50.18 507 LEU A CA 1
ATOM 2884 C C . LEU A 1 507 ? 126.968 111.772 115.375 1.00 54.47 507 LEU A C 1
ATOM 2885 O O . LEU A 1 507 ? 126.629 111.449 114.229 1.00 58.48 507 LEU A O 1
ATOM 2890 N N . TYR A 1 508 ? 126.127 111.732 116.403 1.00 48.45 508 TYR A N 1
ATOM 2891 C CA . TYR A 1 508 ? 124.770 111.248 116.212 1.00 46.56 508 TYR A CA 1
ATOM 2892 C C . TYR A 1 508 ? 123.907 112.255 115.462 1.00 49.98 508 TYR A C 1
ATOM 2893 O O . TYR A 1 508 ? 123.014 111.852 114.713 1.00 57.49 508 TYR A O 1
ATOM 2902 N N . TYR A 1 509 ? 124.176 113.555 115.609 1.00 52.97 509 TYR A N 1
ATOM 2903 C CA . TYR A 1 509 ? 123.456 114.548 114.815 1.00 53.91 509 TYR A CA 1
ATOM 2904 C C . TYR A 1 509 ? 123.836 114.476 113.340 1.00 53.81 509 TYR A C 1
ATOM 2905 O O . TYR A 1 509 ? 122.972 114.627 112.467 1.00 52.48 509 TYR A O 1
ATOM 2914 N N . HIS A 1 510 ? 125.120 114.251 113.041 1.00 62.92 510 HIS A N 1
ATOM 2915 C CA . HIS A 1 510 ? 125.537 114.090 111.650 1.00 63.37 510 HIS A CA 1
ATOM 2916 C C . HIS A 1 510 ? 124.973 112.799 111.065 1.00 63.15 510 HIS A C 1
ATOM 2917 O O . HIS A 1 510 ? 124.603 112.761 109.888 1.00 67.56 510 HIS A O 1
ATOM 2924 N N . ASP A 1 511 ? 124.910 111.731 111.859 1.00 55.42 511 ASP A N 1
ATOM 2925 C CA . ASP A 1 511 ? 124.323 110.496 111.357 1.00 55.27 511 ASP A CA 1
ATOM 2926 C C . ASP A 1 511 ? 122.804 110.556 111.273 1.00 60.01 511 ASP A C 1
ATOM 2927 O O . ASP A 1 511 ? 122.206 109.760 110.542 1.00 64.53 511 ASP A O 1
ATOM 2932 N N . LEU A 1 512 ? 122.169 111.475 112.001 1.00 54.38 512 LEU A N 1
ATOM 2933 C CA . LEU A 1 512 ? 120.726 111.640 111.895 1.00 56.70 512 LEU A CA 1
ATOM 2934 C C . LEU A 1 512 ? 120.349 112.506 110.700 1.00 55.79 512 LEU A C 1
ATOM 2935 O O . LEU A 1 512 ? 119.418 112.169 109.960 1.00 55.83 512 LEU A O 1
ATOM 2940 N N . MET A 1 513 ? 121.063 113.612 110.482 1.00 61.21 513 MET A N 1
ATOM 2941 C CA . MET A 1 513 ? 120.751 114.529 109.393 1.00 62.83 513 MET A CA 1
ATOM 2942 C C . MET A 1 513 ? 121.502 114.208 108.103 1.00 60.07 513 MET A C 1
ATOM 2943 O O . MET A 1 513 ? 121.676 115.098 107.264 1.00 56.25 513 MET A O 1
ATOM 2948 N N . ASN A 1 514 ? 121.943 112.966 107.927 1.00 65.53 514 ASN A N 1
ATOM 2949 C CA . ASN A 1 514 ? 122.558 112.534 106.676 1.00 65.49 514 ASN A CA 1
ATOM 2950 C C . ASN A 1 514 ? 122.383 111.021 106.557 1.00 67.11 514 ASN A C 1
ATOM 2951 O O . ASN A 1 514 ? 121.268 110.526 106.396 1.00 68.21 514 ASN A O 1
ATOM 2956 N N . SER B 1 131 ? 136.760 130.739 141.568 1.00 84.44 131 SER B N 1
ATOM 2957 C CA . SER B 1 131 ? 138.058 131.140 142.096 1.00 88.97 131 SER B CA 1
ATOM 2958 C C . SER B 1 131 ? 139.093 131.247 140.985 1.00 91.33 131 SER B C 1
ATOM 2959 O O . SER B 1 131 ? 139.857 132.209 140.929 1.00 87.60 131 SER B O 1
ATOM 2962 N N . HIS B 1 132 ? 139.111 130.258 140.098 1.00 83.31 132 HIS B N 1
ATOM 2963 C CA . HIS B 1 132 ? 140.066 130.216 139.003 1.00 80.06 132 HIS B CA 1
ATOM 2964 C C . HIS B 1 132 ? 139.544 131.040 137.828 1.00 80.10 132 HIS B C 1
ATOM 2965 O O . HIS B 1 132 ? 138.556 131.771 137.940 1.00 79.54 132 HIS B O 1
ATOM 2972 N N . ALA B 1 133 ? 140.211 130.924 136.679 1.00 70.41 133 ALA B N 1
ATOM 2973 C CA . ALA B 1 133 ? 139.765 131.629 135.484 1.00 64.55 133 ALA B CA 1
ATOM 2974 C C . ALA B 1 133 ? 138.509 130.987 134.913 1.00 65.97 133 ALA B C 1
ATOM 2975 O O . ALA B 1 133 ? 137.454 131.626 134.823 1.00 71.52 133 ALA B O 1
ATOM 2977 N N . GLY B 1 134 ? 138.600 129.720 134.521 1.00 59.22 134 GLY B N 1
ATOM 2978 C CA . GLY B 1 134 ? 137.433 129.023 134.028 1.00 54.78 134 GLY B CA 1
ATOM 2979 C C . GLY B 1 134 ? 137.172 129.266 132.558 1.00 57.56 134 GLY B C 1
ATOM 2980 O O . GLY B 1 134 ? 137.796 128.643 131.696 1.00 59.83 134 GLY B O 1
ATOM 2981 N N . LEU B 1 135 ? 136.244 130.179 132.265 1.00 53.11 135 LEU B N 1
ATOM 2982 C CA . LEU B 1 135 ? 135.798 130.401 130.895 1.00 57.25 135 LEU B CA 1
ATOM 2983 C C . LEU B 1 135 ? 136.818 131.158 130.051 1.00 56.68 135 LEU B C 1
ATOM 2984 O O . LEU B 1 135 ? 136.722 131.131 128.818 1.00 57.59 135 LEU B O 1
ATOM 2989 N N . PHE B 1 136 ? 137.788 131.830 130.677 1.00 52.97 136 PHE B N 1
ATOM 2990 C CA . PHE B 1 136 ? 138.819 132.518 129.905 1.00 58.46 136 PHE B CA 1
ATOM 2991 C C . PHE B 1 136 ? 139.721 131.533 129.174 1.00 59.74 136 PHE B C 1
ATOM 2992 O O . PHE B 1 136 ? 140.077 131.758 128.010 1.00 57.88 136 PHE B O 1
ATOM 3000 N N . ASN B 1 137 ? 140.095 130.435 129.838 1.00 54.78 137 ASN B N 1
ATOM 3001 C CA . ASN B 1 137 ? 140.862 129.385 129.177 1.00 50.24 137 ASN B CA 1
ATOM 3002 C C . ASN B 1 137 ? 140.055 128.714 128.076 1.00 54.57 137 ASN B C 1
ATOM 3003 O O . ASN B 1 137 ? 140.621 128.308 127.053 1.00 62.23 137 ASN B O 1
ATOM 3008 N N . LEU B 1 138 ? 138.737 128.611 128.268 1.00 46.04 138 LEU B N 1
ATOM 3009 C CA . LEU B 1 138 ? 137.845 128.116 127.225 1.00 52.60 138 LEU B CA 1
ATOM 3010 C C . LEU B 1 138 ? 137.872 129.019 126.001 1.00 54.06 138 LEU B C 1
ATOM 3011 O O . LEU B 1 138 ? 137.942 128.534 124.866 1.00 50.50 138 LEU B O 1
ATOM 3016 N N . CYS B 1 139 ? 137.812 130.336 126.217 1.00 53.64 139 CYS B N 1
ATOM 3017 C CA . CYS B 1 139 ? 137.850 131.282 125.104 1.00 49.97 139 CYS B CA 1
ATOM 3018 C C . CYS B 1 139 ? 139.191 131.239 124.379 1.00 51.03 139 CYS B C 1
ATOM 3019 O O . CYS B 1 139 ? 139.233 131.284 123.140 1.00 59.79 139 CYS B O 1
ATOM 3022 N N . VAL B 1 140 ? 140.287 131.119 125.138 1.00 51.14 140 VAL B N 1
ATOM 3023 C CA . VAL B 1 140 ? 141.625 131.040 124.551 1.00 53.71 140 VAL B CA 1
ATOM 3024 C C . VAL B 1 140 ? 141.767 129.786 123.696 1.00 54.21 140 VAL B C 1
ATOM 3025 O O . VAL B 1 140 ? 142.205 129.848 122.539 1.00 48.88 140 VAL B O 1
ATOM 3029 N N . VAL B 1 141 ? 141.353 128.633 124.233 1.00 57.29 141 VAL B N 1
ATOM 3030 C CA . VAL B 1 141 ? 141.519 127.392 123.485 1.00 54.27 141 VAL B CA 1
ATOM 3031 C C . VAL B 1 141 ? 140.523 127.307 122.329 1.00 54.15 141 VAL B C 1
ATOM 3032 O O . VAL B 1 141 ? 140.822 126.695 121.299 1.00 54.05 141 VAL B O 1
ATOM 3036 N N . VAL B 1 142 ? 139.378 127.990 122.419 1.00 56.14 142 VAL B N 1
ATOM 3037 C CA . VAL B 1 142 ? 138.434 127.891 121.316 1.00 56.92 142 VAL B CA 1
ATOM 3038 C C . VAL B 1 142 ? 138.824 128.838 120.182 1.00 55.68 142 VAL B C 1
ATOM 3039 O O . VAL B 1 142 ? 138.582 128.531 119.009 1.00 57.87 142 VAL B O 1
ATOM 3043 N N . LEU B 1 143 ? 139.489 129.961 120.486 1.00 56.83 143 LEU B N 1
ATOM 3044 C CA . LEU B 1 143 ? 140.011 130.789 119.409 1.00 58.98 143 LEU B CA 1
ATOM 3045 C C . LEU B 1 143 ? 141.346 130.280 118.892 1.00 61.55 143 LEU B C 1
ATOM 3046 O O . LEU B 1 143 ? 141.770 130.688 117.807 1.00 59.83 143 LEU B O 1
ATOM 3051 N N . ILE B 1 144 ? 142.014 129.402 119.641 1.00 67.69 144 ILE B N 1
ATOM 3052 C CA . ILE B 1 144 ? 143.088 128.607 119.055 1.00 71.38 144 ILE B CA 1
ATOM 3053 C C . ILE B 1 144 ? 142.508 127.580 118.088 1.00 69.24 144 ILE B C 1
ATOM 3054 O O . ILE B 1 144 ? 143.017 127.388 116.975 1.00 68.84 144 ILE B O 1
ATOM 3059 N N . ALA B 1 145 ? 141.405 126.939 118.480 1.00 59.43 145 ALA B N 1
ATOM 3060 C CA . ALA B 1 145 ? 140.849 125.840 117.702 1.00 62.00 145 ALA B CA 1
ATOM 3061 C C . ALA B 1 145 ? 140.129 126.311 116.444 1.00 68.42 145 ALA B C 1
ATOM 3062 O O . ALA B 1 145 ? 140.013 125.538 115.487 1.00 77.08 145 ALA B O 1
ATOM 3064 N N . VAL B 1 146 ? 139.615 127.545 116.433 1.00 62.98 146 VAL B N 1
ATOM 3065 C CA . VAL B 1 146 ? 138.870 128.030 115.269 1.00 62.02 146 VAL B CA 1
ATOM 3066 C C . VAL B 1 146 ? 139.799 128.215 114.071 1.00 61.90 146 VAL B C 1
ATOM 3067 O O . VAL B 1 146 ? 139.495 127.775 112.955 1.00 61.45 146 VAL B O 1
ATOM 3071 N N . ASN B 1 147 ? 140.956 128.826 114.287 1.00 70.83 147 ASN B N 1
ATOM 3072 C CA . ASN B 1 147 ? 141.879 129.111 113.200 1.00 73.98 147 ASN B CA 1
ATOM 3073 C C . ASN B 1 147 ? 142.878 127.972 113.013 1.00 74.10 147 ASN B C 1
ATOM 3074 O O . ASN B 1 147 ? 143.114 127.159 113.909 1.00 71.06 147 ASN B O 1
ATOM 3079 N N . SER B 1 148 ? 143.472 127.933 111.819 1.00 90.53 148 SER B N 1
ATOM 3080 C CA . SER B 1 148 ? 144.274 126.800 111.378 1.00 91.17 148 SER B CA 1
ATOM 3081 C C . SER B 1 148 ? 145.707 126.821 111.894 1.00 92.03 148 SER B C 1
ATOM 3082 O O . SER B 1 148 ? 146.426 125.834 111.701 1.00 93.02 148 SER B O 1
ATOM 3085 N N . ARG B 1 149 ? 146.146 127.901 112.540 1.00 100.88 149 ARG B N 1
ATOM 3086 C CA . ARG B 1 149 ? 147.515 127.983 113.052 1.00 101.04 149 ARG B CA 1
ATOM 3087 C C . ARG B 1 149 ? 147.570 127.281 114.406 1.00 104.14 149 ARG B C 1
ATOM 3088 O O . ARG B 1 149 ? 147.564 127.903 115.472 1.00 104.67 149 ARG B O 1
ATOM 3096 N N . LEU B 1 150 ? 147.632 125.948 114.356 1.00 109.13 150 LEU B N 1
ATOM 3097 C CA . LEU B 1 150 ? 147.719 125.141 115.567 1.00 109.78 150 LEU B CA 1
ATOM 3098 C C . LEU B 1 150 ? 149.132 125.063 116.129 1.00 110.49 150 LEU B C 1
ATOM 3099 O O . LEU B 1 150 ? 149.321 124.500 117.213 1.00 109.23 150 LEU B O 1
ATOM 3104 N N . ILE B 1 151 ? 150.123 125.613 115.427 1.00 114.27 151 ILE B N 1
ATOM 3105 C CA . ILE B 1 151 ? 151.504 125.625 115.884 1.00 112.66 151 ILE B CA 1
ATOM 3106 C C . ILE B 1 151 ? 152.023 127.057 115.789 1.00 112.27 151 ILE B C 1
ATOM 3107 O O . ILE B 1 151 ? 151.437 127.913 115.123 1.00 110.77 151 ILE B O 1
ATOM 3112 N N . ILE B 1 152 ? 153.123 127.318 116.505 1.00 112.94 152 ILE B N 1
ATOM 3113 C CA . ILE B 1 152 ? 153.686 128.663 116.563 1.00 112.36 152 ILE B CA 1
ATOM 3114 C C . ILE B 1 152 ? 154.324 129.080 115.244 1.00 112.29 152 ILE B C 1
ATOM 3115 O O . ILE B 1 152 ? 154.461 130.280 114.981 1.00 111.31 152 ILE B O 1
ATOM 3120 N N . GLU B 1 153 ? 154.725 128.127 114.406 1.00 115.68 153 GLU B N 1
ATOM 3121 C CA . GLU B 1 153 ? 155.277 128.433 113.088 1.00 116.08 153 GLU B CA 1
ATOM 3122 C C . GLU B 1 153 ? 154.115 128.575 112.113 1.00 117.47 153 GLU B C 1
ATOM 3123 O O . GLU B 1 153 ? 153.647 127.601 111.521 1.00 117.40 153 GLU B O 1
ATOM 3129 N N . ASN B 1 154 ? 153.642 129.811 111.941 1.00 123.47 154 ASN B N 1
ATOM 3130 C CA . ASN B 1 154 ? 152.509 130.051 111.055 1.00 122.56 154 ASN B CA 1
ATOM 3131 C C . ASN B 1 154 ? 152.929 129.949 109.595 1.00 123.29 154 ASN B C 1
ATOM 3132 O O . ASN B 1 154 ? 152.480 129.056 108.866 1.00 121.57 154 ASN B O 1
ATOM 3137 N N . LEU B 1 155 ? 153.802 130.853 109.150 1.00 128.96 155 LEU B N 1
ATOM 3138 C CA . LEU B 1 155 ? 154.345 130.802 107.798 1.00 128.66 155 LEU B CA 1
ATOM 3139 C C . LEU B 1 155 ? 155.766 130.248 107.784 1.00 127.93 155 LEU B C 1
ATOM 3140 O O . LEU B 1 155 ? 156.012 129.187 107.202 1.00 127.11 155 LEU B O 1
ATOM 3145 N N . MET B 1 156 ? 156.692 130.930 108.461 1.00 134.80 156 MET B N 1
ATOM 3146 C CA . MET B 1 156 ? 158.094 130.543 108.553 1.00 136.38 156 MET B CA 1
ATOM 3147 C C . MET B 1 156 ? 158.769 131.370 109.638 1.00 135.31 156 MET B C 1
ATOM 3148 O O . MET B 1 156 ? 158.501 132.569 109.763 1.00 133.54 156 MET B O 1
ATOM 3153 N N . LYS B 1 157 ? 159.604 130.701 110.444 1.00 133.28 157 LYS B N 1
ATOM 3154 C CA . LYS B 1 157 ? 160.571 131.324 111.360 1.00 132.72 157 LYS B CA 1
ATOM 3155 C C . LYS B 1 157 ? 159.916 132.215 112.415 1.00 133.85 157 LYS B C 1
ATOM 3156 O O . LYS B 1 157 ? 160.522 133.181 112.886 1.00 133.63 157 LYS B O 1
ATOM 3162 N N . TYR B 1 158 ? 158.682 131.907 112.803 1.00 123.68 158 TYR B N 1
ATOM 3163 C CA . TYR B 1 158 ? 157.966 132.701 113.797 1.00 121.27 158 TYR B CA 1
ATOM 3164 C C . TYR B 1 158 ? 158.258 132.116 115.173 1.00 119.89 158 TYR B C 1
ATOM 3165 O O . TYR B 1 158 ? 157.831 130.998 115.481 1.00 119.14 158 TYR B O 1
ATOM 3174 N N . GLY B 1 159 ? 159.010 132.861 115.987 1.00 115.76 159 GLY B N 1
ATOM 3175 C CA . GLY B 1 159 ? 159.317 132.399 117.332 1.00 118.20 159 GLY B CA 1
ATOM 3176 C C . GLY B 1 159 ? 158.095 132.343 118.229 1.00 118.19 159 GLY B C 1
ATOM 3177 O O . GLY B 1 159 ? 157.910 131.383 118.981 1.00 117.13 159 GLY B O 1
ATOM 3178 N N . TRP B 1 160 ? 157.248 133.365 118.161 1.00 117.50 160 TRP B N 1
ATOM 3179 C CA . TRP B 1 160 ? 155.978 133.378 118.863 1.00 116.18 160 TRP B CA 1
ATOM 3180 C C . TRP B 1 160 ? 154.883 132.880 117.926 1.00 117.76 160 TRP B C 1
ATOM 3181 O O . TRP B 1 160 ? 155.129 132.528 116.771 1.00 118.61 160 TRP B O 1
ATOM 3192 N N . LEU B 1 161 ? 153.653 132.853 118.434 1.00 101.72 161 LEU B N 1
ATOM 3193 C CA . LEU B 1 161 ? 152.518 132.436 117.623 1.00 100.38 161 LEU B CA 1
ATOM 3194 C C . LEU B 1 161 ? 151.998 133.554 116.729 1.00 97.21 161 LEU B C 1
ATOM 3195 O O . LEU B 1 161 ? 151.120 133.306 115.896 1.00 95.11 161 LEU B O 1
ATOM 3200 N N . ILE B 1 162 ? 152.518 134.771 116.888 1.00 95.47 162 ILE B N 1
ATOM 3201 C CA . ILE B 1 162 ? 152.367 135.851 115.925 1.00 97.45 162 ILE B CA 1
ATOM 3202 C C . ILE B 1 162 ? 153.740 136.494 115.754 1.00 98.50 162 ILE B C 1
ATOM 3203 O O . ILE B 1 162 ? 154.624 136.357 116.604 1.00 97.26 162 ILE B O 1
ATOM 3208 N N . ARG B 1 163 ? 153.933 137.156 114.616 1.00 100.65 163 ARG B N 1
ATOM 3209 C CA . ARG B 1 163 ? 155.166 137.893 114.397 1.00 99.40 163 ARG B CA 1
ATOM 3210 C C . ARG B 1 163 ? 155.200 139.133 115.284 1.00 100.03 163 ARG B C 1
ATOM 3211 O O . ARG B 1 163 ? 154.168 139.621 115.754 1.00 100.16 163 ARG B O 1
ATOM 3219 N N . THR B 1 164 ? 156.409 139.637 115.521 1.00 95.70 164 THR B N 1
ATOM 3220 C CA . THR B 1 164 ? 156.607 140.771 116.422 1.00 95.52 164 THR B CA 1
ATOM 3221 C C . THR B 1 164 ? 156.075 142.033 115.755 1.00 95.96 164 THR B C 1
ATOM 3222 O O . THR B 1 164 ? 156.745 142.648 114.922 1.00 94.92 164 THR B O 1
ATOM 3226 N N . ASP B 1 165 ? 154.852 142.417 116.123 1.00 94.25 165 ASP B N 1
ATOM 3227 C CA . ASP B 1 165 ? 154.170 143.553 115.528 1.00 93.96 165 ASP B CA 1
ATOM 3228 C C . ASP B 1 165 ? 153.839 144.657 116.518 1.00 94.31 165 ASP B C 1
ATOM 3229 O O . ASP B 1 165 ? 153.375 145.721 116.092 1.00 94.12 165 ASP B O 1
ATOM 3234 N N . PHE B 1 166 ? 154.057 144.441 117.817 1.00 87.83 166 PHE B N 1
ATOM 3235 C CA . PHE B 1 166 ? 153.656 145.427 118.815 1.00 86.16 166 PHE B CA 1
ATOM 3236 C C . PHE B 1 166 ? 154.601 146.623 118.817 1.00 86.54 166 PHE B C 1
ATOM 3237 O O . PHE B 1 166 ? 154.181 147.762 118.5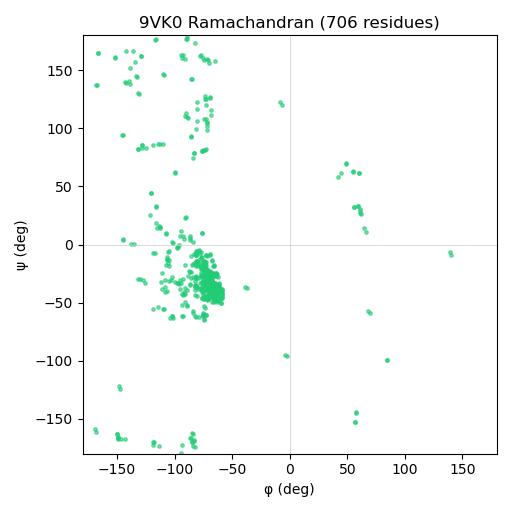82 1.00 86.42 166 PHE B O 1
ATOM 3245 N N . TRP B 1 167 ? 155.887 146.386 119.074 1.00 95.69 167 TRP B N 1
ATOM 3246 C CA . TRP B 1 167 ? 156.887 147.443 119.003 1.00 97.69 167 TRP B CA 1
ATOM 3247 C C . TRP B 1 167 ? 157.820 147.259 117.813 1.00 98.05 167 TRP B C 1
ATOM 3248 O O . TRP B 1 167 ? 157.941 148.169 116.985 1.00 97.81 167 TRP B O 1
ATOM 3259 N N . PHE B 1 168 ? 158.463 146.098 117.707 1.00 110.63 168 PHE B N 1
ATOM 3260 C CA . PHE B 1 168 ? 159.438 145.696 116.677 1.00 111.10 168 PHE B CA 1
ATOM 3261 C C . PHE B 1 168 ? 160.597 146.701 116.656 1.00 111.49 168 PHE B C 1
ATOM 3262 O O . PHE B 1 168 ? 160.902 147.320 117.686 1.00 110.21 168 PHE B O 1
ATOM 3270 N N . SER B 1 169 ? 161.236 146.844 115.496 1.00 119.27 169 SER B N 1
ATOM 3271 C CA . SER B 1 169 ? 162.382 147.725 115.214 1.00 119.22 169 SER B CA 1
ATOM 3272 C C . SER B 1 169 ? 163.528 147.374 116.170 1.00 118.71 169 SER B C 1
ATOM 3273 O O . SER B 1 169 ? 163.728 146.202 116.516 1.00 119.20 169 SER B O 1
ATOM 3276 N N . SER B 1 170 ? 164.284 148.376 116.598 1.00 118.22 170 SER B N 1
ATOM 3277 C CA . SER B 1 170 ? 165.367 148.189 117.554 1.00 119.84 170 SER B CA 1
ATOM 3278 C C . SER B 1 170 ? 165.502 149.478 118.359 1.00 120.56 170 SER B C 1
ATOM 3279 O O . SER B 1 170 ? 164.593 150.315 118.368 1.00 119.48 170 SER B O 1
ATOM 3282 N N . ARG B 1 171 ? 166.637 149.640 119.040 1.00 120.19 171 ARG B N 1
ATOM 3283 C CA . ARG B 1 171 ? 166.930 150.869 119.779 1.00 118.18 171 ARG B CA 1
ATOM 3284 C C . ARG B 1 171 ? 167.327 151.948 118.775 1.00 117.15 171 ARG B C 1
ATOM 3285 O O . ARG B 1 171 ? 168.504 152.242 118.551 1.00 117.21 171 ARG B O 1
ATOM 3293 N N . SER B 1 172 ? 166.314 152.549 118.161 1.00 115.48 172 SER B N 1
ATOM 3294 C CA . SER B 1 172 ? 166.485 153.555 117.123 1.00 117.85 172 SER B CA 1
ATOM 3295 C C . SER B 1 172 ? 165.921 154.888 117.604 1.00 117.59 172 SER B C 1
ATOM 3296 O O . SER B 1 172 ? 165.343 154.991 118.688 1.00 115.91 172 SER B O 1
ATOM 3299 N N . LEU B 1 173 ? 166.080 155.913 116.767 1.00 108.46 173 LEU B N 1
ATOM 3300 C CA . LEU B 1 173 ? 165.661 157.265 117.113 1.00 106.17 173 LEU B CA 1
ATOM 3301 C C . LEU B 1 173 ? 164.163 157.487 116.950 1.00 105.48 173 LEU B C 1
ATOM 3302 O O . LEU B 1 173 ? 163.678 158.571 117.293 1.00 105.16 173 LEU B O 1
ATOM 3307 N N . ARG B 1 174 ? 163.428 156.506 116.422 1.00 92.98 174 ARG B N 1
ATOM 3308 C CA . ARG B 1 174 ? 161.983 156.654 116.283 1.00 93.88 174 ARG B CA 1
ATOM 3309 C C . ARG B 1 174 ? 161.287 156.603 117.637 1.00 92.88 174 ARG B C 1
ATOM 3310 O O . ARG B 1 174 ? 160.414 157.429 117.924 1.00 91.98 174 ARG B O 1
ATOM 3318 N N . ASP B 1 175 ? 161.661 155.645 118.484 1.00 93.58 175 ASP B N 1
ATOM 3319 C CA . ASP B 1 175 ? 161.065 155.484 119.804 1.00 92.30 175 ASP B CA 1
ATOM 3320 C C . ASP B 1 175 ? 162.003 155.918 120.922 1.00 92.07 175 ASP B C 1
ATOM 3321 O O . ASP B 1 175 ? 161.719 155.648 122.094 1.00 91.72 175 ASP B O 1
ATOM 3326 N N . TRP B 1 176 ? 163.130 156.555 120.582 1.00 95.89 176 TRP B N 1
ATOM 3327 C CA . TRP B 1 176 ? 164.082 156.987 121.606 1.00 96.53 176 TRP B CA 1
ATOM 3328 C C . TRP B 1 176 ? 163.549 158.070 122.549 1.00 94.16 176 TRP B C 1
ATOM 3329 O O . TRP B 1 176 ? 163.708 157.904 123.771 1.00 92.00 176 TRP B O 1
ATOM 3340 N N . PRO B 1 177 ? 162.940 159.186 122.095 1.00 83.21 177 PRO B N 1
ATOM 3341 C CA . PRO B 1 177 ? 162.480 160.175 123.087 1.00 81.91 177 PRO B CA 1
ATOM 3342 C C . PRO B 1 177 ? 161.228 159.756 123.835 1.00 79.09 177 PRO B C 1
ATOM 3343 O O . PRO B 1 177 ? 160.932 160.345 124.882 1.00 81.28 177 PRO B O 1
ATOM 3347 N N . LEU B 1 178 ? 160.484 158.769 123.335 1.00 64.19 178 LEU B N 1
ATOM 3348 C CA . LEU B 1 178 ? 159.248 158.367 123.998 1.00 65.82 178 LEU B CA 1
ATOM 3349 C C . LEU B 1 178 ? 159.528 157.574 125.268 1.00 65.50 178 LEU B C 1
ATOM 3350 O O . LEU B 1 178 ? 158.906 157.819 126.306 1.00 61.76 178 LEU B O 1
ATOM 3355 N N . PHE B 1 179 ? 160.459 156.622 125.211 1.00 81.23 179 PHE B N 1
ATOM 3356 C CA . PHE B 1 179 ? 160.796 155.846 126.398 1.00 79.16 179 PHE B CA 1
ATOM 3357 C C . PHE B 1 179 ? 161.765 156.573 127.317 1.00 77.30 179 PHE B C 1
ATOM 3358 O O . PHE B 1 179 ? 161.885 156.198 128.487 1.00 74.40 179 PHE B O 1
ATOM 3366 N N . MET B 1 180 ? 162.461 157.593 126.817 1.00 76.09 180 MET B N 1
ATOM 3367 C CA . MET B 1 180 ? 163.280 158.441 127.672 1.00 72.38 180 MET B CA 1
ATOM 3368 C C . MET B 1 180 ? 162.464 159.512 128.379 1.00 71.29 180 MET B C 1
ATOM 3369 O O . MET B 1 180 ? 162.964 160.124 129.329 1.00 73.15 180 MET B O 1
ATOM 3374 N N . CYS B 1 181 ? 161.229 159.750 127.936 1.00 65.82 181 CYS B N 1
ATOM 3375 C CA . CYS B 1 181 ? 160.349 160.695 128.610 1.00 66.25 181 CYS B CA 1
ATOM 3376 C C . CYS B 1 181 ? 159.761 160.115 129.890 1.00 64.54 181 CYS B C 1
ATOM 3377 O O . CYS B 1 181 ? 159.554 160.859 130.856 1.00 64.08 181 CYS B O 1
ATOM 3380 N N . CYS B 1 182 ? 159.502 158.799 129.913 1.00 51.85 182 CYS B N 1
ATOM 3381 C CA . CYS B 1 182 ? 158.948 158.141 131.096 1.00 49.32 182 CYS B CA 1
ATOM 3382 C C . CYS B 1 182 ? 159.899 158.233 132.280 1.00 55.38 182 CYS B C 1
ATOM 3383 O O . CYS B 1 182 ? 159.461 158.423 133.422 1.00 61.48 182 CYS B O 1
ATOM 3386 N N . ILE B 1 183 ? 161.203 158.107 132.018 1.00 58.16 183 ILE B N 1
ATOM 3387 C CA . ILE B 1 183 ? 162.223 158.321 133.042 1.00 57.51 183 ILE B CA 1
ATOM 3388 C C . ILE B 1 183 ? 162.147 159.750 133.567 1.00 56.59 183 ILE B C 1
ATOM 3389 O O . ILE B 1 183 ? 162.265 159.993 134.777 1.00 58.49 183 ILE B O 1
ATOM 3394 N N . SER B 1 184 ? 161.862 160.706 132.669 1.00 55.25 184 SER B N 1
ATOM 3395 C CA . SER B 1 184 ? 161.665 162.098 133.065 1.00 57.73 184 SER B CA 1
ATOM 3396 C C . SER B 1 184 ? 160.455 162.265 133.974 1.00 60.44 184 SER B C 1
ATOM 3397 O O . SER B 1 184 ? 160.429 163.179 134.807 1.00 65.47 184 SER B O 1
ATOM 3400 N N . LEU B 1 185 ? 159.482 161.350 133.893 1.00 51.41 185 LEU B N 1
ATOM 3401 C CA . LEU B 1 185 ? 158.337 161.393 134.797 1.00 44.83 185 LEU B CA 1
ATOM 3402 C C . LEU B 1 185 ? 158.705 161.059 136.235 1.00 46.28 185 LEU B C 1
ATOM 3403 O O . LEU B 1 185 ? 157.854 161.201 137.115 1.00 45.24 185 LEU B O 1
ATOM 3408 N N . SER B 1 186 ? 159.933 160.602 136.493 1.00 53.13 186 SER B N 1
ATOM 3409 C CA . SER B 1 186 ? 160.398 160.478 137.864 1.00 51.62 186 SER B CA 1
ATOM 3410 C C . SER B 1 186 ? 160.681 161.827 138.512 1.00 49.32 186 SER B C 1
ATOM 3411 O O . SER B 1 186 ? 160.685 161.906 139.745 1.00 48.59 186 SER B O 1
ATOM 3414 N N . ILE B 1 187 ? 160.916 162.887 137.730 1.00 50.80 187 ILE B N 1
ATOM 3415 C CA . ILE B 1 187 ? 161.363 164.132 138.355 1.00 51.07 187 ILE B CA 1
ATOM 3416 C C . ILE B 1 187 ? 160.220 164.919 138.986 1.00 48.58 187 ILE B C 1
ATOM 3417 O O . ILE B 1 187 ? 160.476 165.812 139.803 1.00 52.03 187 ILE B O 1
ATOM 3422 N N . PHE B 1 188 ? 158.970 164.615 138.641 1.00 47.24 188 PHE B N 1
ATOM 3423 C CA . PHE B 1 188 ? 157.806 165.313 139.183 1.00 42.32 188 PHE B CA 1
ATOM 3424 C C . PHE B 1 188 ? 157.384 164.832 140.578 1.00 42.85 188 PHE B C 1
ATOM 3425 O O . PHE B 1 188 ? 156.930 165.667 141.369 1.00 42.66 188 PHE B O 1
ATOM 3433 N N . PRO B 1 189 ? 157.462 163.532 140.934 1.00 45.80 189 PRO B N 1
ATOM 3434 C CA . PRO B 1 189 ? 157.478 163.211 142.373 1.00 40.77 189 PRO B CA 1
ATOM 3435 C C . PRO B 1 189 ? 158.637 163.853 143.106 1.00 44.18 189 PRO B C 1
ATOM 3436 O O . PRO B 1 189 ? 158.465 164.337 144.232 1.00 49.46 189 PRO B O 1
ATOM 3440 N N . LEU B 1 190 ? 159.813 163.890 142.468 1.00 45.31 190 LEU B N 1
ATOM 3441 C CA . LEU B 1 190 ? 160.999 164.484 143.074 1.00 44.77 190 LEU B CA 1
ATOM 3442 C C . LEU B 1 190 ? 160.837 165.981 143.272 1.00 52.89 190 LEU B C 1
ATOM 3443 O O . LEU B 1 190 ? 161.469 166.558 144.161 1.00 59.89 190 LEU B O 1
ATOM 3448 N N . ALA B 1 191 ? 160.008 166.628 142.453 1.00 48.05 191 ALA B N 1
ATOM 3449 C CA . ALA B 1 191 ? 159.624 168.001 142.745 1.00 50.21 191 ALA B CA 1
ATOM 3450 C C . ALA B 1 191 ? 158.668 168.060 143.928 1.00 54.77 191 ALA B C 1
ATOM 3451 O O . ALA B 1 191 ? 158.852 168.882 144.836 1.00 52.78 191 ALA B O 1
ATOM 3453 N N . ALA B 1 192 ? 157.670 167.164 143.956 1.00 51.84 192 ALA B N 1
ATOM 3454 C CA . ALA B 1 192 ? 156.560 167.291 144.899 1.00 45.75 192 ALA B CA 1
ATOM 3455 C C . ALA B 1 192 ? 156.987 167.025 146.331 1.00 46.72 192 ALA B C 1
ATOM 3456 O O . ALA B 1 192 ? 156.484 167.682 147.248 1.00 56.62 192 ALA B O 1
ATOM 3458 N N . PHE B 1 193 ? 157.914 166.084 146.536 1.00 47.81 193 PHE B N 1
ATOM 3459 C CA . PHE B 1 193 ? 158.499 165.895 147.859 1.00 48.59 193 PHE B CA 1
ATOM 3460 C C . PHE B 1 193 ? 159.221 167.153 148.314 1.00 53.84 193 PHE B C 1
ATOM 3461 O O . PHE B 1 193 ? 159.098 167.556 149.473 1.00 59.86 193 PHE B O 1
ATOM 3469 N N . THR B 1 194 ? 159.889 167.847 147.389 1.00 53.51 194 THR B N 1
ATOM 3470 C CA . THR B 1 194 ? 160.520 169.121 147.705 1.00 56.18 194 THR B CA 1
ATOM 3471 C C . THR B 1 194 ? 159.528 170.280 147.808 1.00 54.21 194 THR B C 1
ATOM 3472 O O . THR B 1 194 ? 159.966 171.432 147.873 1.00 60.68 194 THR B O 1
ATOM 3476 N N . VAL B 1 195 ? 158.220 170.017 147.806 1.00 48.28 195 VAL B N 1
ATOM 3477 C CA . VAL B 1 195 ? 157.243 171.014 148.226 1.00 50.56 195 VAL B CA 1
ATOM 3478 C C . VAL B 1 195 ? 156.804 170.656 149.642 1.00 51.04 195 VAL B C 1
ATOM 3479 O O . VAL B 1 195 ? 156.449 171.533 150.438 1.00 51.96 195 VAL B O 1
ATOM 3483 N N . GLU B 1 196 ? 156.866 169.369 149.983 1.00 60.34 196 GLU B N 1
ATOM 3484 C CA . GLU B 1 196 ? 156.423 168.913 151.295 1.00 59.61 196 GLU B CA 1
ATOM 3485 C C . GLU B 1 196 ? 157.564 168.614 152.259 1.00 57.50 196 GLU B C 1
ATOM 3486 O O . GLU B 1 196 ? 157.380 168.772 153.469 1.00 58.23 196 GLU B O 1
ATOM 3492 N N . LYS B 1 197 ? 158.734 168.178 151.774 1.00 63.77 197 LYS B N 1
ATOM 3493 C CA . LYS B 1 197 ? 159.888 168.085 152.668 1.00 66.26 197 LYS B CA 1
ATOM 3494 C C . LYS B 1 197 ? 160.419 169.471 152.999 1.00 68.74 197 LYS B C 1
ATOM 3495 O O . LYS B 1 197 ? 161.032 169.672 154.053 1.00 69.26 197 LYS B O 1
ATOM 3501 N N . LEU B 1 198 ? 160.192 170.437 152.112 1.00 70.61 198 LEU B N 1
ATOM 3502 C CA . LEU B 1 198 ? 160.267 171.838 152.494 1.00 72.64 198 LEU B CA 1
ATOM 3503 C C . LEU B 1 198 ? 159.099 172.111 153.427 1.00 75.07 198 LEU B C 1
ATOM 3504 O O . LEU B 1 198 ? 157.940 172.059 153.003 1.00 75.35 198 LEU B O 1
ATOM 3509 N N . VAL B 1 199 ? 159.393 172.355 154.707 1.00 79.61 199 VAL B N 1
ATOM 3510 C CA . VAL B 1 199 ? 158.321 172.541 155.675 1.00 79.52 199 VAL B CA 1
ATOM 3511 C C . VAL B 1 199 ? 157.643 173.887 155.441 1.00 83.37 199 VAL B C 1
ATOM 3512 O O . VAL B 1 199 ? 158.188 174.796 154.802 1.00 82.16 199 VAL B O 1
ATOM 3516 N N . LEU B 1 200 ? 156.420 174.005 155.952 1.00 86.08 200 LEU B N 1
ATOM 3517 C CA . LEU B 1 200 ? 155.585 175.153 155.622 1.00 85.11 200 LEU B CA 1
ATOM 3518 C C . LEU B 1 200 ? 155.979 176.414 156.382 1.00 84.09 200 LEU B C 1
ATOM 3519 O O . LEU B 1 200 ? 155.422 177.482 156.111 1.00 83.21 200 LEU B O 1
ATOM 3524 N N . GLN B 1 201 ? 156.910 176.313 157.326 1.00 86.24 201 GLN B N 1
ATOM 3525 C CA . GLN B 1 201 ? 157.557 177.469 157.926 1.00 88.06 201 GLN B CA 1
ATOM 3526 C C . GLN B 1 201 ? 158.840 177.853 157.200 1.00 90.33 201 GLN B C 1
ATOM 3527 O O . GLN B 1 201 ? 159.548 178.758 157.655 1.00 89.99 201 GLN B O 1
ATOM 3533 N N . LYS B 1 202 ? 159.156 177.190 156.089 1.00 93.02 202 LYS B N 1
ATOM 3534 C CA . LYS B 1 202 ? 160.405 177.394 155.359 1.00 91.30 202 LYS B CA 1
ATOM 3535 C C . LYS B 1 202 ? 160.086 177.890 153.950 1.00 92.31 202 LYS B C 1
ATOM 3536 O O . LYS B 1 202 ? 159.971 177.093 153.015 1.00 91.88 202 LYS B O 1
ATOM 3542 N N . TYR B 1 203 ? 159.918 179.208 153.821 1.00 96.60 203 TYR B N 1
ATOM 3543 C CA . TYR B 1 203 ? 159.884 179.973 152.573 1.00 96.25 203 TYR B CA 1
ATOM 3544 C C . TYR B 1 203 ? 158.692 179.655 151.672 1.00 95.34 203 TYR B C 1
ATOM 3545 O O . TYR B 1 203 ? 158.673 180.099 150.517 1.00 94.04 203 TYR B O 1
ATOM 3554 N N . ILE B 1 204 ? 157.691 178.917 152.150 1.00 95.14 204 ILE B N 1
ATOM 3555 C CA . ILE B 1 204 ? 156.493 178.637 151.365 1.00 96.30 204 ILE B CA 1
ATOM 3556 C C . ILE B 1 204 ? 155.266 178.873 152.231 1.00 93.91 204 ILE B C 1
ATOM 3557 O O . ILE B 1 204 ? 155.285 178.606 153.437 1.00 91.18 204 ILE B O 1
ATOM 3562 N N . SER B 1 205 ? 154.199 179.367 151.612 1.00 87.19 205 SER B N 1
ATOM 3563 C CA . SER B 1 205 ? 152.947 179.667 152.290 1.00 86.54 205 SER B CA 1
ATOM 3564 C C . SER B 1 205 ? 151.848 178.730 151.796 1.00 85.44 205 SER B C 1
ATOM 3565 O O . SER B 1 205 ? 152.092 177.784 151.042 1.00 85.04 205 SER B O 1
ATOM 3568 N N . GLU B 1 206 ? 150.620 179.004 152.237 1.00 80.69 206 GLU B N 1
ATOM 3569 C CA . GLU B 1 206 ? 149.525 178.061 152.016 1.00 81.36 206 GLU B CA 1
ATOM 3570 C C . GLU B 1 206 ? 148.975 178.016 150.585 1.00 80.41 206 GLU B C 1
ATOM 3571 O O . GLU B 1 206 ? 148.699 176.898 150.116 1.00 83.16 206 GLU B O 1
ATOM 3577 N N . PRO B 1 207 ? 148.759 179.122 149.845 1.00 76.18 207 PRO B N 1
ATOM 3578 C CA . PRO B 1 207 ? 148.406 178.944 148.425 1.00 75.14 207 PRO B CA 1
ATOM 3579 C C . PRO B 1 207 ? 149.588 178.607 147.533 1.00 76.62 207 PRO B C 1
ATOM 3580 O O . PRO B 1 207 ? 149.374 178.069 146.436 1.00 78.94 207 PRO B O 1
ATOM 3584 N N . VAL B 1 208 ? 150.816 178.900 147.970 1.00 78.58 208 VAL B N 1
ATOM 3585 C CA . VAL B 1 208 ? 151.994 178.672 147.137 1.00 79.21 208 VAL B CA 1
ATOM 3586 C C . VAL B 1 208 ? 152.232 177.182 146.929 1.00 78.70 208 VAL B C 1
ATOM 3587 O O . VAL B 1 208 ? 152.575 176.750 145.824 1.00 84.41 208 VAL B O 1
ATOM 3591 N N . VAL B 1 209 ? 152.033 176.372 147.974 1.00 70.62 209 VAL B N 1
ATOM 3592 C CA . VAL B 1 209 ? 152.259 174.934 147.851 1.00 70.82 209 VAL B CA 1
ATOM 3593 C C . VAL B 1 209 ? 151.213 174.295 146.938 1.00 67.62 209 VAL B C 1
ATOM 3594 O O . VAL B 1 209 ? 151.531 173.395 146.149 1.00 71.20 209 VAL B O 1
ATOM 3598 N N . ILE B 1 210 ? 149.971 174.787 146.982 1.00 61.32 210 ILE B N 1
ATOM 3599 C CA . ILE B 1 210 ? 148.932 174.281 146.090 1.00 64.16 210 ILE B CA 1
ATOM 3600 C C . ILE B 1 210 ? 149.212 174.700 144.650 1.00 63.95 210 ILE B C 1
ATOM 3601 O O . ILE B 1 210 ? 148.989 173.926 143.710 1.00 65.99 210 ILE B O 1
ATOM 3606 N N . PHE B 1 211 ? 149.718 175.924 144.456 1.00 65.05 211 PHE B N 1
ATOM 3607 C CA . PHE B 1 211 ? 150.073 176.382 143.114 1.00 67.11 211 PHE B CA 1
ATOM 3608 C C . PHE B 1 211 ? 151.246 175.591 142.542 1.00 70.03 211 PHE B C 1
ATOM 3609 O O . PHE B 1 211 ? 151.260 175.270 141.347 1.00 70.24 211 PHE B O 1
ATOM 3617 N N . LEU B 1 212 ? 152.232 175.263 143.383 1.00 64.33 212 LEU B N 1
ATOM 3618 C CA . LEU B 1 212 ? 153.332 174.414 142.940 1.00 55.42 212 LEU B CA 1
ATOM 3619 C C . LEU B 1 212 ? 152.848 173.014 142.595 1.00 55.12 21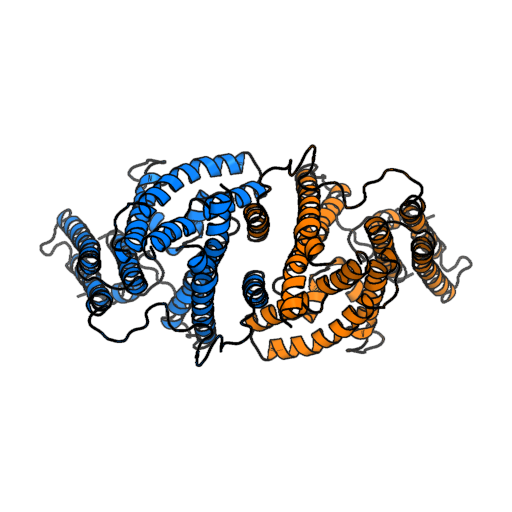2 LEU B C 1
ATOM 3620 O O . LEU B 1 212 ? 153.326 172.419 141.625 1.00 58.98 212 LEU B O 1
ATOM 3625 N N . HIS B 1 213 ? 151.895 172.478 143.371 1.00 54.21 213 HIS B N 1
ATOM 3626 C CA . HIS B 1 213 ? 151.324 171.166 143.065 1.00 53.80 213 HIS B CA 1
ATOM 3627 C C . HIS B 1 213 ? 150.595 171.164 141.724 1.00 55.23 213 HIS B C 1
ATOM 3628 O O . HIS B 1 213 ? 150.778 170.245 140.910 1.00 59.75 213 HIS B O 1
ATOM 3635 N N . ILE B 1 214 ? 149.797 172.206 141.465 1.00 47.93 214 ILE B N 1
ATOM 3636 C CA . ILE B 1 214 ? 149.067 172.317 140.202 1.00 41.40 214 ILE B CA 1
ATOM 3637 C C . ILE B 1 214 ? 150.032 172.466 139.030 1.00 48.65 214 ILE B C 1
ATOM 3638 O O . ILE B 1 214 ? 149.850 171.839 137.978 1.00 57.95 214 ILE B O 1
ATOM 3643 N N . ILE B 1 215 ? 151.101 173.251 139.209 1.00 53.80 215 ILE B N 1
ATOM 3644 C CA . ILE B 1 215 ? 152.064 173.469 138.129 1.00 54.83 215 ILE B CA 1
ATOM 3645 C C . ILE B 1 215 ? 152.852 172.194 137.825 1.00 48.49 215 ILE B C 1
ATOM 3646 O O . ILE B 1 215 ? 153.019 171.819 136.656 1.00 45.01 215 ILE B O 1
ATOM 3651 N N . ILE B 1 216 ? 153.318 171.486 138.860 1.00 41.17 216 ILE B N 1
ATOM 3652 C CA . ILE B 1 216 ? 154.089 170.268 138.612 1.00 40.43 216 ILE B CA 1
ATOM 3653 C C . ILE B 1 216 ? 153.225 169.088 138.206 1.00 41.25 216 ILE B C 1
ATOM 3654 O O . ILE B 1 216 ? 153.770 168.058 137.795 1.00 50.18 216 ILE B O 1
ATOM 3659 N N . THR B 1 217 ? 151.901 169.186 138.320 1.00 49.26 217 THR B N 1
ATOM 3660 C CA . THR B 1 217 ? 151.067 168.206 137.634 1.00 57.03 217 THR B CA 1
ATOM 3661 C C . THR B 1 217 ? 150.759 168.602 136.192 1.00 54.66 217 THR B C 1
ATOM 3662 O O . THR B 1 217 ? 150.696 167.730 135.310 1.00 53.38 217 THR B O 1
ATOM 3666 N N . MET B 1 218 ? 150.593 169.900 135.923 1.00 51.84 218 MET B N 1
ATOM 3667 C CA . MET B 1 218 ? 150.224 170.323 134.577 1.00 47.68 218 MET B CA 1
ATOM 3668 C C . MET B 1 218 ? 151.383 170.180 133.601 1.00 50.68 218 MET B C 1
ATOM 3669 O O . MET B 1 218 ? 151.177 169.767 132.454 1.00 54.12 218 MET B O 1
ATOM 3674 N N . THR B 1 219 ? 152.613 170.494 134.026 1.00 46.95 219 THR B N 1
ATOM 3675 C CA . THR B 1 219 ? 153.737 170.263 133.118 1.00 49.17 219 THR B CA 1
ATOM 3676 C C . THR B 1 219 ? 154.017 168.773 132.957 1.00 49.25 219 THR B C 1
ATOM 3677 O O . THR B 1 219 ? 154.479 168.344 131.891 1.00 52.38 219 THR B O 1
ATOM 3681 N N . GLU B 1 220 ? 153.670 167.976 133.971 1.00 43.32 220 GLU B N 1
ATOM 3682 C CA . GLU B 1 220 ? 153.791 166.527 133.890 1.00 41.37 220 GLU B CA 1
ATOM 3683 C C . GLU B 1 220 ? 152.835 165.950 132.855 1.00 37.71 220 GLU B C 1
ATOM 3684 O O . GLU B 1 220 ? 153.151 164.949 132.209 1.00 39.24 220 GLU B O 1
ATOM 3690 N N . VAL B 1 221 ? 151.647 166.535 132.711 1.00 45.11 221 VAL B N 1
ATOM 3691 C CA . VAL B 1 221 ? 150.764 166.100 131.627 1.00 48.47 221 VAL B CA 1
ATOM 3692 C C . VAL B 1 221 ? 151.251 166.640 130.283 1.00 50.24 221 VAL B C 1
ATOM 3693 O O . VAL B 1 221 ? 151.365 165.891 129.306 1.00 49.86 221 VAL B O 1
ATOM 3697 N N . LEU B 1 222 ? 151.582 167.935 130.216 1.00 49.06 222 LEU B N 1
ATOM 3698 C CA . LEU B 1 222 ? 151.803 168.580 128.922 1.00 46.95 222 LEU B CA 1
ATOM 3699 C C . LEU B 1 222 ? 153.146 168.260 128.272 1.00 53.24 222 LEU B C 1
ATOM 3700 O O . LEU B 1 222 ? 153.289 168.492 127.068 1.00 55.36 222 LEU B O 1
ATOM 3705 N N . TYR B 1 223 ? 154.129 167.749 129.009 1.00 51.12 223 TYR B N 1
ATOM 3706 C CA . TYR B 1 223 ? 155.381 167.432 128.321 1.00 51.70 223 TYR B CA 1
ATOM 3707 C C . TYR B 1 223 ? 155.334 166.152 127.470 1.00 56.45 223 TYR B C 1
ATOM 3708 O O . TYR B 1 223 ? 155.813 166.200 126.326 1.00 62.25 223 TYR B O 1
ATOM 3717 N N . PRO B 1 224 ? 154.800 164.999 127.930 1.00 44.32 224 PRO B N 1
ATOM 3718 C CA . PRO B 1 224 ? 154.733 163.842 127.022 1.00 44.28 224 PRO B CA 1
ATOM 3719 C C . PRO B 1 224 ? 153.752 163.996 125.875 1.00 44.95 224 PRO B C 1
ATOM 3720 O O . PRO B 1 224 ? 153.928 163.319 124.857 1.00 51.62 224 PRO B O 1
ATOM 3724 N N . VAL B 1 225 ? 152.742 164.861 125.994 1.00 42.99 225 VAL B N 1
ATOM 3725 C CA . VAL B 1 225 ? 151.872 165.151 124.856 1.00 49.61 225 VAL B CA 1
ATOM 3726 C C . VAL B 1 225 ? 152.662 165.831 123.747 1.00 49.83 225 VAL B C 1
ATOM 3727 O O . VAL B 1 225 ? 152.546 165.467 122.570 1.00 56.46 225 VAL B O 1
ATOM 3731 N N . TYR B 1 226 ? 153.503 166.805 124.110 1.00 49.54 226 TYR B N 1
ATOM 3732 C CA . TYR B 1 226 ? 154.355 167.464 123.127 1.00 56.57 226 TYR B CA 1
ATOM 3733 C C . TYR B 1 226 ? 155.409 166.513 122.575 1.00 60.94 226 TYR B C 1
ATOM 3734 O O . TYR B 1 226 ? 155.750 166.586 121.388 1.00 58.58 226 TYR B O 1
ATOM 3743 N N . VAL B 1 227 ? 155.931 165.617 123.419 1.00 61.83 227 VAL B N 1
ATOM 3744 C CA . VAL B 1 227 ? 156.918 164.637 122.964 1.00 55.55 227 VAL B CA 1
ATOM 3745 C C . VAL B 1 227 ? 156.302 163.677 121.948 1.00 55.87 227 VAL B C 1
ATOM 3746 O O . VAL B 1 227 ? 156.891 163.402 120.897 1.00 62.45 227 VAL B O 1
ATOM 3750 N N . THR B 1 228 ? 155.089 163.191 122.223 1.00 51.23 228 THR B N 1
ATOM 3751 C CA . THR B 1 228 ? 154.447 162.240 121.321 1.00 54.62 228 THR B CA 1
ATOM 3752 C C . THR B 1 228 ? 153.967 162.912 120.040 1.00 55.91 228 THR B C 1
ATOM 3753 O O . THR B 1 228 ? 154.027 162.311 118.963 1.00 61.15 228 THR B O 1
ATOM 3757 N N . LEU B 1 229 ? 153.478 164.151 120.131 1.00 57.04 229 LEU B N 1
ATOM 3758 C CA . LEU B 1 229 ? 152.964 164.816 118.939 1.00 58.14 229 LEU B CA 1
ATOM 3759 C C . LEU B 1 229 ? 154.083 165.330 118.041 1.00 61.88 229 LEU B C 1
ATOM 3760 O O . LEU B 1 229 ? 153.975 165.252 116.813 1.00 63.56 229 LEU B O 1
ATOM 3765 N N . ARG B 1 230 ? 155.156 165.867 118.627 1.00 72.95 230 ARG B N 1
ATOM 3766 C CA . ARG B 1 230 ? 156.256 166.390 117.822 1.00 74.89 230 ARG B CA 1
ATOM 3767 C C . ARG B 1 230 ? 157.047 165.264 117.169 1.00 76.26 230 ARG B C 1
ATOM 3768 O O . ARG B 1 230 ? 157.325 165.304 115.965 1.00 75.78 230 ARG B O 1
ATOM 3776 N N . CYS B 1 231 ? 157.400 164.241 117.942 1.00 81.78 231 CYS B N 1
ATOM 3777 C CA . CYS B 1 231 ? 158.200 163.127 117.446 1.00 80.66 231 CYS B CA 1
ATOM 3778 C C . CYS B 1 231 ? 157.268 162.062 116.882 1.00 80.90 231 CYS B C 1
ATOM 3779 O O . CYS B 1 231 ? 156.551 161.395 117.634 1.00 79.19 231 CYS B O 1
ATOM 3782 N N . ASP B 1 232 ? 157.274 161.909 115.558 1.00 85.08 232 ASP B N 1
ATOM 3783 C CA . ASP B 1 232 ? 156.473 160.878 114.912 1.00 85.32 232 ASP B CA 1
ATOM 3784 C C . ASP B 1 232 ? 157.043 159.503 115.234 1.00 88.34 232 ASP B C 1
ATOM 3785 O O . ASP B 1 232 ? 158.231 159.246 115.019 1.00 87.85 232 ASP B O 1
ATOM 3790 N N . SER B 1 233 ? 156.197 158.618 115.748 1.00 81.52 233 SER B N 1
ATOM 3791 C CA . SER B 1 233 ? 156.666 157.329 116.238 1.00 81.33 233 SER B CA 1
ATOM 3792 C C . SER B 1 233 ? 155.559 156.299 116.041 1.00 78.48 233 SER B C 1
ATOM 3793 O O . SER B 1 233 ? 154.591 156.538 115.312 1.00 76.48 233 SER B O 1
ATOM 3796 N N . ALA B 1 234 ? 155.700 155.153 116.700 1.00 74.00 234 ALA B N 1
ATOM 3797 C CA . ALA B 1 234 ? 154.770 154.043 116.551 1.00 72.65 234 ALA B CA 1
ATOM 3798 C C . ALA B 1 234 ? 153.555 154.254 117.452 1.00 70.35 234 ALA B C 1
ATOM 3799 O O . ALA B 1 234 ? 153.339 155.331 118.013 1.00 72.30 234 ALA B O 1
ATOM 3801 N N . PHE B 1 235 ? 152.743 153.211 117.601 1.00 61.28 235 PHE B N 1
ATOM 3802 C CA . PHE B 1 235 ? 151.507 153.298 118.366 1.00 60.96 235 PHE B CA 1
ATOM 3803 C C . PHE B 1 235 ? 151.700 152.879 119.821 1.00 63.46 235 PHE B C 1
ATOM 3804 O O . PHE B 1 235 ? 151.326 153.622 120.733 1.00 65.01 235 PHE B O 1
ATOM 3812 N N . LEU B 1 236 ? 152.288 151.702 120.054 1.00 64.09 236 LEU B N 1
ATOM 3813 C CA . LEU B 1 236 ? 152.339 151.161 121.410 1.00 65.17 236 LEU B CA 1
ATOM 3814 C C . LEU B 1 236 ? 153.335 151.893 122.296 1.00 60.95 236 LEU B C 1
ATOM 3815 O O . LEU B 1 236 ? 153.137 151.945 123.513 1.00 60.43 236 LEU B O 1
ATOM 3820 N N . SER B 1 237 ? 154.399 152.459 121.720 1.00 54.16 237 SER B N 1
ATOM 3821 C CA . SER B 1 237 ? 155.330 153.257 122.514 1.00 54.83 237 SER B CA 1
ATOM 3822 C C . SER B 1 237 ? 154.665 154.528 123.030 1.00 58.97 237 SER B C 1
ATOM 3823 O O . SER B 1 237 ? 154.823 154.890 124.205 1.00 62.70 237 SER B O 1
ATOM 3826 N N . GLY B 1 238 ? 153.890 155.195 122.173 1.00 52.28 238 GLY B N 1
ATOM 3827 C CA . GLY B 1 238 ? 153.105 156.328 122.628 1.00 49.52 238 GLY B CA 1
ATOM 3828 C C . GLY B 1 238 ? 152.039 155.932 123.628 1.00 44.35 238 GLY B C 1
ATOM 3829 O O . GLY B 1 238 ? 151.764 156.672 124.574 1.00 46.66 238 GLY B O 1
ATOM 3830 N N . VAL B 1 239 ? 151.435 154.753 123.436 1.00 42.63 239 VAL B N 1
ATOM 3831 C CA . VAL B 1 239 ? 150.390 154.274 124.341 1.00 43.52 239 VAL B CA 1
ATOM 3832 C C . VAL B 1 239 ? 150.956 154.033 125.736 1.00 49.22 239 VAL B C 1
ATOM 3833 O O . VAL B 1 239 ? 150.375 154.469 126.737 1.00 51.18 239 VAL B O 1
ATOM 3837 N N . THR B 1 240 ? 152.124 153.386 125.824 1.00 48.17 240 THR B N 1
ATOM 3838 C CA . THR B 1 240 ? 152.685 153.122 127.146 1.00 46.19 240 THR B CA 1
ATOM 3839 C C . THR B 1 240 ? 153.252 154.384 127.788 1.00 41.54 240 THR B C 1
ATOM 3840 O O . THR B 1 240 ? 153.148 154.533 129.011 1.00 49.82 240 THR B O 1
ATOM 3844 N N . LEU B 1 241 ? 153.793 155.324 126.993 1.00 32.75 241 LEU B N 1
ATOM 3845 C CA . LEU B 1 241 ? 154.239 156.596 127.560 1.00 36.33 241 LEU B CA 1
ATOM 3846 C C . LEU B 1 241 ? 153.069 157.398 128.111 1.00 35.80 241 LEU B C 1
ATOM 3847 O O . LEU B 1 241 ? 153.149 157.938 129.222 1.00 37.84 241 LEU B O 1
ATOM 3852 N N . MET B 1 242 ? 151.960 157.453 127.371 1.00 35.68 242 MET B N 1
ATOM 3853 C CA . MET B 1 242 ? 150.828 158.235 127.840 1.00 32.66 242 MET B CA 1
ATOM 3854 C C . MET B 1 242 ? 150.132 157.561 129.015 1.00 35.64 242 MET B C 1
ATOM 3855 O O . MET B 1 242 ? 149.697 158.246 129.941 1.00 36.42 242 MET B O 1
ATOM 3860 N N . LEU B 1 243 ? 150.069 156.226 129.024 1.00 36.65 243 LEU B N 1
ATOM 3861 C CA . LEU B 1 243 ? 149.508 155.510 130.166 1.00 29.78 243 LEU B CA 1
ATOM 3862 C C . LEU B 1 243 ? 150.339 155.725 131.423 1.00 26.84 243 LEU B C 1
ATOM 3863 O O . LEU B 1 243 ? 149.785 155.925 132.513 1.00 40.68 243 LEU B O 1
ATOM 3868 N N . LEU B 1 244 ? 151.669 155.720 131.284 1.00 27.80 244 LEU B N 1
ATOM 3869 C CA . LEU B 1 244 ? 152.531 156.028 132.419 1.00 25.38 244 LEU B CA 1
ATOM 3870 C C . LEU B 1 244 ? 152.341 157.462 132.885 1.00 36.26 244 LEU B C 1
ATOM 3871 O O . LEU B 1 244 ? 152.363 157.728 134.090 1.00 43.59 244 LEU B O 1
ATOM 3876 N N . THR B 1 245 ? 152.131 158.392 131.947 1.00 30.58 245 THR B N 1
ATOM 3877 C CA . THR B 1 245 ? 151.888 159.788 132.306 1.00 18.85 245 THR B CA 1
ATOM 3878 C C . THR B 1 245 ? 150.603 159.950 133.110 1.00 23.87 245 THR B C 1
ATOM 3879 O O . THR B 1 245 ? 150.584 160.657 134.126 1.00 33.52 245 THR B O 1
ATOM 3883 N N . CYS B 1 246 ? 149.534 159.265 132.695 1.00 26.81 246 CYS B N 1
ATOM 3884 C CA . CYS B 1 246 ? 148.264 159.340 133.418 1.00 19.33 246 CYS B CA 1
ATOM 3885 C C . CYS B 1 246 ? 148.368 158.723 134.810 1.00 15.49 246 CYS B C 1
ATOM 3886 O O . CYS B 1 246 ? 147.864 159.298 135.784 1.00 34.21 246 CYS B O 1
ATOM 3889 N N . ILE B 1 247 ? 149.038 157.570 134.923 1.00 22.96 247 ILE B N 1
ATOM 3890 C CA . ILE B 1 247 ? 149.202 156.911 136.220 1.00 13.87 247 ILE B CA 1
ATOM 3891 C C . ILE B 1 247 ? 150.039 157.769 137.167 1.00 16.63 247 ILE B C 1
ATOM 3892 O O . ILE B 1 247 ? 149.696 157.931 138.349 1.00 20.52 247 ILE B O 1
ATOM 3897 N N . VAL B 1 248 ? 151.124 158.364 136.653 1.00 18.80 248 VAL B N 1
ATOM 3898 C CA . VAL B 1 248 ? 151.983 159.218 137.470 1.00 18.75 248 VAL B CA 1
ATOM 3899 C C . VAL B 1 248 ? 151.239 160.482 137.897 1.00 34.16 248 VAL B C 1
ATOM 3900 O O . VAL B 1 248 ? 151.392 160.945 139.034 1.00 44.59 248 VAL B O 1
ATOM 3904 N N . TRP B 1 249 ? 150.365 161.014 137.031 1.00 31.30 249 TRP B N 1
ATOM 3905 C CA . TRP B 1 249 ? 149.538 162.163 137.404 1.00 25.84 249 TRP B CA 1
ATOM 3906 C C . TRP B 1 249 ? 148.574 161.839 138.544 1.00 32.58 249 TRP B C 1
ATOM 3907 O O . TRP B 1 249 ? 148.424 162.632 139.486 1.00 28.94 249 TRP B O 1
ATOM 3918 N N . LEU B 1 250 ? 147.879 160.695 138.455 1.00 35.52 250 LEU B N 1
ATOM 3919 C CA . LEU B 1 250 ? 146.946 160.314 139.517 1.00 18.86 250 LEU B CA 1
ATOM 3920 C C . LEU B 1 250 ? 147.679 160.068 140.829 1.00 21.10 250 LEU B C 1
ATOM 3921 O O . LEU B 1 250 ? 147.186 160.435 141.906 1.00 31.81 250 LEU B O 1
ATOM 3926 N N . LYS B 1 251 ? 148.874 159.471 140.749 1.00 26.91 251 LYS B N 1
ATOM 3927 C CA . LYS B 1 251 ? 149.714 159.291 141.930 1.00 22.40 251 LYS B CA 1
ATOM 3928 C C . LYS B 1 251 ? 150.131 160.628 142.530 1.00 32.37 251 LYS B C 1
ATOM 3929 O O . LYS B 1 251 ? 150.178 160.780 143.757 1.00 40.68 251 LYS B O 1
ATOM 3935 N N . LEU B 1 252 ? 150.434 161.609 141.675 1.00 29.00 252 LEU B N 1
ATOM 3936 C CA . LEU B 1 252 ? 150.874 162.920 142.142 1.00 25.22 252 LEU B CA 1
ATOM 3937 C C . LEU B 1 252 ? 149.750 163.679 142.830 1.00 35.02 252 LEU B C 1
ATOM 3938 O O . LEU B 1 252 ? 149.974 164.320 143.864 1.00 39.45 252 LEU B O 1
ATOM 3943 N N . VAL B 1 253 ? 148.542 163.631 142.263 1.00 35.14 253 VAL B N 1
ATOM 3944 C CA . VAL B 1 253 ? 147.404 164.320 142.874 1.00 25.38 253 VAL B CA 1
ATOM 3945 C C . VAL B 1 253 ? 147.013 163.652 144.189 1.00 27.00 253 VAL B C 1
ATOM 3946 O O . VAL B 1 253 ? 146.703 164.328 145.176 1.00 25.48 253 VAL B O 1
ATOM 3950 N N . SER B 1 254 ? 147.094 162.320 144.252 1.00 42.77 254 SER B N 1
ATOM 3951 C CA . SER B 1 254 ? 146.808 161.632 145.507 1.00 30.86 254 SER B CA 1
ATOM 3952 C C . SER B 1 254 ? 147.891 161.804 146.565 1.00 32.17 254 SER B C 1
ATOM 3953 O O . SER B 1 254 ? 147.683 161.365 147.699 1.00 36.76 254 SER B O 1
ATOM 3956 N N . TYR B 1 255 ? 149.044 162.380 146.230 1.00 39.21 255 TYR B N 1
ATOM 3957 C CA . TYR B 1 255 ? 150.029 162.742 147.241 1.00 37.86 255 TYR B CA 1
ATOM 3958 C C . TYR B 1 255 ? 149.898 164.183 147.705 1.00 39.24 255 TYR B C 1
ATOM 3959 O O . TYR B 1 255 ? 150.156 164.467 148.881 1.00 39.05 255 TYR B O 1
ATOM 3968 N N . ALA B 1 256 ? 149.484 165.086 146.812 1.00 54.05 256 ALA B N 1
ATOM 3969 C CA . ALA B 1 256 ? 149.453 166.510 147.133 1.00 60.91 256 ALA B CA 1
ATOM 3970 C C . ALA B 1 256 ? 148.469 166.818 148.253 1.00 62.05 256 ALA B C 1
ATOM 3971 O O . ALA B 1 256 ? 148.765 167.625 149.141 1.00 62.69 256 ALA B O 1
ATOM 3973 N N . HIS B 1 257 ? 147.309 166.156 148.256 1.00 62.15 257 HIS B N 1
ATOM 3974 C CA . HIS B 1 257 ? 146.270 166.400 149.257 1.00 61.32 257 HIS B CA 1
ATOM 3975 C C . HIS B 1 257 ? 145.862 165.063 149.861 1.00 55.65 257 HIS B C 1
ATOM 3976 O O . HIS B 1 257 ? 144.876 164.456 149.440 1.00 48.43 257 HIS B O 1
ATOM 3983 N N . THR B 1 258 ? 146.640 164.604 150.851 1.00 62.11 258 THR B N 1
ATOM 3984 C CA . THR B 1 258 ? 146.355 163.336 151.512 1.00 64.44 258 THR B CA 1
ATOM 3985 C C . THR B 1 258 ? 146.674 163.311 153.005 1.00 63.64 258 THR B C 1
ATOM 3986 O O . THR B 1 258 ? 146.570 162.241 153.618 1.00 57.82 258 THR B O 1
ATOM 3990 N N . SER B 1 259 ? 147.075 164.423 153.611 1.00 81.02 259 SER B N 1
ATOM 3991 C CA . SER B 1 259 ? 147.534 164.383 154.994 1.00 82.79 259 SER B CA 1
ATOM 3992 C C . SER B 1 259 ? 147.148 165.684 155.689 1.00 83.22 259 SER B C 1
ATOM 3993 O O . SER B 1 259 ? 146.347 166.472 155.177 1.00 81.07 259 SER B O 1
ATOM 3996 N N . TYR B 1 260 ? 147.722 165.897 156.874 1.00 94.79 260 TYR B N 1
ATOM 3997 C CA . TYR B 1 260 ? 147.420 167.080 157.673 1.00 96.49 260 TYR B CA 1
ATOM 3998 C C . TYR B 1 260 ? 148.232 168.282 157.196 1.00 96.67 260 TYR B C 1
ATOM 3999 O O . TYR B 1 260 ? 147.669 169.292 156.762 1.00 94.37 260 TYR B O 1
ATOM 4008 N N . ASP B 1 261 ? 149.558 168.189 157.272 1.00 98.57 261 ASP B N 1
ATOM 4009 C CA . ASP B 1 261 ? 150.431 169.239 156.747 1.00 97.99 261 ASP B CA 1
ATOM 4010 C C . ASP B 1 261 ? 151.732 168.642 156.218 1.00 97.99 261 ASP B C 1
ATOM 4011 O O . ASP B 1 261 ? 152.484 169.301 155.500 1.00 95.94 261 ASP B O 1
ATOM 4016 N N . TYR B 1 278 ? 165.341 167.014 155.148 1.00 89.62 278 TYR B N 1
ATOM 4017 C CA . TYR B 1 278 ? 165.742 165.939 156.047 1.00 90.99 278 TYR B CA 1
ATOM 4018 C C . TYR B 1 278 ? 164.564 165.478 156.899 1.00 90.96 278 TYR B C 1
ATOM 4019 O O . TYR B 1 278 ? 163.990 166.259 157.657 1.00 91.43 278 TYR B O 1
ATOM 4028 N N . TYR B 1 279 ? 164.210 164.204 156.765 1.00 87.95 279 TYR B N 1
ATOM 4029 C CA . TYR B 1 279 ? 163.088 163.626 157.490 1.00 88.25 279 TYR B CA 1
ATOM 4030 C C . TYR B 1 279 ? 163.388 162.152 157.736 1.00 88.16 279 TYR B C 1
ATOM 4031 O O . TYR B 1 279 ? 164.522 161.694 157.573 1.00 87.98 279 TYR B O 1
ATOM 4040 N N . VAL B 1 280 ? 162.360 161.404 158.130 1.00 88.97 280 VAL B N 1
ATOM 4041 C CA . VAL B 1 280 ? 162.491 159.974 158.387 1.00 88.48 280 VAL B CA 1
ATOM 4042 C C . VAL B 1 280 ? 161.848 159.120 157.305 1.00 86.88 280 VAL B C 1
ATOM 4043 O O . VAL B 1 280 ? 162.091 157.902 157.276 1.00 85.77 280 VAL B O 1
ATOM 4047 N N . SER B 1 281 ? 161.043 159.706 156.419 1.00 75.75 281 SER B N 1
ATOM 4048 C CA . SER B 1 281 ? 160.404 158.984 155.319 1.00 71.88 281 SER B CA 1
ATOM 4049 C C . SER B 1 281 ? 160.703 159.748 154.033 1.00 70.01 281 SER B C 1
ATOM 4050 O O . SER B 1 281 ? 159.905 160.576 153.588 1.00 68.30 281 SER B O 1
ATOM 4053 N N . LEU B 1 282 ? 161.857 159.461 153.435 1.00 65.12 282 LEU B N 1
ATOM 4054 C CA . LEU B 1 282 ? 162.277 160.093 152.194 1.00 61.30 282 LEU B CA 1
ATOM 4055 C C . LEU B 1 282 ? 162.142 159.173 150.990 1.00 59.13 282 LEU B C 1
ATOM 4056 O O . LEU B 1 282 ? 162.240 159.648 149.854 1.00 55.88 282 LEU B O 1
ATOM 4061 N N . LYS B 1 283 ? 161.934 157.875 151.211 1.00 56.09 283 LYS B N 1
ATOM 4062 C CA . LYS B 1 283 ? 161.770 156.903 150.138 1.00 54.38 283 LYS B CA 1
ATOM 4063 C C . LYS B 1 283 ? 160.355 156.338 150.090 1.00 48.10 283 LYS B C 1
ATOM 4064 O O . LYS B 1 283 ? 160.120 155.307 149.453 1.00 45.43 283 LYS B O 1
ATOM 4070 N N . SER B 1 284 ? 159.411 156.987 150.770 1.00 56.54 284 SER B N 1
ATOM 4071 C CA . SER B 1 284 ? 158.018 156.572 150.675 1.00 58.41 284 SER B CA 1
ATOM 4072 C C . SER B 1 284 ? 157.423 156.951 149.327 1.00 55.64 284 SER B C 1
ATOM 4073 O O . SER B 1 284 ? 156.610 156.206 148.771 1.00 63.88 284 SER B O 1
ATOM 4076 N N . LEU B 1 285 ? 157.812 158.109 148.786 1.00 44.79 285 LEU B N 1
ATOM 4077 C CA . LEU B 1 285 ? 157.326 158.510 147.470 1.00 48.28 285 LEU B CA 1
ATOM 4078 C C . LEU B 1 285 ? 157.969 157.691 146.358 1.00 49.69 285 LEU B C 1
ATOM 4079 O O . LEU B 1 285 ? 157.381 157.543 145.281 1.00 54.90 285 LEU B O 1
ATOM 4084 N N . ALA B 1 286 ? 159.166 157.154 146.591 1.00 43.80 286 ALA B N 1
ATOM 4085 C CA . ALA B 1 286 ? 159.807 156.303 145.600 1.00 46.33 286 ALA B CA 1
ATOM 4086 C C . ALA B 1 286 ? 159.290 154.873 145.631 1.00 46.07 286 ALA B C 1
ATOM 4087 O O . ALA B 1 286 ? 159.638 154.089 144.741 1.00 45.51 286 ALA B O 1
ATOM 4089 N N . TYR B 1 287 ? 158.492 154.509 146.635 1.00 47.07 287 TYR B N 1
ATOM 4090 C CA . TYR B 1 287 ? 157.767 153.247 146.621 1.00 49.68 287 TYR B CA 1
ATOM 4091 C C . TYR B 1 287 ? 156.341 153.396 146.123 1.00 48.80 287 TYR B C 1
ATOM 4092 O O . TYR B 1 287 ? 155.833 152.485 145.466 1.00 49.70 287 TYR B O 1
ATOM 4101 N N . PHE B 1 288 ? 155.694 154.527 146.414 1.00 43.49 288 PHE B N 1
ATOM 4102 C CA . PHE B 1 288 ? 154.370 154.819 145.882 1.00 30.75 288 PHE B CA 1
ATOM 4103 C C . PHE B 1 288 ? 154.389 155.019 144.378 1.00 36.65 288 PHE B C 1
ATOM 4104 O O . PHE B 1 288 ? 153.358 154.825 143.727 1.00 41.34 288 PHE B O 1
ATOM 4112 N N . MET B 1 289 ? 155.540 155.400 143.819 1.00 43.45 289 MET B N 1
ATOM 4113 C CA . MET B 1 289 ? 155.664 155.581 142.376 1.00 47.96 289 MET B CA 1
ATOM 4114 C C . MET B 1 289 ? 155.481 154.262 141.629 1.00 48.83 289 MET B C 1
ATOM 4115 O O . MET B 1 289 ? 154.872 154.230 140.553 1.00 49.53 289 MET B O 1
ATOM 4120 N N . VAL B 1 290 ? 155.972 153.158 142.192 1.00 35.88 290 VAL B N 1
ATOM 4121 C CA . VAL B 1 290 ? 155.930 151.885 141.485 1.00 38.16 290 VAL B CA 1
ATOM 4122 C C . VAL B 1 290 ? 155.013 150.980 142.323 1.00 42.47 290 VAL B C 1
ATOM 4123 O O . VAL B 1 290 ? 155.195 149.762 142.413 1.00 47.52 290 VAL B O 1
ATOM 4127 N N . ALA B 1 291 ? 154.014 151.583 142.974 1.00 45.63 291 ALA B N 1
ATOM 4128 C CA . ALA B 1 291 ? 153.008 150.800 143.688 1.00 42.38 291 ALA B CA 1
ATOM 4129 C C . ALA B 1 291 ? 151.668 150.868 142.958 1.00 45.42 291 ALA B C 1
ATOM 4130 O O . ALA B 1 291 ? 151.345 151.890 142.346 1.00 44.34 291 ALA B O 1
ATOM 4132 N N . PRO B 1 292 ? 150.873 149.792 142.989 1.00 35.75 292 PRO B N 1
ATOM 4133 C CA . PRO B 1 292 ? 149.624 149.791 142.217 1.00 26.81 292 PRO B CA 1
ATOM 4134 C C . PRO B 1 292 ? 148.561 150.728 142.747 1.00 33.19 292 PRO B C 1
ATOM 4135 O O . PRO B 1 292 ? 147.720 151.180 141.963 1.00 39.57 292 PRO B O 1
ATOM 4139 N N . THR B 1 293 ? 148.561 151.030 144.041 1.00 46.17 293 THR B N 1
ATOM 4140 C CA . THR B 1 293 ? 147.511 151.869 144.597 1.00 45.79 293 THR B CA 1
ATOM 4141 C C . THR B 1 293 ? 147.719 153.328 144.209 1.00 43.28 293 THR B C 1
ATOM 4142 O O . THR B 1 293 ? 148.805 153.748 143.807 1.00 48.89 293 THR B O 1
ATOM 4146 N N . LEU B 1 294 ? 146.640 154.093 144.305 1.00 33.37 294 LEU B N 1
ATOM 4147 C CA . LEU B 1 294 ? 146.660 155.536 144.124 1.00 32.77 294 LEU B CA 1
ATOM 4148 C C . LEU B 1 294 ? 146.163 156.225 145.388 1.00 35.94 294 LEU B C 1
ATOM 4149 O O . LEU B 1 294 ? 145.338 157.135 145.344 1.00 37.45 294 LEU B O 1
ATOM 4154 N N . CYS B 1 295 ? 146.633 155.761 146.536 1.00 48.60 295 CYS B N 1
ATOM 4155 C CA . CYS B 1 295 ? 146.326 156.376 147.815 1.00 52.88 295 CYS B CA 1
ATOM 4156 C C . CYS B 1 295 ? 147.595 156.366 148.644 1.00 54.31 295 CYS B C 1
ATOM 4157 O O . CYS B 1 295 ? 148.351 155.392 148.611 1.00 53.18 295 CYS B O 1
ATOM 4160 N N . TYR B 1 296 ? 147.840 157.444 149.376 1.00 53.39 296 TYR B N 1
ATOM 4161 C CA . TYR B 1 296 ? 149.112 157.582 150.063 1.00 49.75 296 TYR B CA 1
ATOM 4162 C C . TYR B 1 296 ? 149.031 157.086 151.501 1.00 52.98 296 TYR B C 1
ATOM 4163 O O . TYR B 1 296 ? 147.952 156.938 152.079 1.00 60.93 296 TYR B O 1
ATOM 4172 N N . GLN B 1 297 ? 150.217 156.850 152.070 1.00 64.29 297 GLN B N 1
ATOM 4173 C CA . GLN B 1 297 ? 150.502 156.152 153.319 1.00 68.18 297 GLN B CA 1
ATOM 4174 C C . GLN B 1 297 ? 149.766 154.817 153.374 1.00 72.20 297 GLN B C 1
ATOM 4175 O O . GLN B 1 297 ? 148.820 154.671 154.158 1.00 71.16 297 GLN B O 1
ATOM 4181 N N . PRO B 1 298 ? 150.157 153.819 152.550 1.00 82.02 298 PRO B N 1
ATOM 4182 C CA . PRO B 1 298 ? 149.420 152.548 152.545 1.00 81.08 298 PRO B CA 1
ATOM 4183 C C . PRO B 1 298 ? 149.676 151.717 153.790 1.00 81.47 298 PRO B C 1
ATOM 4184 O O . PRO B 1 298 ? 148.732 151.179 154.381 1.00 78.60 298 PRO B O 1
ATOM 4188 N N . SER B 1 299 ? 150.956 151.616 154.176 1.00 84.67 299 SER B N 1
ATOM 4189 C CA . SER B 1 299 ? 151.443 150.795 155.295 1.00 84.77 299 SER B CA 1
ATOM 4190 C C . SER B 1 299 ? 151.033 149.329 155.157 1.00 83.13 299 SER B C 1
ATOM 4191 O O . SER B 1 299 ? 150.810 148.637 156.153 1.00 83.45 299 SER B O 1
ATOM 4194 N N . TYR B 1 300 ? 150.937 148.853 153.920 1.00 70.41 300 TYR B N 1
ATOM 4195 C CA . TYR B 1 300 ? 150.627 147.475 153.589 1.00 71.49 300 TYR B CA 1
ATOM 4196 C C . TYR B 1 300 ? 151.919 146.659 153.598 1.00 70.42 300 TYR B C 1
ATOM 4197 O O . TYR B 1 300 ? 152.968 147.159 153.182 1.00 70.03 300 TYR B O 1
ATOM 4206 N N . PRO B 1 301 ? 151.876 145.393 154.077 1.00 79.22 301 PRO B N 1
ATOM 4207 C CA . PRO B 1 301 ? 153.105 144.729 154.542 1.00 83.78 301 PRO B CA 1
ATOM 4208 C C . PRO B 1 301 ? 154.047 144.340 153.412 1.00 83.34 301 PRO B C 1
ATOM 4209 O O . PRO B 1 301 ? 153.804 143.382 152.670 1.00 80.03 301 PRO B O 1
ATOM 4213 N N . ARG B 1 302 ? 155.136 145.096 153.283 1.00 70.36 302 ARG B N 1
ATOM 4214 C CA . ARG B 1 302 ? 156.273 144.722 152.456 1.00 69.26 302 ARG B CA 1
ATOM 4215 C C . ARG B 1 302 ? 157.211 143.753 153.167 1.00 70.53 302 ARG B C 1
ATOM 4216 O O . ARG B 1 302 ? 158.063 143.142 152.515 1.00 71.33 302 ARG B O 1
ATOM 4224 N N . SER B 1 303 ? 157.076 143.595 154.484 1.00 75.71 303 SER B N 1
ATOM 4225 C CA . SER B 1 303 ? 157.950 142.716 155.261 1.00 78.18 303 SER B CA 1
ATOM 4226 C C . SER B 1 303 ? 157.411 141.290 155.176 1.00 78.10 303 SER B C 1
ATOM 4227 O O . SER B 1 303 ? 156.828 140.745 156.117 1.00 76.03 303 SER B O 1
ATOM 4230 N N . ALA B 1 304 ? 157.617 140.677 154.013 1.00 85.32 304 ALA B N 1
ATOM 4231 C CA . ALA B 1 304 ? 157.155 139.319 153.760 1.00 87.21 304 ALA B CA 1
ATOM 4232 C C . ALA B 1 304 ? 158.070 138.671 152.735 1.00 87.04 304 ALA B C 1
ATOM 4233 O O . ALA B 1 304 ? 158.782 139.369 152.007 1.00 83.99 304 ALA B O 1
ATOM 4235 N N . CYS B 1 305 ? 158.052 137.345 152.687 1.00 101.91 305 CYS B N 1
ATOM 4236 C CA . CYS B 1 305 ? 158.877 136.618 151.735 1.00 102.14 305 CYS B CA 1
ATOM 4237 C C . CYS B 1 305 ? 158.291 136.764 150.338 1.00 100.22 305 CYS B C 1
ATOM 4238 O O . CYS B 1 305 ? 157.101 136.507 150.129 1.00 97.70 305 CYS B O 1
ATOM 4241 N N . ILE B 1 306 ? 159.120 137.188 149.387 1.00 106.81 306 ILE B N 1
ATOM 4242 C CA . ILE B 1 306 ? 158.682 137.270 147.999 1.00 108.55 306 ILE B CA 1
ATOM 4243 C C . ILE B 1 306 ? 158.602 135.861 147.435 1.00 108.74 306 ILE B C 1
ATOM 4244 O O . ILE B 1 306 ? 159.578 135.104 147.480 1.00 107.67 306 ILE B O 1
ATOM 4249 N N . ARG B 1 307 ? 157.441 135.501 146.904 1.00 116.18 307 ARG B N 1
ATOM 4250 C CA . ARG B 1 307 ? 157.309 134.244 146.185 1.00 116.53 307 ARG B CA 1
ATOM 4251 C C . ARG B 1 307 ? 157.849 134.436 144.775 1.00 116.54 307 ARG B C 1
ATOM 4252 O O . ARG B 1 307 ? 157.228 135.121 143.957 1.00 114.18 307 ARG B O 1
ATOM 4260 N N . LYS B 1 308 ? 159.031 133.870 144.513 1.00 120.40 308 LYS B N 1
ATOM 4261 C CA . LYS B 1 308 ? 159.637 133.976 143.160 1.00 120.03 308 LYS B CA 1
ATOM 4262 C C . LYS B 1 308 ? 158.832 133.077 142.211 1.00 121.74 308 LYS B C 1
ATOM 4263 O O . LYS B 1 308 ? 158.902 133.298 140.982 1.00 122.97 308 LYS B O 1
ATOM 4269 N N . GLY B 1 309 ? 158.105 132.103 142.765 1.00 112.03 309 GLY B N 1
ATOM 4270 C CA . GLY B 1 309 ? 157.237 131.246 141.936 1.00 109.67 309 GLY B CA 1
ATOM 4271 C C . GLY B 1 309 ? 155.915 131.943 141.684 1.00 109.63 309 GLY B C 1
ATOM 4272 O O . GLY B 1 309 ? 155.714 133.031 142.266 1.00 107.79 309 GLY B O 1
ATOM 4273 N N . TRP B 1 310 ? 155.056 131.360 140.841 1.00 102.46 310 TRP B N 1
ATOM 4274 C CA . TRP B 1 310 ? 153.733 131.960 140.518 1.00 99.54 310 TRP B CA 1
ATOM 4275 C C . TRP B 1 310 ? 153.925 133.232 139.684 1.00 100.10 310 TRP B C 1
ATOM 4276 O O . TRP B 1 310 ? 153.417 133.274 138.550 1.00 97.78 310 TRP B O 1
ATOM 4287 N N . VAL B 1 311 ? 154.645 134.222 140.221 1.00 91.65 311 VAL B N 1
ATOM 4288 C CA . VAL B 1 311 ? 154.875 135.506 139.489 1.00 86.83 311 VAL B CA 1
ATOM 4289 C C . VAL B 1 311 ? 155.598 135.187 138.169 1.00 85.96 311 VAL B C 1
ATOM 4290 O O . VAL B 1 311 ? 155.242 135.800 137.139 1.00 87.14 311 VAL B O 1
ATOM 4294 N N . ALA B 1 312 ? 156.564 134.263 138.197 1.00 85.44 312 ALA B N 1
ATOM 4295 C CA . ALA B 1 312 ? 157.246 133.847 136.948 1.00 84.80 312 ALA B CA 1
ATOM 4296 C C . ALA B 1 312 ? 156.213 133.205 136.022 1.00 86.57 312 ALA B C 1
ATOM 4297 O O . ALA B 1 312 ? 156.181 133.549 134.820 1.00 88.56 312 ALA B O 1
ATOM 4299 N N . ARG B 1 313 ? 155.388 132.305 136.566 1.00 83.26 313 ARG B N 1
ATOM 4300 C CA . ARG B 1 313 ? 154.303 131.689 135.761 1.00 81.70 313 ARG B CA 1
ATOM 4301 C C . ARG B 1 313 ? 153.399 132.812 135.237 1.00 78.80 313 ARG B C 1
ATOM 4302 O O . ARG B 1 313 ? 153.019 132.766 134.047 1.00 81.38 313 ARG B O 1
ATOM 4310 N N . GLN B 1 314 ? 153.081 133.787 136.094 1.00 73.09 314 GLN B N 1
ATOM 4311 C CA . GLN B 1 314 ? 152.245 134.903 135.673 1.00 76.11 314 GLN B CA 1
ATOM 4312 C C . GLN B 1 314 ? 152.892 135.706 134.553 1.00 74.18 314 GLN B C 1
ATOM 4313 O O . GLN B 1 314 ? 152.189 136.195 133.665 1.00 73.67 314 GLN B O 1
ATOM 4319 N N . PHE B 1 315 ? 154.220 135.839 134.564 1.00 68.75 315 PHE B N 1
ATOM 4320 C CA . PHE B 1 315 ? 154.901 136.522 133.467 1.00 67.48 315 PHE B CA 1
ATOM 4321 C C . PHE B 1 315 ? 154.822 135.722 132.173 1.00 67.74 315 PHE B C 1
ATOM 4322 O O . PHE B 1 315 ? 154.680 136.306 131.092 1.00 68.54 315 PHE B O 1
ATOM 4330 N N . ALA B 1 316 ? 154.915 134.390 132.266 1.00 71.95 316 ALA B N 1
ATOM 4331 C CA . ALA B 1 316 ? 154.743 133.541 131.086 1.00 74.21 316 ALA B CA 1
ATOM 4332 C C . ALA B 1 316 ? 153.327 133.646 130.525 1.00 75.08 316 ALA B C 1
ATOM 4333 O O . ALA B 1 316 ? 153.137 133.729 129.299 1.00 74.57 316 ALA B O 1
ATOM 4335 N N . LYS B 1 317 ? 152.326 133.659 131.415 1.00 70.70 317 LYS B N 1
ATOM 4336 C CA . LYS B 1 317 ? 150.943 133.895 131.006 1.00 68.69 317 LYS B CA 1
ATOM 4337 C C . LYS B 1 317 ? 150.787 135.263 130.358 1.00 70.45 317 LYS B C 1
ATOM 4338 O O . LYS B 1 317 ? 150.058 135.410 129.372 1.00 66.12 317 LYS B O 1
ATOM 4344 N N . LEU B 1 318 ? 151.494 136.265 130.882 1.00 66.72 318 LEU B N 1
ATOM 4345 C CA . LEU B 1 318 ? 151.414 137.622 130.357 1.00 61.49 318 LEU B CA 1
ATOM 4346 C C . LEU B 1 318 ? 151.967 137.719 128.940 1.00 62.86 318 LEU B C 1
ATOM 4347 O O . LEU B 1 318 ? 151.333 138.323 128.065 1.00 67.55 318 LEU B O 1
ATOM 4352 N N . VAL B 1 319 ? 153.143 137.131 128.689 1.00 64.03 319 VAL B N 1
ATOM 4353 C CA . VAL B 1 319 ? 153.722 137.248 127.349 1.00 62.69 319 VAL B CA 1
ATOM 4354 C C . VAL B 1 319 ? 152.921 136.411 126.352 1.00 64.18 319 VAL B C 1
ATOM 4355 O O . VAL B 1 319 ? 152.682 136.844 125.214 1.00 65.44 319 VAL B O 1
ATOM 4359 N N . ILE B 1 320 ? 152.424 135.238 126.776 1.00 71.42 320 ILE B N 1
ATOM 4360 C CA . ILE B 1 320 ? 151.648 134.426 125.839 1.00 71.48 320 ILE B CA 1
ATOM 4361 C C . ILE B 1 320 ? 150.270 135.043 125.565 1.00 70.70 320 ILE B C 1
ATOM 4362 O O . ILE B 1 320 ? 149.761 134.949 124.441 1.00 72.20 320 ILE B O 1
ATOM 4367 N N . PHE B 1 321 ? 149.687 135.769 126.526 1.00 66.43 321 PHE B N 1
ATOM 4368 C CA . PHE B 1 321 ? 148.403 136.399 126.251 1.00 69.35 321 PHE B CA 1
ATOM 4369 C C . PHE B 1 321 ? 148.562 137.701 125.480 1.00 68.61 321 PHE B C 1
ATOM 4370 O O . PHE B 1 321 ? 147.666 138.069 124.716 1.00 66.96 321 PHE B O 1
ATOM 4378 N N . THR B 1 322 ? 149.696 138.392 125.630 1.00 71.45 322 THR B N 1
ATOM 4379 C CA . THR B 1 322 ? 149.981 139.523 124.753 1.00 68.27 322 THR B CA 1
ATOM 4380 C C . THR B 1 322 ? 150.211 139.064 123.315 1.00 72.98 322 THR B C 1
ATOM 4381 O O . THR B 1 322 ? 149.764 139.724 122.367 1.00 79.41 322 THR B O 1
ATOM 4385 N N . GLY B 1 323 ? 150.887 137.926 123.135 1.00 68.14 323 GLY B N 1
ATOM 4386 C CA . GLY B 1 323 ? 151.026 137.362 121.800 1.00 67.77 323 GLY B CA 1
ATOM 4387 C C . GLY B 1 323 ? 149.701 136.914 121.209 1.00 67.43 323 GLY B C 1
ATOM 4388 O O . GLY B 1 323 ? 149.460 137.070 120.007 1.00 72.23 323 GLY B O 1
ATOM 4389 N N . PHE B 1 324 ? 148.816 136.373 122.050 1.00 63.49 324 PHE B N 1
ATOM 4390 C CA . PHE B 1 324 ? 147.490 135.985 121.581 1.00 69.32 324 PHE B CA 1
ATOM 4391 C C . PHE B 1 324 ? 146.646 137.207 121.220 1.00 71.79 324 PHE B C 1
ATOM 4392 O O . PHE B 1 324 ? 145.863 137.166 120.260 1.00 72.15 324 PHE B O 1
ATOM 4400 N N . MET B 1 325 ? 146.810 138.304 121.972 1.00 72.39 325 MET B N 1
ATOM 4401 C CA . MET B 1 325 ? 146.208 139.588 121.613 1.00 68.37 325 MET B CA 1
ATOM 4402 C C . MET B 1 325 ? 146.676 140.054 120.245 1.00 65.74 325 MET B C 1
ATOM 4403 O O . MET B 1 325 ? 145.869 140.489 119.415 1.00 63.95 325 MET B O 1
ATOM 4408 N N . GLY B 1 326 ? 147.987 139.972 120.005 1.00 69.86 326 GLY B N 1
ATOM 4409 C CA . GLY B 1 326 ? 148.529 140.371 118.716 1.00 72.17 326 GLY B CA 1
ATOM 4410 C C . GLY B 1 326 ? 148.029 139.507 117.575 1.00 70.89 326 GLY B C 1
ATOM 4411 O O . GLY B 1 326 ? 147.796 140.000 116.471 1.00 72.29 326 GLY B O 1
ATOM 4412 N N . PHE B 1 327 ? 147.825 138.215 117.840 1.00 70.75 327 PHE B N 1
ATOM 4413 C CA . PHE B 1 327 ? 147.304 137.317 116.812 1.00 73.34 327 PHE B CA 1
ATOM 4414 C C . PHE B 1 327 ? 145.855 137.658 116.472 1.00 75.92 327 PHE B C 1
ATOM 4415 O O . PHE B 1 327 ? 145.481 137.669 115.290 1.00 79.07 327 PHE B O 1
ATOM 4423 N N . ILE B 1 328 ? 145.026 137.911 117.493 1.00 68.42 328 ILE B N 1
ATOM 4424 C CA . ILE B 1 328 ? 143.623 138.258 117.254 1.00 66.60 328 ILE B CA 1
ATOM 4425 C C . ILE B 1 328 ? 143.519 139.592 116.522 1.00 71.70 328 ILE B C 1
ATOM 4426 O O . ILE B 1 328 ? 142.704 139.748 115.602 1.00 72.74 328 ILE B O 1
ATOM 4431 N N . ILE B 1 329 ? 144.380 140.552 116.883 1.00 72.04 329 ILE B N 1
ATOM 4432 C CA . ILE B 1 329 ? 144.427 141.844 116.197 1.00 68.54 329 ILE B CA 1
ATOM 4433 C C . ILE B 1 329 ? 144.852 141.673 114.742 1.00 70.12 329 ILE B C 1
ATOM 4434 O O . ILE B 1 329 ? 144.240 142.244 113.830 1.00 72.20 329 ILE B O 1
ATOM 4439 N N . GLU B 1 330 ? 145.878 140.851 114.499 1.00 74.85 330 GLU B N 1
ATOM 4440 C CA . GLU B 1 330 ? 146.433 140.713 113.158 1.00 76.45 330 GLU B CA 1
ATOM 4441 C C . GLU B 1 330 ? 145.484 139.984 112.217 1.00 80.13 330 GLU B C 1
ATOM 4442 O O . GLU B 1 330 ? 145.355 140.364 111.048 1.00 83.55 330 GLU B O 1
ATOM 4448 N N . GLN B 1 331 ? 144.811 138.936 112.692 1.00 76.79 331 GLN B N 1
ATOM 4449 C CA . GLN B 1 331 ? 144.026 138.101 111.792 1.00 75.07 331 GLN B CA 1
ATOM 4450 C C . GLN B 1 331 ? 142.525 138.141 112.058 1.00 75.18 331 GLN B C 1
ATOM 4451 O O . GLN B 1 331 ? 141.802 137.283 111.544 1.00 77.25 331 GLN B O 1
ATOM 4457 N N . TYR B 1 332 ? 142.028 139.100 112.839 1.00 71.78 332 TYR B N 1
ATOM 4458 C CA . TYR B 1 332 ? 140.583 139.186 113.014 1.00 70.14 332 TYR B CA 1
ATOM 4459 C C . TYR B 1 332 ? 140.050 140.596 112.784 1.00 70.39 332 TYR B C 1
ATOM 4460 O O . TYR B 1 332 ? 138.904 140.762 112.358 1.00 68.47 332 TYR B O 1
ATOM 4469 N N . ILE B 1 333 ? 140.862 141.614 113.061 1.00 74.75 333 ILE B N 1
ATOM 4470 C CA . ILE B 1 333 ? 140.459 143.003 112.906 1.00 72.56 333 ILE B CA 1
ATOM 4471 C C . ILE B 1 333 ? 141.125 143.653 111.699 1.00 71.28 333 ILE B C 1
ATOM 4472 O O . ILE B 1 333 ? 140.493 144.436 110.986 1.00 71.91 333 ILE B O 1
ATOM 4477 N N . ASN B 1 334 ? 142.406 143.359 111.476 1.00 72.73 334 ASN B N 1
ATOM 4478 C CA . ASN B 1 334 ? 143.128 143.918 110.333 1.00 72.44 334 ASN B CA 1
ATOM 4479 C C . ASN B 1 334 ? 142.575 143.534 108.955 1.00 72.10 334 ASN B C 1
ATOM 4480 O O . ASN B 1 334 ? 142.620 144.398 108.062 1.00 71.75 334 ASN B O 1
ATOM 4485 N N . PRO B 1 335 ? 142.103 142.300 108.680 1.00 84.38 335 PRO B N 1
ATOM 4486 C CA . PRO B 1 335 ? 141.413 142.086 107.392 1.00 87.48 335 PRO B CA 1
ATOM 4487 C C . PRO B 1 335 ? 140.122 142.875 107.223 1.00 85.40 335 PRO B C 1
ATOM 4488 O O . PRO B 1 335 ? 139.714 143.117 106.080 1.00 83.48 335 PRO B O 1
ATOM 4492 N N . ILE B 1 336 ? 139.460 143.264 108.316 1.00 81.45 336 ILE B N 1
ATOM 4493 C CA . ILE B 1 336 ? 138.193 143.986 108.202 1.00 84.08 336 ILE B CA 1
ATOM 4494 C C . ILE B 1 336 ? 138.425 145.402 107.686 1.00 81.34 336 ILE B C 1
ATOM 4495 O O . ILE B 1 336 ? 137.719 145.876 106.788 1.00 80.14 336 ILE B O 1
ATOM 4500 N N . VAL B 1 337 ? 139.423 146.092 108.232 1.00 82.95 337 VAL B N 1
ATOM 4501 C CA . VAL B 1 337 ? 139.763 147.419 107.737 1.00 83.66 337 VAL B CA 1
ATOM 4502 C C . VAL B 1 337 ? 140.542 147.295 106.431 1.00 88.16 337 VAL B C 1
ATOM 4503 O O . VAL B 1 337 ? 141.057 146.232 106.075 1.00 87.23 337 VAL B O 1
ATOM 4507 N N . ARG B 1 338 ? 140.617 148.401 105.700 1.00 95.47 338 ARG B N 1
ATOM 4508 C CA . ARG B 1 338 ? 141.309 148.408 104.419 1.00 93.11 338 ARG B CA 1
ATOM 4509 C C . ARG B 1 338 ? 142.585 149.240 104.489 1.00 93.70 338 ARG B C 1
ATOM 4510 O O . ARG B 1 338 ? 143.662 148.716 104.774 1.00 93.39 338 ARG B O 1
ATOM 4518 N N . ILE B 1 352 ? 124.764 148.928 110.585 1.00 92.99 352 ILE B N 1
ATOM 4519 C CA . ILE B 1 352 ? 123.816 148.247 111.457 1.00 98.27 352 ILE B CA 1
ATOM 4520 C C . ILE B 1 352 ? 124.496 147.057 112.127 1.00 99.58 352 ILE B C 1
ATOM 4521 O O . ILE B 1 352 ? 125.160 147.208 113.150 1.00 98.20 352 ILE B O 1
ATOM 4526 N N . GLU B 1 353 ? 124.327 145.870 111.544 1.00 98.38 353 GLU B N 1
ATOM 4527 C CA . GLU B 1 353 ? 124.976 144.672 112.061 1.00 95.19 353 GLU B CA 1
ATOM 4528 C C . GLU B 1 353 ? 126.434 144.558 111.634 1.00 96.56 353 GLU B C 1
ATOM 4529 O O . GLU B 1 353 ? 127.170 143.755 112.220 1.00 95.91 353 GLU B O 1
ATOM 4535 N N . ARG B 1 354 ? 126.864 145.337 110.636 1.00 91.92 354 ARG B N 1
ATOM 4536 C CA . ARG B 1 354 ? 128.267 145.327 110.234 1.00 90.93 354 ARG B CA 1
ATOM 4537 C C . ARG B 1 354 ? 129.154 145.946 111.302 1.00 90.49 354 ARG B C 1
ATOM 4538 O O . ARG B 1 354 ? 130.319 145.559 111.439 1.00 85.78 354 ARG B O 1
ATOM 4546 N N . VAL B 1 355 ? 128.613 146.891 112.075 1.00 83.01 355 VAL B N 1
ATOM 4547 C CA . VAL B 1 355 ? 129.343 147.459 113.203 1.00 82.04 355 VAL B CA 1
ATOM 4548 C C . VAL B 1 355 ? 129.586 146.401 114.274 1.00 81.43 355 VAL B C 1
ATOM 4549 O O . VAL B 1 355 ? 130.683 146.311 114.835 1.00 74.45 355 VAL B O 1
ATOM 4553 N N . LEU B 1 356 ? 128.580 145.568 114.556 1.00 81.78 356 LEU B N 1
ATOM 4554 C CA . LEU B 1 356 ? 128.762 144.488 115.523 1.00 78.47 356 LEU B CA 1
ATOM 4555 C C . LEU B 1 356 ? 129.665 143.387 114.980 1.00 76.26 356 LEU B C 1
ATOM 4556 O O . LEU B 1 356 ? 130.404 142.761 115.748 1.00 75.26 356 LEU B O 1
ATOM 4561 N N . LYS B 1 357 ? 129.632 143.147 113.666 1.00 80.16 357 LYS B N 1
ATOM 4562 C CA . LYS B 1 357 ? 130.578 142.217 113.054 1.00 79.28 357 LYS B CA 1
ATOM 4563 C C . LYS B 1 357 ? 132.007 142.751 113.107 1.00 81.92 357 LYS B C 1
ATOM 4564 O O . LYS B 1 357 ? 132.960 141.966 113.174 1.00 82.53 357 LYS B O 1
ATOM 4570 N N . LEU B 1 358 ? 132.177 144.074 113.071 1.00 72.79 358 LEU B N 1
ATOM 4571 C CA . LEU B 1 358 ? 133.496 144.669 113.249 1.00 71.83 358 LEU B CA 1
ATOM 4572 C C . LEU B 1 358 ? 133.921 144.657 114.714 1.00 69.93 358 LEU B C 1
ATOM 4573 O O . LEU B 1 358 ? 135.113 144.525 115.010 1.00 66.46 358 LEU B O 1
ATOM 4578 N N . SER B 1 359 ? 132.967 144.784 115.636 1.00 61.27 359 SER B N 1
ATOM 4579 C CA . SER B 1 359 ? 133.253 144.967 117.052 1.00 62.05 359 SER B CA 1
ATOM 4580 C C . SER B 1 359 ? 133.197 143.686 117.872 1.00 61.00 359 SER B C 1
ATOM 4581 O O . SER B 1 359 ? 133.416 143.743 119.085 1.00 58.27 359 SER B O 1
ATOM 4584 N N . VAL B 1 360 ? 132.867 142.544 117.265 1.00 63.26 360 VAL B N 1
ATOM 4585 C CA . VAL B 1 360 ? 132.982 141.269 117.985 1.00 58.20 360 VAL B CA 1
ATOM 4586 C C . VAL B 1 360 ? 134.404 140.881 118.395 1.00 55.94 360 VAL B C 1
ATOM 4587 O O . VAL B 1 360 ? 134.581 140.481 119.556 1.00 54.29 360 VAL B O 1
ATOM 4591 N N . PRO B 1 361 ? 135.471 141.002 117.566 1.00 55.97 361 PRO B N 1
ATOM 4592 C CA . PRO B 1 361 ? 136.778 140.573 118.086 1.00 56.41 361 PRO B CA 1
ATOM 4593 C C . PRO B 1 361 ? 137.416 141.562 119.045 1.00 55.50 361 PRO B C 1
ATOM 4594 O O . PRO B 1 361 ? 138.227 141.143 119.882 1.00 59.55 361 PRO B O 1
ATOM 4598 N N . ASN B 1 362 ? 137.072 142.850 118.976 1.00 47.78 362 ASN B N 1
ATOM 4599 C CA . ASN B 1 362 ? 137.701 143.810 119.871 1.00 48.20 362 ASN B CA 1
ATOM 4600 C C . ASN B 1 362 ? 137.182 143.729 121.295 1.00 53.86 362 ASN B C 1
ATOM 4601 O O . ASN B 1 362 ? 137.886 144.159 122.212 1.00 59.24 362 ASN B O 1
ATOM 4606 N N . LEU B 1 363 ? 135.985 143.184 121.507 1.00 42.72 363 LEU B N 1
ATOM 4607 C CA . LEU B 1 363 ? 135.552 142.897 122.869 1.00 35.01 363 LEU B CA 1
ATOM 4608 C C . LEU B 1 363 ? 136.421 141.818 123.500 1.00 42.77 363 LEU B C 1
ATOM 4609 O O . LEU B 1 363 ? 136.792 141.918 124.676 1.00 53.90 363 LEU B O 1
ATOM 4614 N N . TYR B 1 364 ? 136.781 140.797 122.725 1.00 45.97 364 TYR B N 1
ATOM 4615 C CA . TYR B 1 364 ? 137.718 139.799 123.220 1.00 44.32 364 TYR B CA 1
ATOM 4616 C C . TYR B 1 364 ? 139.117 140.375 123.389 1.00 44.89 364 TYR B C 1
ATOM 4617 O O . TYR B 1 364 ? 139.850 139.964 124.297 1.00 45.34 364 TYR B O 1
ATOM 4626 N N . VAL B 1 365 ? 139.495 141.323 122.529 1.00 42.10 365 VAL B N 1
ATOM 4627 C CA . VAL B 1 365 ? 140.782 142.002 122.666 1.00 42.94 365 VAL B CA 1
ATOM 4628 C C . VAL B 1 365 ? 140.832 142.802 123.969 1.00 52.82 365 VAL B C 1
ATOM 4629 O O . VAL B 1 365 ? 141.835 142.770 124.693 1.00 64.21 365 VAL B O 1
ATOM 4633 N N . TRP B 1 366 ? 139.738 143.488 124.315 1.00 33.11 366 TRP B N 1
ATOM 4634 C CA . TRP B 1 366 ? 139.689 144.216 125.583 1.00 32.39 366 TRP B CA 1
ATOM 4635 C C . TRP B 1 366 ? 139.648 143.273 126.778 1.00 34.41 366 TRP B C 1
ATOM 4636 O O . TRP B 1 366 ? 140.201 143.593 127.837 1.00 39.91 366 TRP B O 1
ATOM 4647 N N . LEU B 1 367 ? 138.968 142.129 126.644 1.00 40.72 367 LEU B N 1
ATOM 4648 C CA . LEU B 1 367 ? 138.958 141.138 127.718 1.00 41.27 367 LEU B CA 1
ATOM 4649 C C . LEU B 1 367 ? 140.358 140.601 127.983 1.00 42.99 367 LEU B C 1
ATOM 4650 O O . LEU B 1 367 ? 140.773 140.451 129.140 1.00 50.46 367 LEU B O 1
ATOM 4655 N N . CYS B 1 368 ? 141.109 140.340 126.914 1.00 49.94 368 CYS B N 1
ATOM 4656 C CA . CYS B 1 368 ? 142.488 139.901 127.065 1.00 49.78 368 CYS B CA 1
ATOM 4657 C C . CYS B 1 368 ? 143.390 141.017 127.585 1.00 47.53 368 CYS B C 1
ATOM 4658 O O . CYS B 1 368 ? 144.346 140.736 128.312 1.00 54.60 368 CYS B O 1
ATOM 4661 N N . MET B 1 369 ? 143.099 142.280 127.244 1.00 36.79 369 MET B N 1
ATOM 4662 C CA . MET B 1 369 ? 143.830 143.402 127.835 1.00 36.62 369 MET B CA 1
ATOM 4663 C C . MET B 1 369 ? 143.605 143.495 129.338 1.00 45.92 369 MET B C 1
ATOM 4664 O O . MET B 1 369 ? 144.548 143.755 130.094 1.00 55.33 369 MET B O 1
ATOM 4669 N N . PHE B 1 370 ? 142.355 143.326 129.784 1.00 28.48 370 PHE B N 1
ATOM 4670 C CA . PHE B 1 370 ? 142.069 143.364 131.216 1.00 23.77 370 PHE B CA 1
ATOM 4671 C C . PHE B 1 370 ? 142.715 142.190 131.934 1.00 38.03 370 PHE B C 1
ATOM 4672 O O . PHE B 1 370 ? 143.189 142.340 133.066 1.00 42.94 370 PHE B O 1
ATOM 4680 N N . TYR B 1 371 ? 142.724 141.011 131.309 1.00 49.43 371 TYR B N 1
ATOM 4681 C CA . TYR B 1 371 ? 143.416 139.887 131.926 1.00 44.42 371 TYR B CA 1
ATOM 4682 C C . TYR B 1 371 ? 144.921 140.110 131.967 1.00 49.99 371 TYR B C 1
ATOM 4683 O O . TYR B 1 371 ? 145.579 139.676 132.917 1.00 60.99 371 TYR B O 1
ATOM 4692 N N . CYS B 1 372 ? 145.474 140.797 130.967 1.00 44.84 372 CYS B N 1
ATOM 4693 C CA . CYS B 1 372 ? 146.910 141.052 130.938 1.00 33.93 372 CYS B CA 1
ATOM 4694 C C . CYS B 1 372 ? 147.322 142.079 131.987 1.00 34.01 372 CYS B C 1
ATOM 4695 O O . CYS B 1 372 ? 148.313 141.889 132.697 1.00 44.91 372 CYS B O 1
ATOM 4698 N N . PHE B 1 373 ? 146.576 143.175 132.106 1.00 25.74 373 PHE B N 1
ATOM 4699 C CA . PHE B 1 373 ? 147.024 144.261 132.972 1.00 30.06 373 PHE B CA 1
ATOM 4700 C C . PHE B 1 373 ? 146.640 144.028 134.428 1.00 34.75 373 PHE B C 1
ATOM 4701 O O . PHE B 1 373 ? 147.502 144.005 135.310 1.00 40.87 373 PHE B O 1
ATOM 4709 N N . PHE B 1 374 ? 145.348 143.856 134.700 1.00 31.47 374 PHE B N 1
ATOM 4710 C CA . PHE B 1 374 ? 144.876 143.936 136.078 1.00 27.58 374 PHE B CA 1
ATOM 4711 C C . PHE B 1 374 ? 145.070 142.638 136.841 1.00 41.45 374 PHE B C 1
ATOM 4712 O O . PHE B 1 374 ? 145.353 142.664 138.043 1.00 43.11 374 PHE B O 1
ATOM 4720 N N . HIS B 1 375 ? 144.905 141.497 136.181 1.00 38.75 375 HIS B N 1
ATOM 4721 C CA . HIS B 1 375 ? 145.146 140.252 136.893 1.00 35.15 375 HIS B CA 1
ATOM 4722 C C . HIS B 1 375 ? 146.596 139.803 136.804 1.00 40.81 375 HIS B C 1
ATOM 4723 O O . HIS B 1 375 ? 147.143 139.303 137.790 1.00 51.24 375 HIS B O 1
ATOM 4730 N N . LEU B 1 376 ? 147.241 139.971 135.650 1.00 34.16 376 LEU B N 1
ATOM 4731 C CA . LEU B 1 376 ? 148.583 139.426 135.485 1.00 33.37 376 LEU B CA 1
ATOM 4732 C C . LEU B 1 376 ? 149.667 140.443 135.833 1.00 45.08 376 LEU B C 1
ATOM 4733 O O . LEU B 1 376 ? 150.451 140.212 136.756 1.00 54.36 376 LEU B O 1
ATOM 4738 N N . TRP B 1 377 ? 149.713 141.569 135.108 1.00 36.56 377 TRP B N 1
ATOM 4739 C CA . TRP B 1 377 ? 150.775 142.559 135.299 1.00 39.64 377 TRP B CA 1
ATOM 4740 C C . TRP B 1 377 ? 150.723 143.208 136.672 1.00 36.43 377 TRP B C 1
ATOM 4741 O O . TRP B 1 377 ? 151.766 143.445 137.288 1.00 47.06 377 TRP B O 1
ATOM 4752 N N . LEU B 1 378 ? 149.528 143.524 137.159 1.00 24.07 378 LEU B N 1
ATOM 4753 C CA . LEU B 1 378 ? 149.444 144.230 138.428 1.00 34.79 378 LEU B CA 1
ATOM 4754 C C . LEU B 1 378 ? 149.760 143.308 139.599 1.00 34.53 378 LEU B C 1
ATOM 4755 O O . LEU B 1 378 ? 150.319 143.757 140.603 1.00 36.38 378 LEU B O 1
ATOM 4760 N N . ASN B 1 379 ? 149.491 142.009 139.461 1.00 43.01 379 ASN B N 1
ATOM 4761 C CA . ASN B 1 379 ? 149.920 141.059 140.482 1.00 43.51 379 ASN B CA 1
ATOM 4762 C C . ASN B 1 379 ? 151.417 140.776 140.415 1.00 45.98 379 ASN B C 1
ATOM 4763 O O . ASN B 1 379 ? 152.042 140.563 141.458 1.00 49.07 379 ASN B O 1
ATOM 4768 N N . ILE B 1 380 ? 152.008 140.789 139.215 1.00 34.56 380 ILE B N 1
ATOM 4769 C CA . ILE B 1 380 ? 153.462 140.683 139.077 1.00 35.78 380 ILE B CA 1
ATOM 4770 C C . ILE B 1 380 ? 154.148 141.881 139.722 1.00 41.27 380 ILE B C 1
ATOM 4771 O O . ILE B 1 380 ? 155.143 141.737 140.445 1.00 49.40 380 ILE B O 1
ATOM 4776 N N . LEU B 1 381 ? 153.613 143.079 139.480 1.00 43.78 381 LEU B N 1
ATOM 4777 C CA . LEU B 1 381 ? 154.144 144.296 140.086 1.00 49.34 381 LEU B CA 1
ATOM 4778 C C . LEU B 1 381 ? 153.965 144.290 141.601 1.00 46.36 381 LEU B C 1
ATOM 4779 O O . LEU B 1 381 ? 154.864 144.704 142.341 1.00 50.20 381 LEU B O 1
ATOM 4784 N N . ALA B 1 382 ? 152.825 143.799 142.085 1.00 38.41 382 ALA B N 1
ATOM 4785 C CA . ALA B 1 382 ? 152.623 143.704 143.520 1.00 43.89 382 ALA B CA 1
ATOM 4786 C C . ALA B 1 382 ? 153.411 142.561 144.149 1.00 54.55 382 ALA B C 1
ATOM 4787 O O . ALA B 1 382 ? 153.527 142.515 145.377 1.00 61.37 382 ALA B O 1
ATOM 4789 N N . GLU B 1 383 ? 153.940 141.636 143.346 1.00 54.23 383 GLU B N 1
ATOM 4790 C CA . GLU B 1 383 ? 154.791 140.572 143.865 1.00 57.49 383 GLU B CA 1
ATOM 4791 C C . GLU B 1 383 ? 156.276 140.918 143.884 1.00 65.27 383 GLU B C 1
ATOM 4792 O O . GLU B 1 383 ? 156.950 140.587 144.866 1.00 74.58 383 GLU B O 1
ATOM 4798 N N . LEU B 1 384 ? 156.803 141.549 142.825 1.00 53.77 384 LEU B N 1
ATOM 4799 C CA . LEU B 1 384 ? 158.235 141.859 142.759 1.00 51.59 384 LEU B CA 1
ATOM 4800 C C . LEU B 1 384 ? 158.658 142.826 143.854 1.00 46.43 384 LEU B C 1
ATOM 4801 O O . LEU B 1 384 ? 159.731 142.678 144.447 1.00 56.57 384 LEU B O 1
ATOM 4806 N N . LEU B 1 385 ? 157.827 143.818 144.141 1.00 47.38 385 LEU B N 1
ATOM 4807 C CA . LEU B 1 385 ? 158.076 144.718 145.254 1.00 60.41 385 LEU B CA 1
ATOM 4808 C C . LEU B 1 385 ? 157.397 144.243 146.530 1.00 60.36 385 LEU B C 1
ATOM 4809 O O . LEU B 1 385 ? 157.424 144.964 147.534 1.00 61.59 385 LEU B O 1
ATOM 4814 N N . CYS B 1 386 ? 156.829 143.031 146.495 1.00 60.25 386 CYS B N 1
ATOM 4815 C CA . CYS B 1 386 ? 156.039 142.365 147.543 1.00 64.92 386 CYS B CA 1
ATOM 4816 C C . CYS B 1 386 ? 155.069 143.326 148.234 1.00 62.97 386 CYS B C 1
ATOM 4817 O O . CYS B 1 386 ? 155.103 143.548 149.444 1.00 64.26 386 CYS B O 1
ATOM 4820 N N . PHE B 1 387 ? 154.208 143.906 147.402 1.00 49.73 387 PHE B N 1
ATOM 4821 C CA . PHE B 1 387 ? 153.121 144.736 147.895 1.00 52.04 387 PHE B CA 1
ATOM 4822 C C . PHE B 1 387 ? 152.070 143.904 148.614 1.00 51.92 387 PHE B C 1
ATOM 4823 O O . PHE B 1 387 ? 151.591 144.301 149.681 1.00 52.44 387 PHE B O 1
ATOM 4831 N N . GLY B 1 388 ? 151.722 142.745 148.062 1.00 56.87 388 GLY B N 1
ATOM 4832 C CA . GLY B 1 388 ? 150.800 141.842 148.720 1.00 60.16 388 GLY B CA 1
ATOM 4833 C C . GLY B 1 388 ? 149.786 141.188 147.803 1.00 60.38 388 GLY B C 1
ATOM 4834 O O . GLY B 1 388 ? 149.048 140.302 148.248 1.00 58.04 388 GLY B O 1
ATOM 4835 N N . ASP B 1 389 ? 149.765 141.612 146.529 1.00 69.60 389 ASP B N 1
ATOM 4836 C CA . ASP B 1 389 ? 148.777 141.198 145.519 1.00 71.90 389 ASP B CA 1
ATOM 4837 C C . ASP B 1 389 ? 147.352 141.451 146.006 1.00 71.92 389 ASP B C 1
ATOM 4838 O O . ASP B 1 389 ? 146.554 140.528 146.179 1.00 69.91 389 ASP B O 1
ATOM 4843 N N . ARG B 1 390 ? 147.035 142.720 146.224 1.00 64.18 390 ARG B N 1
ATOM 4844 C CA . ARG B 1 390 ? 145.799 143.101 146.893 1.00 60.52 390 ARG B CA 1
ATOM 4845 C C . ARG B 1 390 ? 144.643 143.101 145.891 1.00 62.75 390 ARG B C 1
ATOM 4846 O O . ARG B 1 390 ? 144.785 142.696 144.734 1.00 60.15 390 ARG B O 1
ATOM 4854 N N . GLU B 1 391 ? 143.471 143.545 146.342 1.00 67.30 391 GLU B N 1
ATOM 4855 C CA . GLU B 1 391 ? 142.291 143.643 145.493 1.00 60.47 391 GLU B CA 1
ATOM 4856 C C . GLU B 1 391 ? 142.469 144.811 144.535 1.00 59.67 391 GLU B C 1
ATOM 4857 O O . GLU B 1 391 ? 142.418 145.973 144.944 1.00 58.85 391 GLU B O 1
ATOM 4863 N N . PHE B 1 392 ? 142.694 144.502 143.262 1.00 48.55 392 PHE B N 1
ATOM 4864 C CA . PHE B 1 392 ? 142.947 145.511 142.246 1.00 47.88 392 PHE B CA 1
ATOM 4865 C C . PHE B 1 392 ? 141.757 145.717 141.326 1.00 44.75 392 PHE B C 1
ATOM 4866 O O . PHE B 1 392 ? 141.793 146.621 140.484 1.00 37.65 392 PHE B O 1
ATOM 4874 N N . TYR B 1 393 ? 140.725 144.891 141.466 1.00 45.89 393 TYR B N 1
ATOM 4875 C CA . TYR B 1 393 ? 139.420 145.020 140.837 1.00 41.87 393 TYR B CA 1
ATOM 4876 C C . TYR B 1 393 ? 138.493 144.053 141.551 1.00 35.76 393 TYR B C 1
ATOM 4877 O O . TYR B 1 393 ? 138.941 143.163 142.277 1.00 37.83 393 TYR B O 1
ATOM 4886 N N . LYS B 1 394 ? 137.201 144.240 141.344 1.00 40.08 394 LYS B N 1
ATOM 4887 C CA . LYS B 1 394 ? 136.207 143.264 141.758 1.00 40.75 394 LYS B CA 1
ATOM 4888 C C . LYS B 1 394 ? 135.493 142.767 140.505 1.00 44.99 394 LYS B C 1
ATOM 4889 O O . LYS B 1 394 ? 135.911 143.044 139.378 1.00 45.22 394 LYS B O 1
ATOM 4895 N N . ASP B 1 395 ? 134.408 142.025 140.709 1.00 48.54 395 ASP B N 1
ATOM 4896 C CA . ASP B 1 395 ? 133.721 141.324 139.626 1.00 42.84 395 ASP B CA 1
ATOM 4897 C C . ASP B 1 395 ? 132.952 142.318 138.758 1.00 42.92 395 ASP B C 1
ATOM 4898 O O . ASP B 1 395 ? 131.741 142.505 138.884 1.00 49.44 395 ASP B O 1
ATOM 4903 N N . TRP B 1 396 ? 133.682 142.962 137.843 1.00 35.34 396 TRP B N 1
ATOM 4904 C CA . TRP B 1 396 ? 133.069 143.873 136.884 1.00 30.84 396 TRP B CA 1
ATOM 4905 C C . TRP B 1 396 ? 132.361 143.154 135.752 1.00 33.20 396 TRP B C 1
ATOM 4906 O O . TRP B 1 396 ? 131.561 143.781 135.056 1.00 24.97 396 TRP B O 1
ATOM 4917 N N . TRP B 1 397 ? 132.682 141.880 135.512 1.00 43.74 397 TRP B N 1
ATOM 4918 C CA . TRP B 1 397 ? 132.105 141.170 134.376 1.00 36.10 397 TRP B CA 1
ATOM 4919 C C . TRP B 1 397 ? 130.625 140.910 134.586 1.00 46.12 397 TRP B C 1
ATOM 4920 O O . TRP B 1 397 ? 129.864 140.859 133.614 1.00 46.99 397 TRP B O 1
ATOM 4931 N N . ASN B 1 398 ? 130.202 140.744 135.834 1.00 51.09 398 ASN B N 1
ATOM 4932 C CA . ASN B 1 398 ? 128.781 140.764 136.170 1.00 43.51 398 ASN B CA 1
ATOM 4933 C C . ASN B 1 398 ? 128.385 142.132 136.725 1.00 40.57 398 ASN B C 1
ATOM 4934 O O . ASN B 1 398 ? 127.935 142.277 137.859 1.00 42.41 398 ASN B O 1
ATOM 4939 N N . ALA B 1 399 ? 128.548 143.151 135.887 1.00 38.57 399 ALA B N 1
ATOM 4940 C CA . ALA B 1 399 ? 128.117 144.499 136.230 1.00 35.92 399 ALA B CA 1
ATOM 4941 C C . ALA B 1 399 ? 126.623 144.618 135.993 1.00 38.25 399 ALA B C 1
ATOM 4942 O O . ALA B 1 399 ? 126.148 144.379 134.879 1.00 42.06 399 ALA B O 1
ATOM 4944 N N . LYS B 1 400 ? 125.882 144.986 137.040 1.00 46.83 400 LYS B N 1
ATOM 4945 C CA . LYS B 1 400 ? 124.458 145.242 136.871 1.00 44.19 400 LYS B CA 1
ATOM 4946 C C . LYS B 1 400 ? 124.219 146.496 136.038 1.00 45.19 400 LYS B C 1
ATOM 4947 O O . LYS B 1 400 ? 123.239 146.568 135.289 1.00 42.09 400 LYS B O 1
ATOM 4953 N N . SER B 1 401 ? 125.110 147.478 136.145 1.00 47.16 401 SER B N 1
ATOM 4954 C CA . SER B 1 401 ? 125.062 148.693 135.352 1.00 48.11 401 SER B CA 1
ATOM 4955 C C . SER B 1 401 ? 126.486 149.091 135.002 1.00 42.32 401 SER B C 1
ATOM 4956 O O . SER B 1 401 ? 127.451 148.568 135.564 1.00 39.95 401 SER B O 1
ATOM 4959 N N . VAL B 1 402 ? 126.622 150.022 134.055 1.00 45.73 402 VAL B N 1
ATOM 4960 C CA . VAL B 1 402 ? 127.941 150.584 133.788 1.00 45.67 402 VAL B CA 1
ATOM 4961 C C . VAL B 1 402 ? 128.383 151.467 134.952 1.00 48.81 402 VAL B C 1
ATOM 4962 O O . VAL B 1 402 ? 129.578 151.505 135.281 1.00 57.92 402 VAL B O 1
ATOM 4966 N N . GLY B 1 403 ? 127.440 152.112 135.640 1.00 36.32 403 GLY B N 1
ATOM 4967 C CA . GLY B 1 403 ? 127.775 152.813 136.867 1.00 39.38 403 GLY B CA 1
ATOM 4968 C C . GLY B 1 403 ? 128.258 151.894 137.970 1.00 47.73 403 GLY B C 1
ATOM 4969 O O . GLY B 1 403 ? 129.011 152.321 138.849 1.00 49.38 403 GLY B O 1
ATOM 4970 N N . ASP B 1 404 ? 127.831 150.629 137.950 1.00 47.38 404 ASP B N 1
ATOM 4971 C CA . ASP B 1 404 ? 128.445 149.621 138.804 1.00 39.19 404 ASP B CA 1
ATOM 4972 C C . ASP B 1 404 ? 129.753 149.093 138.232 1.00 41.16 404 ASP B C 1
ATOM 4973 O O . ASP B 1 404 ? 130.619 148.682 139.003 1.00 47.20 404 ASP B O 1
ATOM 4978 N N . TYR B 1 405 ? 129.903 149.094 136.904 1.00 33.10 405 TYR B N 1
ATOM 4979 C CA . TYR B 1 405 ? 131.147 148.660 136.271 1.00 25.60 405 TYR B CA 1
ATOM 4980 C C . TYR B 1 405 ? 132.303 149.582 136.620 1.00 31.25 405 TYR B C 1
ATOM 4981 O O . TYR B 1 405 ? 133.431 149.121 136.811 1.00 34.96 405 TYR B O 1
ATOM 4990 N N . TRP B 1 406 ? 132.045 150.883 136.712 1.00 35.11 406 TRP B N 1
ATOM 4991 C CA . TRP B 1 406 ? 133.119 151.840 136.933 1.00 37.29 406 TRP B CA 1
ATOM 4992 C C . TRP B 1 406 ? 133.663 151.825 138.355 1.00 42.17 406 TRP B C 1
ATOM 4993 O O . TRP B 1 406 ? 134.753 152.358 138.584 1.00 44.85 406 TRP B O 1
ATOM 5004 N N . ARG B 1 407 ? 132.955 151.224 139.310 1.00 39.59 407 ARG B N 1
ATOM 5005 C CA . ARG B 1 407 ? 133.414 151.195 140.689 1.00 40.37 407 ARG B CA 1
ATOM 5006 C C . ARG B 1 407 ? 134.114 149.900 141.077 1.00 38.67 407 ARG B C 1
ATOM 5007 O O . ARG B 1 407 ? 134.597 149.795 142.209 1.00 44.81 407 ARG B O 1
ATOM 5015 N N . MET B 1 408 ? 134.200 148.920 140.178 1.00 37.28 408 MET B N 1
ATOM 5016 C CA . MET B 1 408 ? 134.898 147.680 140.479 1.00 38.29 408 MET B CA 1
ATOM 5017 C C . MET B 1 408 ? 135.808 147.207 139.360 1.00 38.85 408 MET B C 1
ATOM 5018 O O . MET B 1 408 ? 136.428 146.148 139.496 1.00 45.08 408 MET B O 1
ATOM 5023 N N . TRP B 1 409 ? 135.894 147.935 138.254 1.00 34.84 409 TRP B N 1
ATOM 5024 C CA . TRP B 1 409 ? 136.882 147.592 137.244 1.00 33.39 409 TRP B CA 1
ATOM 5025 C C . TRP B 1 409 ? 138.282 147.988 137.677 1.00 36.90 409 TRP B C 1
ATOM 5026 O O . TRP B 1 409 ? 139.260 147.390 137.222 1.00 26.63 409 TRP B O 1
ATOM 5037 N N . ASN B 1 410 ? 138.395 148.973 138.565 1.00 41.19 410 ASN B N 1
ATOM 5038 C CA . ASN B 1 410 ? 139.683 149.552 138.931 1.00 33.85 410 ASN B CA 1
ATOM 5039 C C . ASN B 1 410 ? 139.614 149.926 140.405 1.00 40.41 410 ASN B C 1
ATOM 5040 O O . ASN B 1 410 ? 139.165 151.021 140.745 1.00 28.92 410 ASN B O 1
ATOM 5045 N N . MET B 1 411 ? 140.058 149.034 141.269 1.00 47.28 411 MET B N 1
ATOM 5046 C CA . MET B 1 411 ? 140.138 149.365 142.686 1.00 42.64 411 MET B CA 1
ATOM 5047 C C . MET B 1 411 ? 141.264 150.349 143.031 1.00 47.37 411 MET B C 1
ATOM 5048 O O . MET B 1 411 ? 141.132 151.057 144.037 1.00 50.65 411 MET B O 1
ATOM 5053 N N . PRO B 1 412 ? 142.397 150.409 142.303 1.00 45.11 412 PRO B N 1
ATOM 5054 C CA . PRO B 1 412 ? 143.255 151.598 142.456 1.00 38.81 412 PRO B CA 1
ATOM 5055 C C . PRO B 1 412 ? 142.586 152.920 142.097 1.00 37.15 412 PRO B C 1
ATOM 5056 O O . PRO B 1 412 ? 142.710 153.881 142.866 1.00 37.39 412 PRO B O 1
ATOM 5060 N N . VAL B 1 413 ? 141.890 153.006 140.957 1.00 28.35 413 VAL B N 1
ATOM 5061 C CA . VAL B 1 413 ? 141.286 154.276 140.559 1.00 24.59 413 VAL B CA 1
ATOM 5062 C C . VAL B 1 413 ? 140.092 154.612 141.446 1.00 38.11 413 VAL B C 1
ATOM 5063 O O . VAL B 1 413 ? 139.866 155.786 141.764 1.00 47.56 413 VAL B O 1
ATOM 5067 N N . HIS B 1 414 ? 139.346 153.601 141.912 1.00 32.12 414 HIS B N 1
ATOM 5068 C CA . HIS B 1 414 ? 138.184 153.859 142.764 1.00 34.54 414 HIS B CA 1
ATOM 5069 C C . HIS B 1 414 ? 138.583 154.467 144.104 1.00 36.19 414 HIS B C 1
ATOM 5070 O O . HIS B 1 414 ? 137.903 155.363 144.611 1.00 44.12 414 HIS B O 1
ATOM 5077 N N . LYS B 1 415 ? 139.691 154.014 144.684 1.00 41.57 415 LYS B N 1
ATOM 5078 C CA . LYS B 1 415 ? 140.185 154.664 145.890 1.00 41.93 415 LYS B CA 1
ATOM 5079 C C . LYS B 1 415 ? 140.808 156.024 145.596 1.00 41.83 415 LYS B C 1
ATOM 5080 O O . LYS B 1 415 ? 140.920 156.851 146.507 1.00 46.65 415 LYS B O 1
ATOM 5086 N N . TRP B 1 416 ? 141.224 156.272 144.351 1.00 36.77 416 TRP B N 1
ATOM 5087 C CA . TRP B 1 416 ? 141.550 157.628 143.929 1.00 36.48 416 TRP B CA 1
ATOM 5088 C C . TRP B 1 416 ? 140.293 158.463 143.725 1.00 43.12 416 TRP B C 1
ATOM 5089 O O . TRP B 1 416 ? 140.367 159.692 143.777 1.00 62.57 416 TRP B O 1
ATOM 5100 N N . MET B 1 417 ? 139.142 157.826 143.512 1.00 27.51 417 MET B N 1
ATOM 5101 C CA . MET B 1 417 ? 137.875 158.537 143.411 1.00 34.75 417 MET B CA 1
ATOM 5102 C C . MET B 1 417 ? 137.207 158.763 144.760 1.00 38.40 417 MET B C 1
ATOM 5103 O O . MET B 1 417 ? 136.384 159.674 144.875 1.00 39.79 417 MET B O 1
ATOM 5108 N N . VAL B 1 418 ? 137.513 157.942 145.768 1.00 46.81 418 VAL B N 1
ATOM 5109 C CA . VAL B 1 418 ? 136.844 158.059 147.061 1.00 52.73 418 VAL B CA 1
ATOM 5110 C C . VAL B 1 418 ? 137.295 159.325 147.782 1.00 56.98 418 VAL B C 1
ATOM 5111 O O . VAL B 1 418 ? 136.480 160.032 148.390 1.00 60.10 418 VAL B O 1
ATOM 5115 N N . ARG B 1 419 ? 138.583 159.665 147.680 1.00 48.90 419 ARG B N 1
ATOM 5116 C CA . ARG B 1 419 ? 139.048 160.952 148.191 1.00 54.13 419 ARG B CA 1
ATOM 5117 C C . ARG B 1 419 ? 138.474 162.116 147.391 1.00 60.30 419 ARG B C 1
ATOM 5118 O O . ARG B 1 419 ? 138.370 163.235 147.908 1.00 55.55 419 ARG B O 1
ATOM 5126 N N . HIS B 1 420 ? 138.137 161.876 146.125 1.00 57.37 420 HIS B N 1
ATOM 5127 C CA . HIS B 1 420 ? 137.526 162.853 145.239 1.00 50.75 420 HIS B CA 1
ATOM 5128 C C . HIS B 1 420 ? 136.026 162.997 145.456 1.00 57.99 420 HIS B C 1
ATOM 5129 O O . HIS B 1 420 ? 135.440 163.980 144.994 1.00 66.57 420 HIS B O 1
ATOM 5136 N N . ILE B 1 421 ? 135.393 162.052 146.152 1.00 62.24 421 ILE B N 1
ATOM 5137 C CA . ILE B 1 421 ? 133.954 162.061 146.389 1.00 65.39 421 ILE B CA 1
ATOM 5138 C C . ILE B 1 421 ? 133.633 162.239 147.869 1.00 68.42 421 ILE B C 1
ATOM 5139 O O . ILE B 1 421 ? 132.897 163.153 148.251 1.00 72.33 421 ILE B O 1
ATOM 5144 N N . TYR B 1 422 ? 134.205 161.396 148.721 1.00 79.87 422 TYR B N 1
ATOM 5145 C CA . TYR B 1 422 ? 133.841 161.331 150.130 1.00 82.40 422 TYR B CA 1
ATOM 5146 C C . TYR B 1 422 ? 134.611 162.399 150.913 1.00 81.41 422 TYR B C 1
ATOM 5147 O O . TYR B 1 422 ? 135.153 163.336 150.323 1.00 78.74 422 TYR B O 1
ATOM 5156 N N . PHE B 1 423 ? 134.657 162.256 152.257 1.00 91.82 423 PHE B N 1
ATOM 5157 C CA . PHE B 1 423 ? 135.034 163.218 153.303 1.00 94.08 423 PHE B CA 1
ATOM 5158 C C . PHE B 1 423 ? 136.207 164.167 153.019 1.00 93.87 423 PHE B C 1
ATOM 5159 O O . PHE B 1 423 ? 136.151 165.312 153.489 1.00 94.54 423 PHE B O 1
ATOM 5167 N N . PRO B 1 424 ? 137.292 163.771 152.326 1.00 88.70 424 PRO B N 1
ATOM 5168 C CA . PRO B 1 424 ? 138.225 164.806 151.844 1.00 90.99 424 PRO B CA 1
ATOM 5169 C C . PRO B 1 424 ? 137.606 165.794 150.865 1.00 89.89 424 PRO B C 1
ATOM 5170 O O . PRO B 1 424 ? 137.985 166.971 150.875 1.00 90.08 424 PRO B O 1
ATOM 5174 N N . CYS B 1 425 ? 136.662 165.364 150.027 1.00 84.34 425 CYS B N 1
ATOM 5175 C CA . CYS B 1 425 ? 136.018 166.260 149.072 1.00 86.53 425 CYS B CA 1
ATOM 5176 C C . CYS B 1 425 ? 134.505 166.326 149.251 1.00 85.74 425 CYS B C 1
ATOM 5177 O O . CYS B 1 425 ? 133.791 166.625 148.288 1.00 82.94 425 CYS B O 1
ATOM 5180 N N . LEU B 1 426 ? 133.994 166.053 150.453 1.00 90.70 426 LEU B N 1
ATOM 5181 C CA . LEU B 1 426 ? 132.572 166.201 150.744 1.00 91.13 426 LEU B CA 1
ATOM 5182 C C . LEU B 1 426 ? 132.207 167.614 151.176 1.00 88.74 426 LEU B C 1
ATOM 5183 O O . LEU B 1 426 ? 131.047 167.864 151.515 1.00 87.33 426 LEU B O 1
ATOM 5188 N N . ARG B 1 427 ? 133.166 168.541 151.168 1.00 95.14 427 ARG B N 1
ATOM 5189 C CA . ARG B 1 427 ? 132.907 169.908 151.600 1.00 97.03 427 ARG B CA 1
ATOM 5190 C C . ARG B 1 427 ? 132.080 170.705 150.596 1.00 97.96 427 ARG B C 1
ATOM 5191 O O . ARG B 1 427 ? 131.559 171.766 150.953 1.00 99.08 427 ARG B O 1
ATOM 5199 N N . SER B 1 428 ? 131.946 170.229 149.359 1.00 99.76 428 SER B N 1
ATOM 5200 C CA . SER B 1 428 ? 131.180 170.943 148.347 1.00 100.26 428 SER B CA 1
ATOM 5201 C C . SER B 1 428 ? 129.725 170.508 148.269 1.00 100.14 428 SER B C 1
ATOM 5202 O O . SER B 1 428 ? 128.876 171.323 147.889 1.00 100.66 428 SER B O 1
ATOM 5205 N N . LYS B 1 429 ? 129.438 169.244 148.603 1.00 90.16 429 LYS B N 1
ATOM 5206 C CA . LYS B 1 429 ? 128.085 168.689 148.750 1.00 91.93 429 LYS B CA 1
ATOM 5207 C C . LYS B 1 429 ? 127.269 168.790 147.457 1.00 91.67 429 LYS B C 1
ATOM 5208 O O . LYS B 1 429 ? 126.220 169.434 147.402 1.00 89.96 429 LYS B O 1
ATOM 5214 N N . ILE B 1 430 ? 127.766 168.137 146.411 1.00 86.51 430 ILE B N 1
ATOM 5215 C CA . ILE B 1 430 ? 127.015 168.046 145.159 1.00 85.14 430 ILE B CA 1
ATOM 5216 C C . ILE B 1 430 ? 126.988 166.590 144.699 1.00 83.31 430 ILE B C 1
ATOM 5217 O O . ILE B 1 430 ? 128.026 165.914 144.695 1.00 81.91 430 ILE B O 1
ATOM 5222 N N . PRO B 1 431 ? 125.811 166.038 144.382 1.00 84.26 431 PRO B N 1
ATOM 5223 C CA . PRO B 1 431 ? 125.739 164.608 144.047 1.00 82.84 431 PRO B CA 1
ATOM 5224 C C . PRO B 1 431 ? 126.158 164.267 142.626 1.00 80.00 431 PRO B C 1
ATOM 5225 O O . PRO B 1 431 ? 126.812 163.244 142.405 1.00 79.05 431 PRO B O 1
ATOM 5229 N N . LYS B 1 432 ? 125.799 165.106 141.656 1.00 77.50 432 LYS B N 1
ATOM 5230 C CA . LYS B 1 432 ? 125.891 164.701 140.256 1.00 76.15 432 LYS B CA 1
ATOM 5231 C C . LYS B 1 432 ? 127.252 165.016 139.643 1.00 78.46 432 LYS B C 1
ATOM 5232 O O . LYS B 1 432 ? 127.887 164.133 139.061 1.00 77.76 432 LYS B O 1
ATOM 5238 N N . THR B 1 433 ? 127.704 166.269 139.746 1.00 81.93 433 THR B N 1
ATOM 5239 C CA . THR B 1 433 ? 128.967 166.647 139.115 1.00 74.71 433 THR B CA 1
ATOM 5240 C C . THR B 1 433 ? 130.163 166.006 139.806 1.00 72.70 433 THR B C 1
ATOM 5241 O O . THR B 1 433 ? 131.125 165.619 139.136 1.00 74.22 433 THR B O 1
ATOM 5245 N N . LEU B 1 434 ? 130.106 165.846 141.129 1.00 74.29 434 LEU B N 1
ATOM 5246 C CA . LEU B 1 434 ? 131.223 165.292 141.887 1.00 72.22 434 LEU B CA 1
ATOM 5247 C C . LEU B 1 434 ? 131.408 163.793 141.686 1.00 69.49 434 LEU B C 1
ATOM 5248 O O . LEU B 1 434 ? 132.411 163.249 142.155 1.00 68.56 434 LEU B O 1
ATOM 5253 N N . ALA B 1 435 ? 130.478 163.114 141.019 1.00 65.83 435 ALA B N 1
ATOM 5254 C CA . ALA B 1 435 ? 130.589 161.672 140.854 1.00 63.48 435 ALA B CA 1
ATOM 5255 C C . ALA B 1 435 ? 130.459 161.244 139.399 1.00 62.91 435 ALA B C 1
ATOM 5256 O O . ALA B 1 435 ? 131.040 160.234 138.995 1.00 58.13 435 ALA B O 1
ATOM 5258 N N . ILE B 1 436 ? 129.695 161.995 138.606 1.00 69.34 436 ILE B N 1
ATOM 5259 C CA . ILE B 1 436 ? 129.338 161.561 137.265 1.00 66.39 436 ILE B CA 1
ATOM 5260 C C . ILE B 1 436 ? 129.986 162.413 136.172 1.00 63.90 436 ILE B C 1
ATOM 5261 O O . ILE B 1 436 ? 130.284 161.884 135.094 1.00 69.18 436 ILE B O 1
ATOM 5266 N N . ILE B 1 437 ? 130.212 163.705 136.399 1.00 61.97 437 ILE B N 1
ATOM 5267 C CA . ILE B 1 437 ? 130.772 164.536 135.336 1.00 61.18 437 ILE B CA 1
ATOM 5268 C C . ILE B 1 437 ? 132.265 164.782 135.524 1.00 64.59 437 ILE B C 1
ATOM 5269 O O . ILE B 1 437 ? 133.073 164.371 134.686 1.00 68.16 437 ILE B O 1
ATOM 5274 N N . ILE B 1 438 ? 132.649 165.454 136.612 1.00 50.02 438 ILE B N 1
ATOM 5275 C CA . ILE B 1 438 ? 134.049 165.844 136.776 1.00 48.05 438 ILE B CA 1
ATOM 5276 C C . ILE B 1 438 ? 134.909 164.736 137.372 1.00 46.48 438 ILE B C 1
ATOM 5277 O O . ILE B 1 438 ? 136.141 164.807 137.280 1.00 50.95 438 ILE B O 1
ATOM 5282 N N . ALA B 1 439 ? 134.303 163.716 137.982 1.00 42.44 439 ALA B N 1
ATOM 5283 C CA . ALA B 1 439 ? 135.053 162.516 138.320 1.00 40.45 439 ALA B CA 1
ATOM 5284 C C . ALA B 1 439 ? 135.200 161.604 137.120 1.00 42.02 439 ALA B C 1
ATOM 5285 O O . ALA B 1 439 ? 136.015 160.679 137.152 1.00 37.47 439 ALA B O 1
ATOM 5287 N N . PHE B 1 440 ? 134.428 161.847 136.065 1.00 41.01 440 PHE B N 1
ATOM 5288 C CA . PHE B 1 440 ? 134.587 161.138 134.809 1.00 31.16 440 PHE B CA 1
ATOM 5289 C C . PHE B 1 440 ? 135.234 161.980 133.725 1.00 30.95 440 PHE B C 1
ATOM 5290 O O . PHE B 1 440 ? 135.675 161.421 132.720 1.00 40.79 440 PHE B O 1
ATOM 5298 N N . LEU B 1 441 ? 135.295 163.304 133.895 1.00 37.15 441 LEU B N 1
ATOM 5299 C CA . LEU B 1 441 ? 136.096 164.128 132.992 1.00 39.59 441 LEU B CA 1
ATOM 5300 C C . LEU B 1 441 ? 137.571 163.797 133.129 1.00 35.64 441 LEU B C 1
ATOM 5301 O O . LEU B 1 441 ? 138.324 163.871 132.153 1.00 40.59 441 LEU B O 1
ATOM 5306 N N . VAL B 1 442 ? 137.991 163.426 134.341 1.00 32.77 442 VAL B N 1
ATOM 5307 C CA . VAL B 1 442 ? 139.342 162.929 134.573 1.00 25.57 442 VAL B CA 1
ATOM 5308 C C . VAL B 1 442 ? 139.593 161.676 133.745 1.00 37.60 442 VAL B C 1
ATOM 5309 O O . VAL B 1 442 ? 140.572 161.594 132.997 1.00 44.12 442 VAL B O 1
ATOM 5313 N N . SER B 1 443 ? 138.679 160.706 133.823 1.00 36.69 443 SER B N 1
ATOM 5314 C CA . SER B 1 443 ? 138.849 159.462 133.081 1.00 29.92 443 SER B CA 1
ATOM 5315 C C . SER B 1 443 ? 138.745 159.680 131.575 1.00 30.63 443 SER B C 1
ATOM 5316 O O . SER B 1 443 ? 139.455 159.027 130.812 1.00 23.46 443 SER B O 1
ATOM 5319 N N . ALA B 1 444 ? 137.922 160.631 131.134 1.00 36.32 444 ALA B N 1
ATOM 5320 C CA . ALA B 1 444 ? 137.828 160.923 129.707 1.00 31.80 444 ALA B CA 1
ATOM 5321 C C . ALA B 1 444 ? 139.090 161.599 129.186 1.00 36.86 444 ALA B C 1
ATOM 5322 O O . ALA B 1 444 ? 139.549 161.288 128.082 1.00 50.08 444 ALA B O 1
ATOM 5324 N N . VAL B 1 445 ? 139.660 162.528 129.961 1.00 31.65 445 VAL B N 1
ATOM 5325 C CA . VAL B 1 445 ? 140.896 163.196 129.558 1.00 25.61 445 VAL B CA 1
ATOM 5326 C C . VAL B 1 445 ? 142.043 162.198 129.501 1.00 32.85 445 VAL B C 1
ATOM 5327 O O . VAL B 1 445 ? 142.805 162.161 128.528 1.00 40.14 445 VAL B O 1
ATOM 5331 N N . PHE B 1 446 ? 142.148 161.333 130.502 1.00 39.06 446 PHE B N 1
ATOM 5332 C CA . PHE B 1 446 ? 143.216 160.348 130.496 1.00 41.49 446 PHE B CA 1
ATOM 5333 C C . PHE B 1 446 ? 142.864 159.068 129.740 1.00 34.27 446 PHE B C 1
ATOM 5334 O O . PHE B 1 446 ? 143.634 158.106 129.797 1.00 31.90 446 PHE B O 1
ATOM 5342 N N . HIS B 1 447 ? 141.725 159.027 129.044 1.00 36.36 447 HIS B N 1
ATOM 5343 C CA . HIS B 1 447 ? 141.511 158.094 127.939 1.00 34.27 447 HIS B CA 1
ATOM 5344 C C . HIS B 1 447 ? 141.886 158.707 126.594 1.00 36.37 447 HIS B C 1
ATOM 5345 O O . HIS B 1 447 ? 142.507 158.041 125.755 1.00 40.63 447 HIS B O 1
ATOM 5352 N N . GLU B 1 448 ? 141.496 159.966 126.377 1.00 36.39 448 GLU B N 1
ATOM 5353 C CA . GLU B 1 448 ? 141.809 160.674 125.139 1.00 31.82 448 GLU B CA 1
ATOM 5354 C C . GLU B 1 448 ? 143.306 160.897 124.981 1.00 34.90 448 GLU B C 1
ATOM 5355 O O . GLU B 1 448 ? 143.825 160.887 123.861 1.00 38.36 448 GLU B O 1
ATOM 5361 N N . LEU B 1 449 ? 144.016 161.109 126.089 1.00 38.38 449 LEU B N 1
ATOM 5362 C CA . LEU B 1 449 ? 145.466 161.219 126.012 1.00 31.40 449 LEU B CA 1
ATOM 5363 C C . LEU B 1 449 ? 146.111 159.873 125.716 1.00 37.07 449 LEU B C 1
ATOM 5364 O O . LEU B 1 449 ? 147.176 159.823 125.097 1.00 46.25 449 LEU B O 1
ATOM 5369 N N . CYS B 1 450 ? 145.477 158.777 126.125 1.00 37.22 450 CYS B N 1
ATOM 5370 C CA . CYS B 1 450 ? 146.061 157.460 125.926 1.00 31.88 450 CYS B CA 1
ATOM 5371 C C . CYS B 1 450 ? 145.788 156.880 124.549 1.00 37.70 450 CYS B C 1
ATOM 5372 O O . CYS B 1 450 ? 146.591 156.073 124.071 1.00 38.98 450 CYS B O 1
ATOM 5375 N N . ILE B 1 451 ? 144.688 157.251 123.896 1.00 44.73 451 ILE B N 1
ATOM 5376 C CA . ILE B 1 451 ? 144.351 156.587 122.639 1.00 39.93 451 ILE B CA 1
ATOM 5377 C C . ILE B 1 451 ? 144.560 157.505 121.436 1.00 36.29 451 ILE B C 1
ATOM 5378 O O . ILE B 1 451 ? 144.911 157.040 120.347 1.00 48.62 451 ILE B O 1
ATOM 5383 N N . ALA B 1 452 ? 144.392 158.812 121.615 1.00 34.73 452 ALA B N 1
ATOM 5384 C CA . ALA B 1 452 ? 144.409 159.689 120.448 1.00 45.72 452 ALA B CA 1
ATOM 5385 C C . ALA B 1 452 ? 145.769 160.308 120.173 1.00 46.62 452 ALA B C 1
ATOM 5386 O O . ALA B 1 452 ? 146.132 160.494 119.007 1.00 55.48 452 ALA B O 1
ATOM 5388 N N . VAL B 1 453 ? 146.496 160.687 121.226 1.00 41.81 453 VAL B N 1
ATOM 5389 C CA . VAL B 1 453 ? 147.873 161.164 121.048 1.00 48.75 453 VAL B CA 1
ATOM 5390 C C . VAL B 1 453 ? 148.804 160.146 120.394 1.00 48.97 453 VAL B C 1
ATOM 5391 O O . VAL B 1 453 ? 149.602 160.553 119.536 1.00 49.42 453 VAL B O 1
ATOM 5395 N N . PRO B 1 454 ? 148.795 158.839 120.733 1.00 45.00 454 PRO B N 1
ATOM 5396 C CA . PRO B 1 454 ? 149.658 157.915 119.970 1.00 46.87 454 PRO B CA 1
ATOM 5397 C C . PRO B 1 454 ? 149.257 157.727 118.515 1.00 48.88 454 PRO B C 1
ATOM 5398 O O . PRO B 1 454 ? 150.123 157.414 117.690 1.00 54.84 454 PRO B O 1
ATOM 5402 N N . CYS B 1 455 ? 147.985 157.905 118.167 1.00 54.68 455 CYS B N 1
ATOM 5403 C CA . CYS B 1 455 ? 147.575 157.816 116.772 1.00 53.88 455 CYS B CA 1
ATOM 5404 C C . CYS B 1 455 ? 147.849 159.090 115.988 1.00 53.06 455 CYS B C 1
ATOM 5405 O O . CYS B 1 455 ? 147.670 159.084 114.765 1.00 57.48 455 CYS B O 1
ATOM 5408 N N . ARG B 1 456 ? 148.253 160.167 116.672 1.00 48.70 456 ARG B N 1
ATOM 5409 C CA . ARG B 1 456 ? 148.642 161.452 116.080 1.00 54.59 456 ARG B CA 1
ATOM 5410 C C . ARG B 1 456 ? 147.524 162.087 115.259 1.00 54.64 456 ARG B C 1
ATOM 5411 O O . ARG B 1 456 ? 147.784 162.760 114.259 1.00 55.06 456 ARG B O 1
ATOM 5419 N N . LEU B 1 457 ? 146.272 161.878 115.662 1.00 60.65 457 LEU B N 1
ATOM 5420 C CA . LEU B 1 457 ? 145.167 162.672 115.145 1.00 62.53 457 LEU B CA 1
ATOM 5421 C C . LEU B 1 457 ? 144.187 162.933 116.277 1.00 58.52 457 LEU B C 1
ATOM 5422 O O . LEU B 1 457 ? 143.917 162.051 117.096 1.00 53.26 457 LEU B O 1
ATOM 5427 N N . PHE B 1 458 ? 143.677 164.157 116.332 1.00 57.38 458 PHE B N 1
ATOM 5428 C CA . PHE B 1 458 ? 142.823 164.607 117.425 1.00 61.64 458 PHE B CA 1
ATOM 5429 C C . PHE B 1 458 ? 141.410 164.782 116.879 1.00 64.89 458 PHE B C 1
ATOM 5430 O O . PHE B 1 458 ? 141.018 165.874 116.465 1.00 63.70 458 PHE B O 1
ATOM 5438 N N . LYS B 1 459 ? 140.647 163.692 116.877 1.00 58.02 459 LYS B N 1
ATOM 5439 C CA . LYS B 1 459 ? 139.234 163.731 116.535 1.00 56.39 459 LYS B CA 1
ATOM 5440 C C . LYS B 1 459 ? 138.340 163.684 117.764 1.00 55.17 459 LYS B C 1
ATOM 5441 O O . LYS B 1 459 ? 137.113 163.659 117.615 1.00 56.35 459 LYS B O 1
ATOM 5447 N N . LEU B 1 460 ? 138.938 163.643 118.962 1.00 48.05 460 LEU B N 1
ATOM 5448 C CA . LEU B 1 460 ? 138.255 163.723 120.262 1.00 51.49 460 LEU B CA 1
ATOM 5449 C C . LEU B 1 460 ? 137.271 162.574 120.475 1.00 50.47 460 LEU B C 1
ATOM 5450 O O . LEU B 1 460 ? 136.311 162.706 121.236 1.00 43.28 460 LEU B O 1
ATOM 5455 N N . TRP B 1 461 ? 137.519 161.431 119.828 1.00 53.11 461 TRP B N 1
ATOM 5456 C CA . TRP B 1 461 ? 136.563 160.329 119.839 1.00 50.95 461 TRP B CA 1
ATOM 5457 C C . TRP B 1 461 ? 136.574 159.559 121.153 1.00 57.17 461 TRP B C 1
ATOM 5458 O O . TRP B 1 461 ? 135.523 159.105 121.605 1.00 63.14 461 TRP B O 1
ATOM 5469 N N . ALA B 1 462 ? 137.743 159.374 121.771 1.00 48.19 462 ALA B N 1
ATOM 5470 C CA . ALA B 1 462 ? 137.786 158.675 123.053 1.00 48.92 462 ALA B CA 1
ATOM 5471 C C . ALA B 1 462 ? 137.229 159.545 124.175 1.00 52.29 462 ALA B C 1
ATOM 5472 O O . ALA B 1 462 ? 136.544 159.045 125.078 1.00 55.75 462 ALA B O 1
ATOM 5474 N N . PHE B 1 463 ? 137.504 160.851 124.116 1.00 54.20 463 PHE B N 1
ATOM 5475 C CA . PHE B 1 463 ? 136.953 161.796 125.082 1.00 50.88 463 PHE B CA 1
ATOM 5476 C C . PHE B 1 463 ? 135.434 161.852 124.993 1.00 51.55 463 PHE B C 1
ATOM 5477 O O . PHE B 1 463 ? 134.740 161.732 126.010 1.00 57.08 463 PHE B O 1
ATOM 5485 N N . LEU B 1 464 ? 134.893 162.009 123.778 1.00 49.58 464 LEU B N 1
ATOM 5486 C CA . LEU B 1 464 ? 133.442 162.027 123.637 1.00 54.66 464 LEU B CA 1
ATOM 5487 C C . LEU B 1 464 ? 132.840 160.649 123.850 1.00 51.83 464 LEU B C 1
ATOM 5488 O O .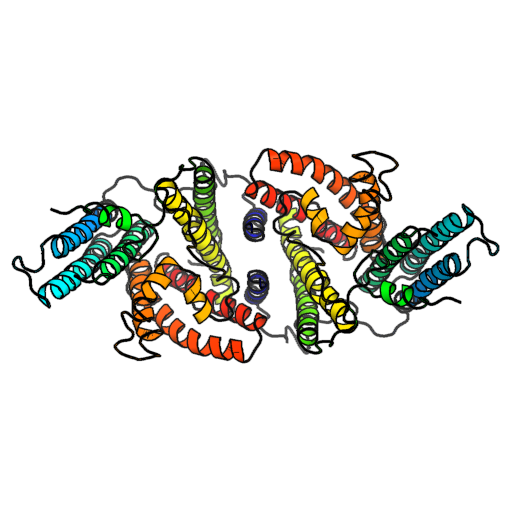 LEU B 1 464 ? 131.673 160.560 124.227 1.00 56.69 464 LEU B O 1
ATOM 5493 N N . GLY B 1 465 ? 133.611 159.583 123.637 1.00 45.77 465 GLY B N 1
ATOM 5494 C CA . GLY B 1 465 ? 133.120 158.250 123.935 1.00 49.64 465 GLY B CA 1
ATOM 5495 C C . GLY B 1 465 ? 132.909 158.028 125.418 1.00 50.38 465 GLY B C 1
ATOM 5496 O O . GLY B 1 465 ? 131.866 157.520 125.831 1.00 54.61 465 GLY B O 1
ATOM 5497 N N . ILE B 1 466 ? 133.871 158.447 126.241 1.00 44.95 466 ILE B N 1
ATOM 5498 C CA . ILE B 1 466 ? 133.689 158.361 127.689 1.00 46.81 466 ILE B CA 1
ATOM 5499 C C . ILE B 1 466 ? 132.625 159.354 128.161 1.00 45.20 466 ILE B C 1
ATOM 5500 O O . ILE B 1 466 ? 131.816 159.047 129.046 1.00 46.66 466 ILE B O 1
ATOM 5505 N N . MET B 1 467 ? 132.564 160.536 127.545 1.00 53.38 467 MET B N 1
ATOM 5506 C CA . MET B 1 467 ? 131.592 161.528 127.986 1.00 57.70 467 MET B CA 1
ATOM 5507 C C . MET B 1 467 ? 130.163 161.194 127.562 1.00 62.18 467 MET B C 1
ATOM 5508 O O . MET B 1 467 ? 129.223 161.641 128.224 1.00 62.79 467 MET B O 1
ATOM 5513 N N . PHE B 1 468 ? 129.975 160.438 126.477 1.00 59.89 468 PHE B N 1
ATOM 5514 C CA . PHE B 1 468 ? 128.677 159.883 126.110 1.00 54.18 468 PHE B CA 1
ATOM 5515 C C . PHE B 1 468 ? 128.421 158.566 126.828 1.00 49.01 468 PHE B C 1
ATOM 5516 O O . PHE B 1 468 ? 127.270 158.128 126.938 1.00 54.50 468 PHE B O 1
ATOM 5524 N N . GLN B 1 469 ? 129.473 157.952 127.351 1.00 46.59 469 GLN B N 1
ATOM 5525 C CA . GLN B 1 469 ? 129.360 156.780 128.197 1.00 58.76 469 GLN B CA 1
ATOM 5526 C C . GLN B 1 469 ? 128.963 157.185 129.612 1.00 57.70 469 GLN B C 1
ATOM 5527 O O . GLN B 1 469 ? 128.610 156.328 130.429 1.00 57.73 469 GLN B O 1
ATOM 5533 N N . VAL B 1 470 ? 129.065 158.484 129.906 1.00 53.77 470 VAL B N 1
ATOM 5534 C CA . VAL B 1 470 ? 128.589 159.013 131.189 1.00 50.36 470 VAL B CA 1
ATOM 5535 C C . VAL B 1 470 ? 127.066 158.957 131.356 1.00 57.40 470 VAL B C 1
ATOM 5536 O O . VAL B 1 470 ? 126.609 158.474 132.405 1.00 61.87 470 VAL B O 1
ATOM 5540 N N . PRO B 1 471 ? 126.225 159.416 130.394 1.00 56.99 471 PRO B N 1
ATOM 5541 C CA . PRO B 1 471 ? 124.766 159.254 130.595 1.00 57.30 471 PRO B CA 1
ATOM 5542 C C . PRO B 1 471 ? 124.279 157.813 130.559 1.00 59.37 471 PRO B C 1
ATOM 5543 O O . PRO B 1 471 ? 123.128 157.553 130.948 1.00 65.70 471 PRO B O 1
ATOM 5547 N N . LEU B 1 472 ? 125.110 156.876 130.099 1.00 51.99 472 LEU B N 1
ATOM 5548 C CA . LEU B 1 472 ? 124.790 155.463 130.206 1.00 51.40 472 LEU B CA 1
ATOM 5549 C C . LEU B 1 472 ? 124.659 155.011 131.653 1.00 51.05 472 LEU B C 1
ATOM 5550 O O . LEU B 1 472 ? 123.906 154.076 131.913 1.00 60.64 472 LEU B O 1
ATOM 5555 N N . VAL B 1 473 ? 125.352 155.666 132.590 1.00 45.92 473 VAL B N 1
ATOM 5556 C CA . VAL B 1 473 ? 125.187 155.368 134.013 1.00 50.67 473 VAL B CA 1
ATOM 5557 C C . VAL B 1 473 ? 123.760 155.663 134.458 1.00 53.93 473 VAL B C 1
ATOM 5558 O O . VAL B 1 473 ? 123.102 154.829 135.097 1.00 60.28 473 VAL B O 1
ATOM 5562 N N . PHE B 1 474 ? 123.249 156.838 134.081 1.00 60.58 474 PHE B N 1
ATOM 5563 C CA . PHE B 1 474 ? 121.896 157.237 134.455 1.00 65.66 474 PHE B CA 1
ATOM 5564 C C . PHE B 1 474 ? 120.834 156.410 133.746 1.00 61.43 474 PHE B C 1
ATOM 5565 O O . PHE B 1 474 ? 119.770 156.152 134.321 1.00 58.49 474 PHE B O 1
ATOM 5573 N N . ILE B 1 475 ? 121.085 156.009 132.499 1.00 57.03 475 ILE B N 1
ATOM 5574 C CA . ILE B 1 475 ? 120.129 155.147 131.809 1.00 57.34 475 ILE B CA 1
ATOM 5575 C C . ILE B 1 475 ? 120.127 153.746 132.422 1.00 56.94 475 ILE B C 1
ATOM 5576 O O . ILE B 1 475 ? 119.066 153.199 132.746 1.00 60.74 475 ILE B O 1
ATOM 5581 N N . THR B 1 476 ? 121.313 153.169 132.648 1.00 56.00 476 THR B N 1
ATOM 5582 C CA . THR B 1 476 ? 121.414 151.773 133.055 1.00 56.62 476 THR B CA 1
ATOM 5583 C C . THR B 1 476 ? 121.069 151.539 134.516 1.00 54.24 476 THR B C 1
ATOM 5584 O O . THR B 1 476 ? 120.671 150.425 134.855 1.00 58.18 476 THR B O 1
ATOM 5588 N N . ASN B 1 477 ? 121.228 152.531 135.401 1.00 57.90 477 ASN B N 1
ATOM 5589 C CA . ASN B 1 477 ? 120.770 152.322 136.774 1.00 61.16 477 ASN B CA 1
ATOM 5590 C C . ASN B 1 477 ? 119.253 152.188 136.833 1.00 66.27 477 ASN B C 1
ATOM 5591 O O . ASN B 1 477 ? 118.726 151.285 137.498 1.00 67.04 477 ASN B O 1
ATOM 5596 N N . TYR B 1 478 ? 118.537 153.043 136.100 1.00 71.01 478 TYR B N 1
ATOM 5597 C CA . TYR B 1 478 ? 117.087 152.915 136.037 1.00 69.69 478 TYR B CA 1
ATOM 5598 C C . TYR B 1 478 ? 116.666 151.686 135.245 1.00 67.34 478 TYR B C 1
ATOM 5599 O O . TYR B 1 478 ? 115.659 151.059 135.581 1.00 71.45 478 TYR B O 1
ATOM 5608 N N . LEU B 1 479 ? 117.425 151.308 134.213 1.00 54.39 479 LEU B N 1
ATOM 5609 C CA . LEU B 1 479 ? 117.064 150.121 133.446 1.00 53.16 479 LEU B CA 1
ATOM 5610 C C . LEU B 1 479 ? 117.374 148.840 134.210 1.00 55.72 479 LEU B C 1
ATOM 5611 O O . LEU B 1 479 ? 116.748 147.806 133.959 1.00 57.36 479 LEU B O 1
ATOM 5616 N N . GLN B 1 480 ? 118.325 148.886 135.142 1.00 59.11 480 GLN B N 1
ATOM 5617 C CA . GLN B 1 480 ? 118.562 147.758 136.033 1.00 59.65 480 GLN B CA 1
ATOM 5618 C C . GLN B 1 480 ? 117.523 147.699 137.147 1.00 60.01 480 GLN B C 1
ATOM 5619 O O . GLN B 1 480 ? 117.138 146.609 137.586 1.00 59.98 480 GLN B O 1
ATOM 5625 N N . GLU B 1 481 ? 117.043 148.856 137.607 1.00 71.30 481 GLU B N 1
ATOM 5626 C CA . GLU B 1 481 ? 115.915 148.846 138.534 1.00 74.10 481 GLU B CA 1
ATOM 5627 C C . GLU B 1 481 ? 114.632 148.370 137.857 1.00 73.86 481 GLU B C 1
ATOM 5628 O O . GLU B 1 481 ? 113.788 147.737 138.502 1.00 73.03 481 GLU B O 1
ATOM 5634 N N . ARG B 1 482 ? 114.477 148.657 136.565 1.00 66.80 482 ARG B N 1
ATOM 5635 C CA . ARG B 1 482 ? 113.284 148.276 135.816 1.00 60.63 482 ARG B CA 1
ATOM 5636 C C . ARG B 1 482 ? 113.317 146.803 135.419 1.00 61.14 482 ARG B C 1
ATOM 5637 O O . ARG B 1 482 ? 112.457 146.019 135.833 1.00 63.79 482 ARG B O 1
ATOM 5645 N N . PHE B 1 483 ? 114.304 146.412 134.617 1.00 62.14 483 PHE B N 1
ATOM 5646 C CA . PHE B 1 483 ? 114.450 145.039 134.160 1.00 61.45 483 PHE B CA 1
ATOM 5647 C C . PHE B 1 483 ? 115.246 144.236 135.188 1.00 62.09 483 PHE B C 1
ATOM 5648 O O . PHE B 1 483 ? 115.441 144.663 136.327 1.00 64.96 483 PHE B O 1
ATOM 5656 N N . GLY B 1 484 ? 115.696 143.044 134.801 1.00 53.72 484 GLY B N 1
ATOM 5657 C CA . GLY B 1 484 ? 116.397 142.166 135.711 1.00 55.41 484 GLY B CA 1
ATOM 5658 C C . GLY B 1 484 ? 117.900 142.385 135.721 1.00 55.81 484 GLY B C 1
ATOM 5659 O O . GLY B 1 484 ? 118.454 143.199 134.985 1.00 50.91 484 GLY B O 1
ATOM 5660 N N . SER B 1 485 ? 118.567 141.628 136.597 1.00 63.22 485 SER B N 1
ATOM 5661 C CA . SER B 1 485 ? 120.024 141.618 136.631 1.00 60.56 485 SER B CA 1
ATOM 5662 C C . SER B 1 485 ? 120.614 140.836 135.470 1.00 56.97 485 SER B C 1
ATOM 5663 O O . SER B 1 485 ? 121.793 141.018 135.151 1.00 58.35 485 SER B O 1
ATOM 5666 N N . THR B 1 486 ? 119.829 139.963 134.843 1.00 63.66 486 THR B N 1
ATOM 5667 C CA . THR B 1 486 ? 120.285 139.306 133.627 1.00 63.39 486 THR B CA 1
ATOM 5668 C C . THR B 1 486 ? 120.261 140.271 132.451 1.00 62.36 486 THR B C 1
ATOM 5669 O O . THR B 1 486 ? 121.274 140.455 131.772 1.00 60.30 486 THR B O 1
ATOM 5673 N N . VAL B 1 487 ? 119.114 140.917 132.217 1.00 63.91 487 VAL B N 1
ATOM 5674 C CA . VAL B 1 487 ? 118.954 141.849 131.104 1.00 57.00 487 VAL B CA 1
ATOM 5675 C C . VAL B 1 487 ? 119.831 143.086 131.286 1.00 63.23 487 VAL B C 1
ATOM 5676 O O . VAL B 1 487 ? 120.360 143.620 130.301 1.00 70.26 487 VAL B O 1
ATOM 5680 N N . GLY B 1 488 ? 120.044 143.520 132.531 1.00 60.50 488 GLY B N 1
ATOM 5681 C CA . GLY B 1 488 ? 120.965 144.619 132.783 1.00 58.35 488 GLY B CA 1
ATOM 5682 C C . GLY B 1 488 ? 122.402 144.287 132.423 1.00 57.34 488 GLY B C 1
ATOM 5683 O O . GLY B 1 488 ? 123.133 145.137 131.909 1.00 64.42 488 GLY B O 1
ATOM 5684 N N . ASN B 1 489 ? 122.819 143.044 132.661 1.00 45.62 489 ASN B N 1
ATOM 5685 C CA . ASN B 1 489 ? 124.163 142.637 132.267 1.00 41.16 489 ASN B CA 1
ATOM 5686 C C . ASN B 1 489 ? 124.287 142.457 130.760 1.00 46.79 489 ASN B C 1
ATOM 5687 O O . ASN B 1 489 ? 125.339 142.764 130.189 1.00 52.35 489 ASN B O 1
ATOM 5692 N N . MET B 1 490 ? 123.236 141.954 130.104 1.00 53.12 490 MET B N 1
ATOM 5693 C CA . MET B 1 490 ? 123.254 141.845 128.647 1.00 46.50 490 MET B CA 1
ATOM 5694 C C . MET B 1 490 ? 123.311 143.218 127.996 1.00 48.39 490 MET B C 1
ATOM 5695 O O . MET B 1 490 ? 124.038 143.422 127.017 1.00 64.66 490 MET B O 1
ATOM 5700 N N . ILE B 1 491 ? 122.568 144.183 128.542 1.00 36.51 491 ILE B N 1
ATOM 5701 C CA . ILE B 1 491 ? 122.600 145.520 127.964 1.00 44.51 491 ILE B CA 1
ATOM 5702 C C . ILE B 1 491 ? 123.902 146.229 128.322 1.00 46.58 491 ILE B C 1
ATOM 5703 O O . ILE B 1 491 ? 124.383 147.059 127.543 1.00 42.59 491 ILE B O 1
ATOM 5708 N N . PHE B 1 492 ? 124.535 145.8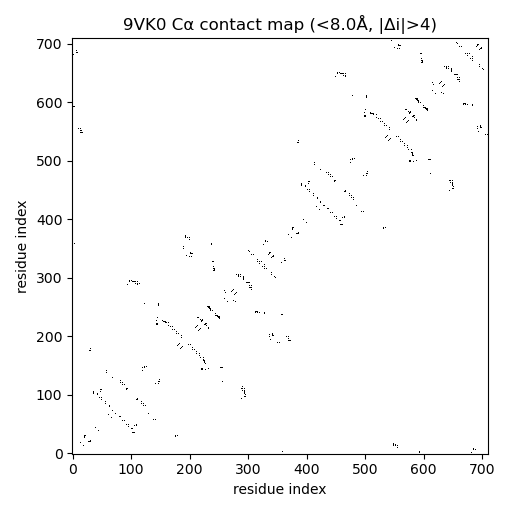70 129.452 1.00 46.84 492 PHE B N 1
ATOM 5709 C CA . PHE B 1 492 ? 125.879 146.368 129.732 1.00 34.23 492 PHE B CA 1
ATOM 5710 C C . PHE B 1 492 ? 126.880 145.832 128.725 1.00 41.71 492 PHE B C 1
ATOM 5711 O O . PHE B 1 492 ? 127.735 146.579 128.249 1.00 58.38 492 PHE B O 1
ATOM 5719 N N . TRP B 1 493 ? 126.793 144.544 128.394 1.00 37.45 493 TRP B N 1
ATOM 5720 C CA . TRP B 1 493 ? 127.750 143.963 127.460 1.00 29.87 493 TRP B CA 1
ATOM 5721 C C . TRP B 1 493 ? 127.554 144.501 126.048 1.00 36.45 493 TRP B C 1
ATOM 5722 O O . TRP B 1 493 ? 128.534 144.760 125.344 1.00 45.07 493 TRP B O 1
ATOM 5733 N N . PHE B 1 494 ? 126.305 144.718 125.632 1.00 40.82 494 PHE B N 1
ATOM 5734 C CA . PHE B 1 494 ? 126.068 145.306 124.314 1.00 39.76 494 PHE B CA 1
ATOM 5735 C C . PHE B 1 494 ? 126.494 146.771 124.263 1.00 49.65 494 PHE B C 1
ATOM 5736 O O . PHE B 1 494 ? 127.125 147.205 123.289 1.00 54.84 494 PHE B O 1
ATOM 5744 N N . ILE B 1 495 ? 126.177 147.547 125.306 1.00 53.00 495 ILE B N 1
ATOM 5745 C CA . ILE B 1 495 ? 126.534 148.958 125.328 1.00 54.05 495 ILE B CA 1
ATOM 5746 C C . ILE B 1 495 ? 128.017 149.159 125.610 1.00 49.09 495 ILE B C 1
ATOM 5747 O O . ILE B 1 495 ? 128.547 150.247 125.376 1.00 53.21 495 ILE B O 1
ATOM 5752 N N . PHE B 1 496 ? 128.705 148.130 126.093 1.00 32.91 496 PHE B N 1
ATOM 5753 C CA . PHE B 1 496 ? 130.146 148.153 126.254 1.00 29.76 496 PHE B CA 1
ATOM 5754 C C . PHE B 1 496 ? 130.852 147.680 124.997 1.00 36.15 496 PHE B C 1
ATOM 5755 O O . PHE B 1 496 ? 131.978 148.104 124.725 1.00 42.94 496 PHE B O 1
ATOM 5763 N N . CYS B 1 497 ? 130.195 146.831 124.209 1.00 39.74 497 CYS B N 1
ATOM 5764 C CA . CYS B 1 497 ? 130.760 146.384 122.944 1.00 43.76 497 CYS B CA 1
ATOM 5765 C C . CYS B 1 497 ? 130.669 147.468 121.879 1.00 39.67 497 CYS B C 1
ATOM 5766 O O . CYS B 1 497 ? 131.691 147.926 121.359 1.00 37.23 497 CYS B O 1
ATOM 5769 N N . ILE B 1 498 ? 129.450 147.896 121.541 1.00 52.78 498 ILE B N 1
ATOM 5770 C CA . ILE B 1 498 ? 129.310 148.671 120.312 1.00 57.25 498 ILE B CA 1
ATOM 5771 C C . ILE B 1 498 ? 129.648 150.152 120.518 1.00 59.21 498 ILE B C 1
ATOM 5772 O O . ILE B 1 498 ? 130.217 150.783 119.622 1.00 58.19 498 ILE B O 1
ATOM 5777 N N . PHE B 1 499 ? 129.344 150.739 121.681 1.00 54.51 499 PHE B N 1
ATOM 5778 C CA . PHE B 1 499 ? 129.665 152.145 121.944 1.00 53.40 499 PHE B CA 1
ATOM 5779 C C . PHE B 1 499 ? 130.332 152.231 123.310 1.00 57.36 499 PHE B C 1
ATOM 5780 O O . PHE B 1 499 ? 129.699 152.601 124.299 1.00 58.53 499 PHE B O 1
ATOM 5788 N N . GLY B 1 500 ? 131.626 151.960 123.347 1.00 45.98 500 GLY B N 1
ATOM 5789 C CA . GLY B 1 500 ? 132.315 151.870 124.611 1.00 41.78 500 GLY B CA 1
ATOM 5790 C C . GLY B 1 500 ? 133.810 151.828 124.421 1.00 43.34 500 GLY B C 1
ATOM 5791 O O . GLY B 1 500 ? 134.327 152.212 123.373 1.00 44.88 500 GLY B O 1
ATOM 5792 N N . GLN B 1 501 ? 134.489 151.354 125.465 1.00 41.25 501 GLN B N 1
ATOM 5793 C CA . GLN B 1 501 ? 135.951 151.320 125.476 1.00 43.91 501 GLN B CA 1
ATOM 5794 C C . GLN B 1 501 ? 136.607 150.459 124.388 1.00 45.08 501 GLN B C 1
ATOM 5795 O O . GLN B 1 501 ? 137.662 150.884 123.886 1.00 45.99 501 GLN B O 1
ATOM 5801 N N . PRO B 1 502 ? 136.115 149.260 124.011 1.00 37.47 502 PRO B N 1
ATOM 5802 C CA . PRO B 1 502 ? 136.706 148.602 122.827 1.00 35.86 502 PRO B CA 1
ATOM 5803 C C . PRO B 1 502 ? 136.502 149.350 121.517 1.00 37.53 502 PRO B C 1
ATOM 5804 O O . PRO B 1 502 ? 137.416 149.407 120.684 1.00 48.19 502 PRO B O 1
ATOM 5808 N N . MET B 1 503 ? 135.327 149.936 121.301 1.00 43.86 503 MET B N 1
ATOM 5809 C CA . MET B 1 503 ? 135.122 150.677 120.064 1.00 38.24 503 MET B CA 1
ATOM 5810 C C . MET B 1 503 ? 135.892 151.993 120.100 1.00 45.45 503 MET B C 1
ATOM 5811 O O . MET B 1 503 ? 136.309 152.502 119.051 1.00 51.73 503 MET B O 1
ATOM 5816 N N . CYS B 1 504 ? 136.161 152.506 121.308 1.00 51.50 504 CYS B N 1
ATOM 5817 C CA . CYS B 1 504 ? 136.976 153.703 121.490 1.00 50.89 504 CYS B CA 1
ATOM 5818 C C . CYS B 1 504 ? 138.427 153.511 121.068 1.00 51.69 504 CYS B C 1
ATOM 5819 O O . CYS B 1 504 ? 139.131 154.505 120.893 1.00 51.22 504 CYS B O 1
ATOM 5822 N N . VAL B 1 505 ? 138.905 152.276 120.924 1.00 49.08 505 VAL B N 1
ATOM 5823 C CA . VAL B 1 505 ? 140.177 152.038 120.257 1.00 47.70 505 VAL B CA 1
ATOM 5824 C C . VAL B 1 505 ? 139.995 151.473 118.851 1.00 46.17 505 VAL B C 1
ATOM 5825 O O . VAL B 1 505 ? 140.934 151.565 118.045 1.00 49.62 505 VAL B O 1
ATOM 5829 N N . LEU B 1 506 ? 138.817 150.923 118.523 1.00 47.68 506 LEU B N 1
ATOM 5830 C CA . LEU B 1 506 ? 138.534 150.513 117.146 1.00 47.20 506 LEU B CA 1
ATOM 5831 C C . LEU B 1 506 ? 138.534 151.685 116.172 1.00 49.33 506 LEU B C 1
ATOM 5832 O O . LEU B 1 506 ? 139.049 151.554 115.054 1.00 54.76 506 LEU B O 1
ATOM 5837 N N . LEU B 1 507 ? 137.928 152.819 116.555 1.00 43.27 507 LEU B N 1
ATOM 5838 C CA . LEU B 1 507 ? 137.915 153.977 115.653 1.00 50.18 507 LEU B CA 1
ATOM 5839 C C . LEU B 1 507 ? 139.321 154.498 115.390 1.00 54.47 507 LEU B C 1
ATOM 5840 O O . LEU B 1 507 ? 139.671 154.824 114.247 1.00 58.48 507 LEU B O 1
ATOM 5845 N N . TYR B 1 508 ? 140.153 154.544 116.426 1.00 48.45 508 TYR B N 1
ATOM 5846 C CA . TYR B 1 508 ? 141.506 155.043 116.244 1.00 46.56 508 TYR B CA 1
ATOM 5847 C C . TYR B 1 508 ? 142.387 154.040 115.509 1.00 49.98 508 TYR B C 1
ATOM 5848 O O . TYR B 1 508 ? 143.281 154.445 114.764 1.00 57.49 508 TYR B O 1
ATOM 5857 N N . TYR B 1 509 ? 142.126 152.738 115.659 1.00 52.97 509 TYR B N 1
ATOM 5858 C CA . TYR B 1 509 ? 142.862 151.748 114.876 1.00 53.91 509 TYR B CA 1
ATOM 5859 C C . TYR B 1 509 ? 142.470 151.789 113.403 1.00 53.81 509 TYR B C 1
ATOM 5860 O O . TYR B 1 509 ? 143.326 151.612 112.527 1.00 52.48 509 TYR B O 1
ATOM 5869 N N . HIS B 1 510 ? 141.184 152.015 113.110 1.00 62.92 510 HIS B N 1
ATOM 5870 C CA . HIS B 1 510 ? 140.757 152.196 111.724 1.00 63.37 510 HIS B CA 1
ATOM 5871 C C . HIS B 1 510 ? 141.355 153.462 111.122 1.00 63.15 510 HIS B C 1
ATOM 5872 O O . HIS B 1 510 ? 141.738 153.473 109.948 1.00 67.56 510 HIS B O 1
ATOM 5879 N N . ASP B 1 511 ? 141.431 154.542 111.899 1.00 55.42 511 ASP B N 1
ATOM 5880 C CA . ASP B 1 511 ? 142.041 155.759 111.381 1.00 55.27 511 ASP B CA 1
ATOM 5881 C C . ASP B 1 511 ? 143.559 155.666 111.298 1.00 60.01 511 ASP B C 1
ATOM 5882 O O . ASP B 1 511 ? 144.171 156.423 110.537 1.00 64.53 511 ASP B O 1
ATOM 5887 N N . LEU B 1 512 ? 144.178 154.764 112.059 1.00 54.38 512 LEU B N 1
ATOM 5888 C CA . LEU B 1 512 ? 145.619 154.576 111.966 1.00 56.70 512 LEU B CA 1
ATOM 5889 C C . LEU B 1 512 ? 145.995 153.697 110.780 1.00 55.79 512 LEU B C 1
ATOM 5890 O O . LEU B 1 512 ? 146.930 154.023 110.040 1.00 55.83 512 LEU B O 1
ATOM 5895 N N . MET B 1 513 ? 145.275 152.594 110.566 1.00 61.21 513 MET B N 1
ATOM 5896 C CA . MET B 1 513 ? 145.587 151.666 109.486 1.00 62.83 513 MET B CA 1
ATOM 5897 C C . MET B 1 513 ? 144.861 151.995 108.184 1.00 60.07 513 MET B C 1
ATOM 5898 O O . MET B 1 513 ? 144.676 151.103 107.349 1.00 56.25 513 MET B O 1
ATOM 5903 N N . ASN B 1 514 ? 144.450 153.245 107.994 1.00 65.53 514 ASN B N 1
ATOM 5904 C CA . ASN B 1 514 ? 143.857 153.680 106.735 1.00 65.49 514 ASN B CA 1
ATOM 5905 C C . ASN B 1 514 ? 144.105 155.186 106.662 1.00 67.11 514 ASN B C 1
ATOM 5906 O O . ASN B 1 514 ? 145.213 155.630 106.362 1.00 68.21 514 ASN B O 1
#